Protein AF-A0A1H8ASC5-F1 (afdb_monomer)

Sequence (534 aa):
MPFSPHRSGRAHRARMLRSTSLDSGVAPTPTPTPSASIASPSGFAFSGPYAPTISRVGKGSASTFSTDYSEATRKARIAPVTTFYVRLSTGNNNNDGLSAATAFRSLRLAVKMGVDTGQPFTVNYEAALPTAATPIVYRDSSTQARSGQATNNATWGDCWRSTDITQDCVLEPSVAGGVAYNAYTAISPNYAASSDTNTYVATVTSTTRYSQIYDFANLDRNNAPRPLAKLIAAPADAANPWPEINALWTALNGVTDAGQVPAYGLGVVWTDVANNKIYVRTFNNRAPDANLLHGSLTGNLPAGINATPTKAVRAYIEGLRFIGGSAGGYAAFHLYAAGGFRHQFDFVRCGFHGGVGAGALQVDGSAATDGSDTIAVGCYASNALFDGFNYHQACSAIELGCTSDWNGWESGLANNGTTCHETCRVIRVSGSYRQNQDRSLHDVHQAMSWNLGCESSTRRGQDGAEQSAAFATGRPSTSDNSTIWLDACAVLNGAGGAPQYPTESYTSATLRYANLSFVPTAGPGTGTVSAYEA

Mean predicted aligned error: 9.48 Å

Secondary structure (DSSP, 8-state):
-PPPPP---------------S---PPPPPPPPPPEEEPPPTT-----TT-PPEEEESSGGG-EEEE---HHHHHHTT--SEEEEE-TTT--TTS--SSSTT-BS-HHHHHHHHHHTTS-EEEEE-PBP--TT---EEE--TT-PPTTS-TT--SGGGGG--SSS-EEEEEEESSTT-BEEEE-BPPPP--EE-SSTT-EEEE-SSS--EEEEEEEEEE-TTSPEEEPEE--SPPS-TT--HHHHHHHHHHHHT---TTSS-S----EEEEETTTTEEEEE-TT-PPP-TTEEEEESSSS-SSEE-S--SS-EEEEEESEEEE---TTT--SEEEE--SS---EEEEES-EEE--SSS-SEEEE-BTTBSEEEEEEES-EEE--SS-SEEEESSEEEEEES-EEES---SSSS---SEEE-TT-EEEEES-EEES-SS-SEEE-TT-EEEEES-EEEPPSS--SSS--EEEEES-TTS----EEEEES-EEE-BTTBS-SEEEEE-TT-EEEEES-SS----TTS--EEEE---

pLDDT: mean 79.29, std 17.94, range [26.69, 98.56]

Foldseek 3Di:
DDDDDDDDDDDDDDPPPDPDDDDDDDPDDPDADDFDFDDDFPPADFPFPCDWGKGWDDDFLPIAIDTPDDPVVQVVVLVAPAEFEEDQVDEDCQFPRRDPVNHHNAPLSRLLSQLVVQGRYEYEYAFDDDDLPDAAERAPPLPHDHVPDDSPPQESQVSLADDDHAYHYEYDYNDVLGAYEHAHADDDFDWDDDPDLLKIKGADPDLFDFPWKWFQNFADPLSHTATAAEPPDQAPDVSDNVVVQVVVLCVQQVQDQPPDDRNGLRWYWYQDSVRRMIMTGHSVSDPDDPRIGTHTQDGPDQNENDDQHPEEYEYEYERYEQEHAHQPQTASYAYAHDDAYAYEYEYYLYEFYEHNNYASYHHEAALVYLHYEYEYANYEFEHYLFERAHEYRNYEYEAHQYEFEHAHDDQDQRFEPHEYEADYEYEYRLYEFEATQFANYEYEAQYEYEHYQYEFEWYNHDRDPDGTENEEYYDPPDLIQYEYEEESYEYDHHSNGHTLAPYAYAPNYEYEYTSYPDDHDNRPHPHHYYYGDD

Radius of gyration: 23.69 Å; Cα contacts (8 Å, |Δi|>4): 1535; chains: 1; bounding box: 68×83×63 Å

Organism: NCBI:txid1166340

Solvent-accessible surface area (backbone atoms only — not comparable to full-atom values): 27094 Å² total; per-residue (Å²): 137,87,87,80,82,87,82,84,85,79,82,77,81,77,82,73,84,68,84,73,77,91,82,74,96,65,80,83,72,79,80,75,76,84,53,52,73,57,79,76,52,92,92,63,77,75,85,46,99,70,71,63,59,37,27,46,40,78,66,54,46,71,29,46,75,51,61,70,75,47,70,70,63,57,57,58,72,46,59,58,79,46,56,28,21,26,26,71,92,79,31,38,53,76,46,85,12,70,38,79,92,34,8,14,35,39,66,65,56,44,48,28,55,34,43,72,66,67,50,26,17,32,37,38,30,68,29,37,73,88,42,87,88,61,76,57,66,43,57,58,60,74,83,60,53,36,89,91,50,70,69,74,74,66,37,49,31,59,36,66,71,61,96,84,59,73,46,27,36,38,38,38,40,70,36,92,88,12,39,34,30,45,31,53,54,56,82,70,65,74,68,40,78,46,95,48,95,46,35,28,36,22,71,51,96,54,93,65,46,65,79,43,40,30,30,54,83,45,54,48,101,84,71,42,59,38,55,32,42,68,56,82,69,82,50,97,37,82,95,58,42,58,69,57,45,50,50,51,38,49,59,35,53,68,37,64,32,94,89,48,75,52,72,37,55,38,18,27,32,36,74,41,76,91,77,34,33,39,39,40,26,45,53,84,49,51,77,92,55,92,45,50,44,42,24,44,34,72,58,70,60,39,58,32,41,72,37,72,37,97,53,36,39,39,38,39,38,35,24,40,28,26,40,27,26,12,60,89,51,25,8,8,29,29,42,41,24,36,83,73,28,52,30,37,39,37,34,36,49,21,34,19,30,20,6,61,38,28,13,1,33,27,38,29,17,24,89,87,30,81,7,26,36,38,38,32,33,50,20,38,18,20,52,3,37,18,16,2,36,30,36,28,34,24,18,27,39,35,34,38,47,22,37,14,38,45,3,24,75,63,88,63,91,56,11,17,11,32,39,34,23,42,60,11,31,38,40,34,35,48,24,38,16,28,46,2,27,26,25,8,28,40,27,23,40,55,5,37,34,45,33,34,35,27,37,19,14,8,29,60,50,84,57,71,97,58,72,33,16,16,38,34,19,26,45,86,100,46,94,11,51,2,37,37,38,38,32,19,26,39,72,43,78,28,84,66,43,72,42,87,24,65,16,30,10,13,44,71,4,33,38,34,35,30,42,50,70,62,80,82,46,29,50,97,36,73,21,46,70,44,77,55,87,127

Nearest PDB structures (foldseek):
  1dab-assembly1_A  TM=6.424E-01  e=3.514E-02  Bordetella pertussis
  7v6i-assembly1_A  TM=2.897E-01  e=1.119E-03  Bifidobacterium saguini DSM 23967
  6eu4-assembly1_C  TM=4.453E-01  e=6.807E-02  Acinetobacter phage vB_AbaP_AS12
  8egr-assembly1_A  TM=3.013E-01  e=4.891E-02  Staphylococcus phage Andhra
  5m60-assembly1_A  TM=3.467E-01  e=1.946E+00  Thermochaetoides thermophila

Structure (mmCIF, N/CA/C/O backbone):
data_AF-A0A1H8ASC5-F1
#
_entry.id   AF-A0A1H8ASC5-F1
#
loop_
_atom_site.group_PDB
_atom_site.id
_atom_site.type_symbol
_atom_site.label_atom_id
_atom_site.label_alt_id
_atom_site.label_comp_id
_atom_site.label_asym_id
_atom_site.label_entity_id
_atom_site.label_seq_id
_atom_site.pdbx_PDB_ins_code
_atom_site.Cartn_x
_atom_site.Cartn_y
_atom_site.Cartn_z
_atom_site.occupancy
_atom_site.B_iso_or_equiv
_atom_site.auth_seq_id
_atom_site.auth_comp_id
_atom_site.auth_asym_id
_atom_site.auth_atom_id
_atom_site.pdbx_PDB_model_num
ATOM 1 N N . MET A 1 1 ? -0.073 -59.788 -24.179 1.00 44.00 1 MET A N 1
ATOM 2 C CA . MET A 1 1 ? 0.957 -58.730 -24.093 1.00 44.00 1 MET A CA 1
ATOM 3 C C . MET A 1 1 ? 0.383 -57.599 -23.252 1.00 44.00 1 MET A C 1
ATOM 5 O O . MET A 1 1 ? -0.650 -57.081 -23.660 1.00 44.00 1 MET A O 1
ATOM 9 N N . PRO A 1 2 ? 0.930 -57.261 -22.074 1.00 42.34 2 PRO A N 1
ATOM 10 C CA . PRO A 1 2 ? 0.400 -56.157 -21.287 1.00 42.34 2 PRO A CA 1
ATOM 11 C C . PRO A 1 2 ? 1.099 -54.845 -21.661 1.00 42.34 2 PRO A C 1
ATOM 13 O O . PRO A 1 2 ? 2.321 -54.782 -21.785 1.00 42.34 2 PRO A O 1
ATOM 16 N N . PHE A 1 3 ? 0.287 -53.809 -21.858 1.00 36.09 3 PHE A N 1
ATOM 17 C CA . PHE A 1 3 ? 0.704 -52.433 -22.099 1.00 36.09 3 PHE A CA 1
ATOM 18 C C . PHE A 1 3 ? 1.368 -51.837 -20.848 1.00 36.09 3 PHE A C 1
ATOM 20 O O . PHE A 1 3 ? 0.824 -51.904 -19.748 1.00 36.09 3 PHE A O 1
ATOM 27 N N . SER A 1 4 ? 2.535 -51.226 -21.046 1.00 33.78 4 SER A N 1
ATOM 28 C CA . SER A 1 4 ? 3.253 -50.417 -20.059 1.00 33.78 4 SER A CA 1
ATOM 29 C C . SER A 1 4 ? 2.790 -48.956 -20.153 1.00 33.78 4 SER A C 1
ATOM 31 O O . SER A 1 4 ? 2.808 -48.411 -21.259 1.00 33.78 4 SER A O 1
ATOM 33 N N . PRO A 1 5 ? 2.401 -48.278 -19.055 1.00 47.50 5 PRO A N 1
ATOM 34 C CA . PRO A 1 5 ? 2.175 -46.842 -19.090 1.00 47.50 5 PRO A CA 1
ATOM 35 C C . PRO A 1 5 ? 3.472 -46.076 -18.786 1.00 47.50 5 PRO A C 1
ATOM 37 O O . PRO A 1 5 ? 4.060 -46.183 -17.707 1.00 47.50 5 PRO A O 1
ATOM 40 N N . HIS A 1 6 ? 3.890 -45.256 -19.751 1.00 39.28 6 HIS A N 1
ATOM 41 C CA . HIS A 1 6 ? 4.938 -44.252 -19.602 1.00 39.28 6 HIS A CA 1
ATOM 42 C C . HIS A 1 6 ? 4.590 -43.256 -18.482 1.00 39.28 6 HIS A C 1
ATOM 44 O O . HIS A 1 6 ? 3.615 -42.512 -18.571 1.00 39.28 6 HIS A O 1
ATOM 50 N N . ARG A 1 7 ? 5.436 -43.190 -17.447 1.00 37.28 7 ARG A N 1
ATOM 51 C CA . ARG A 1 7 ? 5.515 -42.054 -16.519 1.00 37.28 7 ARG A CA 1
ATOM 52 C C . ARG A 1 7 ? 6.484 -41.018 -17.091 1.00 37.28 7 ARG A C 1
ATOM 54 O O . ARG A 1 7 ? 7.680 -41.281 -17.153 1.00 37.28 7 ARG A O 1
ATOM 61 N N . SER A 1 8 ? 6.001 -39.826 -17.432 1.00 36.22 8 SER A N 1
ATOM 62 C CA . SER A 1 8 ? 6.845 -38.636 -17.608 1.00 36.22 8 SER A CA 1
ATOM 63 C C . SER A 1 8 ? 6.545 -37.635 -16.493 1.00 36.22 8 SER A C 1
ATOM 65 O O . SER A 1 8 ? 5.703 -36.751 -16.632 1.00 36.22 8 SER A O 1
ATOM 67 N N . GLY A 1 9 ? 7.225 -37.795 -15.357 1.00 29.03 9 GLY A N 1
ATOM 68 C CA . GLY A 1 9 ? 7.247 -36.790 -14.300 1.00 29.03 9 GLY A CA 1
ATOM 69 C C . GLY A 1 9 ? 8.262 -35.701 -14.636 1.00 29.03 9 GLY A C 1
ATOM 70 O O . GLY A 1 9 ? 9.461 -35.911 -14.471 1.00 29.03 9 GLY A O 1
ATOM 71 N N . ARG A 1 10 ? 7.801 -34.529 -15.089 1.00 32.09 10 ARG A N 1
ATOM 72 C CA . ARG A 1 10 ? 8.596 -33.293 -15.032 1.00 32.09 10 ARG A CA 1
ATOM 73 C C . ARG A 1 10 ? 8.310 -32.606 -13.702 1.00 32.09 10 ARG A C 1
ATOM 75 O O . ARG A 1 10 ? 7.263 -31.995 -13.519 1.00 32.09 10 ARG A O 1
ATOM 82 N N . ALA A 1 11 ? 9.249 -32.726 -12.769 1.00 29.14 11 ALA A N 1
ATOM 83 C CA . ALA A 1 11 ? 9.242 -31.970 -11.527 1.00 29.14 11 ALA A CA 1
ATOM 84 C C . ALA A 1 11 ? 9.602 -30.503 -11.821 1.00 29.14 11 ALA A C 1
ATOM 86 O O . ALA A 1 11 ? 10.772 -30.171 -12.012 1.00 29.14 11 ALA A O 1
ATOM 87 N N . HIS A 1 12 ? 8.606 -29.619 -11.852 1.00 29.81 12 HIS A N 1
ATOM 88 C CA . HIS A 1 12 ? 8.843 -28.182 -11.752 1.00 29.81 12 HIS A CA 1
ATOM 89 C C . HIS A 1 12 ? 9.163 -27.847 -10.290 1.00 29.81 12 HIS A C 1
ATOM 91 O O . HIS A 1 12 ? 8.317 -27.964 -9.406 1.00 29.81 12 HIS A O 1
ATOM 97 N N . ARG A 1 13 ? 10.417 -27.462 -10.023 1.00 28.75 13 ARG A N 1
ATOM 98 C CA . ARG A 1 13 ? 10.835 -26.914 -8.727 1.00 28.75 13 ARG A CA 1
ATOM 99 C C . ARG A 1 13 ? 10.202 -25.532 -8.555 1.00 28.75 13 ARG A C 1
ATOM 101 O O . ARG A 1 13 ? 10.729 -24.547 -9.061 1.00 28.75 13 ARG A O 1
ATOM 108 N N . ALA A 1 14 ? 9.093 -25.457 -7.826 1.00 28.00 14 ALA A N 1
ATOM 109 C CA . ALA A 1 14 ? 8.605 -24.202 -7.270 1.00 28.00 14 ALA A CA 1
ATOM 110 C C . ALA A 1 14 ? 9.612 -23.719 -6.214 1.00 28.00 14 ALA A C 1
ATOM 112 O O . ALA A 1 14 ? 9.758 -24.321 -5.148 1.00 28.00 14 ALA A O 1
ATOM 113 N N . ARG A 1 15 ? 10.349 -22.649 -6.521 1.00 32.25 15 ARG A N 1
ATOM 114 C CA . ARG A 1 15 ? 11.194 -21.946 -5.554 1.00 32.25 15 ARG A CA 1
ATOM 115 C C . ARG A 1 15 ? 10.271 -21.130 -4.645 1.00 32.25 15 ARG A C 1
ATOM 117 O O . ARG A 1 15 ? 10.023 -19.960 -4.897 1.00 32.25 15 ARG A O 1
ATOM 124 N N . MET A 1 16 ? 9.716 -21.766 -3.613 1.00 26.69 16 MET A N 1
ATOM 125 C CA . MET A 1 16 ? 9.124 -21.036 -2.490 1.00 26.69 16 MET A CA 1
ATOM 126 C C . MET A 1 16 ? 10.237 -20.227 -1.821 1.00 26.69 16 MET A C 1
ATOM 128 O O . MET A 1 16 ? 11.158 -20.803 -1.239 1.00 26.69 16 MET A O 1
ATOM 132 N N . LEU A 1 17 ? 10.138 -18.901 -1.881 1.00 31.42 17 LEU A N 1
ATOM 133 C CA . LEU A 1 17 ? 10.783 -18.021 -0.914 1.00 31.42 17 LEU A CA 1
ATOM 134 C C . LEU A 1 17 ? 10.104 -18.286 0.435 1.00 31.42 17 LEU A C 1
ATOM 136 O O . LEU A 1 17 ? 9.079 -17.697 0.760 1.00 31.42 17 LEU A O 1
ATOM 140 N N . ARG A 1 18 ? 10.620 -19.261 1.189 1.00 31.00 18 ARG A N 1
ATOM 141 C CA . ARG A 1 18 ? 10.259 -19.424 2.597 1.00 31.00 18 ARG A CA 1
ATOM 142 C C . ARG A 1 18 ? 10.790 -18.200 3.335 1.00 31.00 18 ARG A C 1
ATOM 144 O O . ARG A 1 18 ? 11.997 -17.970 3.311 1.00 31.00 18 ARG A O 1
ATOM 151 N N . SER A 1 19 ? 9.920 -17.468 4.029 1.00 33.78 19 SER A N 1
ATOM 152 C CA . SER A 1 19 ? 10.359 -16.662 5.164 1.00 33.78 19 SER A CA 1
ATOM 153 C C . SER A 1 19 ? 10.884 -17.645 6.208 1.00 33.78 19 SER A C 1
ATOM 155 O O . SER A 1 19 ? 10.117 -18.351 6.867 1.00 33.78 19 SER A O 1
ATOM 157 N N . THR A 1 20 ? 12.199 -17.807 6.270 1.00 32.97 20 THR A N 1
ATOM 158 C CA . THR A 1 20 ? 12.840 -18.692 7.235 1.00 32.97 20 THR A CA 1
ATOM 159 C C . THR A 1 20 ? 12.592 -18.151 8.634 1.00 32.97 20 THR A C 1
ATOM 161 O O . THR A 1 20 ? 13.096 -17.086 8.986 1.00 32.97 20 THR A O 1
ATOM 164 N N . SER A 1 21 ? 11.836 -18.902 9.434 1.00 36.12 21 SER A N 1
ATOM 165 C CA . SER A 1 21 ? 11.985 -18.865 10.882 1.00 36.12 21 SER A CA 1
ATOM 166 C C . SER A 1 21 ? 13.442 -19.198 11.209 1.00 36.12 21 SER A C 1
ATOM 168 O O . SER A 1 21 ? 13.958 -20.236 10.785 1.00 36.12 21 SER A O 1
ATOM 170 N N . LEU A 1 22 ? 14.100 -18.285 11.913 1.00 37.22 22 LEU A N 1
ATOM 171 C CA . LEU A 1 22 ? 15.430 -18.449 12.488 1.00 37.22 22 LEU A CA 1
ATOM 172 C C . LEU A 1 22 ? 15.395 -19.586 13.520 1.00 37.22 22 LEU A C 1
ATOM 174 O O . LEU A 1 22 ? 14.812 -19.401 14.578 1.00 37.22 22 LEU A O 1
ATOM 178 N N . ASP A 1 23 ? 15.918 -20.761 13.163 1.00 41.34 23 ASP A N 1
ATOM 179 C CA . ASP A 1 23 ? 16.727 -21.654 14.017 1.00 41.34 23 ASP A CA 1
ATOM 180 C C . ASP A 1 23 ? 16.786 -23.069 13.420 1.00 41.34 23 ASP A C 1
ATOM 182 O O . ASP A 1 23 ? 15.941 -23.930 13.658 1.00 41.34 23 ASP A O 1
ATOM 186 N N . SER A 1 24 ? 17.833 -23.342 12.645 1.00 35.78 24 SER A N 1
ATOM 187 C CA . SER A 1 24 ? 18.313 -24.711 12.436 1.00 35.78 24 SER A CA 1
ATOM 188 C C . SER A 1 24 ? 19.806 -24.645 12.137 1.00 35.78 24 SER A C 1
ATOM 190 O O . SER A 1 24 ? 20.192 -24.007 11.158 1.00 35.78 24 SER A O 1
ATOM 192 N N . GLY A 1 25 ? 20.628 -25.258 12.994 1.00 38.47 25 GLY A N 1
ATOM 193 C CA . GLY A 1 25 ? 22.096 -25.203 12.996 1.00 38.47 25 GLY A CA 1
ATOM 194 C C . GLY A 1 25 ? 22.781 -25.793 11.758 1.00 38.47 25 GLY A C 1
ATOM 195 O O . GLY A 1 25 ? 23.468 -26.807 11.842 1.00 38.47 25 GLY A O 1
ATOM 196 N N . VAL A 1 26 ? 22.620 -25.141 10.608 1.00 41.41 26 VAL A N 1
ATOM 197 C CA . VAL A 1 26 ? 23.406 -25.377 9.396 1.00 41.41 26 VAL A CA 1
ATOM 198 C C . VAL A 1 26 ? 24.741 -24.646 9.548 1.00 41.41 26 VAL A C 1
ATOM 200 O O . VAL A 1 26 ? 24.771 -23.487 9.960 1.00 41.41 26 VAL A O 1
ATOM 203 N N . ALA A 1 27 ? 25.846 -25.328 9.230 1.00 40.66 27 ALA A N 1
ATOM 204 C CA . ALA A 1 27 ? 27.184 -24.738 9.212 1.00 40.66 27 ALA A CA 1
ATOM 205 C C . ALA A 1 27 ? 27.185 -23.404 8.433 1.00 40.66 27 ALA A C 1
ATOM 207 O O . ALA A 1 27 ? 26.511 -23.318 7.401 1.00 40.66 27 ALA A O 1
ATOM 208 N N . PRO A 1 28 ? 27.904 -22.366 8.902 1.00 40.59 28 PRO A N 1
ATOM 209 C CA . PRO A 1 28 ? 27.868 -21.047 8.285 1.00 40.59 28 PRO A CA 1
ATOM 210 C C . PRO A 1 28 ? 28.280 -21.153 6.818 1.00 40.59 28 PRO A C 1
ATOM 212 O O . PRO A 1 28 ? 29.403 -21.537 6.488 1.00 40.59 28 PRO A O 1
ATOM 215 N N . THR A 1 29 ? 27.338 -20.830 5.933 1.00 45.34 29 THR A N 1
ATOM 216 C CA . THR A 1 29 ? 27.614 -20.634 4.508 1.00 45.34 29 THR A CA 1
ATOM 217 C C . THR A 1 29 ? 28.736 -19.594 4.404 1.00 45.34 29 THR A C 1
ATOM 219 O O . THR A 1 29 ? 28.661 -18.594 5.123 1.00 45.34 29 THR A O 1
ATOM 222 N N . PRO A 1 30 ? 29.782 -19.806 3.579 1.00 47.62 30 PRO A N 1
ATOM 223 C CA . PRO A 1 30 ? 30.886 -18.858 3.453 1.00 47.62 30 PRO A CA 1
ATOM 224 C C . PRO A 1 30 ? 30.350 -17.441 3.249 1.00 47.62 30 PRO A C 1
ATOM 226 O O . PRO A 1 30 ? 29.471 -17.229 2.410 1.00 47.62 30 PRO A O 1
ATOM 229 N N . THR A 1 31 ? 30.864 -16.499 4.045 1.00 48.97 31 THR A N 1
ATOM 230 C CA . THR A 1 31 ? 30.482 -15.087 4.002 1.00 48.97 31 THR A CA 1
ATOM 231 C C . THR A 1 31 ? 30.565 -14.607 2.553 1.00 48.97 31 THR A C 1
ATOM 233 O O . THR A 1 31 ? 31.651 -14.678 1.967 1.00 48.97 31 THR A O 1
ATOM 236 N N . PRO A 1 32 ? 29.451 -14.181 1.934 1.00 55.31 32 PRO A N 1
ATOM 237 C CA . PRO A 1 32 ? 29.470 -13.750 0.547 1.00 55.31 32 PRO A CA 1
ATOM 238 C C . PRO A 1 32 ? 30.476 -12.608 0.380 1.00 55.31 32 PRO A C 1
ATOM 240 O O . PRO A 1 32 ? 30.577 -11.725 1.234 1.00 55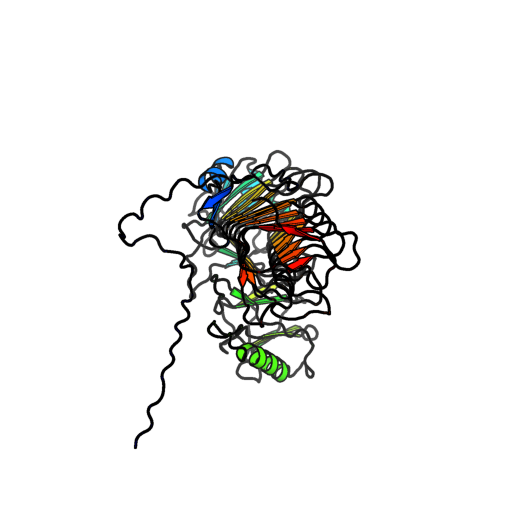.31 32 PRO A O 1
ATOM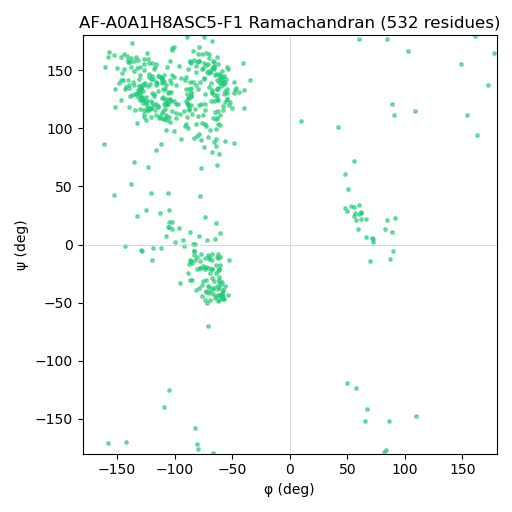 243 N N . THR A 1 33 ? 31.244 -12.649 -0.713 1.00 59.59 33 THR A N 1
ATOM 244 C CA . THR A 1 33 ? 32.148 -11.568 -1.123 1.00 59.59 33 THR A CA 1
ATOM 245 C C . THR A 1 33 ? 31.407 -10.230 -1.040 1.00 59.59 33 THR A C 1
ATOM 247 O O . THR A 1 33 ? 30.260 -10.177 -1.495 1.00 59.59 33 THR A O 1
ATOM 250 N N . PRO A 1 34 ? 32.013 -9.168 -0.470 1.00 55.00 34 PRO A N 1
ATOM 251 C CA . PRO A 1 34 ? 31.344 -7.885 -0.309 1.00 55.00 34 PRO A CA 1
ATOM 252 C C . PRO A 1 34 ? 30.763 -7.421 -1.645 1.00 55.00 34 PRO A C 1
ATOM 254 O O . PRO A 1 34 ? 31.460 -7.324 -2.655 1.00 55.00 34 PRO A O 1
ATOM 257 N N . SER A 1 35 ? 29.454 -7.197 -1.639 1.00 74.31 35 SER A N 1
ATOM 258 C CA . SER A 1 35 ? 28.685 -6.716 -2.778 1.00 74.31 35 SER A CA 1
ATOM 259 C C . SER A 1 35 ? 29.170 -5.323 -3.173 1.00 74.31 35 SER A C 1
ATOM 261 O O . SER A 1 35 ? 29.233 -4.441 -2.314 1.00 74.31 35 SER A O 1
ATOM 263 N N . ALA A 1 36 ? 29.493 -5.108 -4.448 1.00 84.62 36 ALA A N 1
ATOM 264 C CA . ALA A 1 36 ? 29.826 -3.774 -4.933 1.00 84.62 36 ALA A CA 1
ATOM 265 C C . ALA A 1 36 ? 28.573 -2.888 -4.892 1.00 84.62 36 ALA A C 1
ATOM 267 O O . ALA A 1 36 ? 27.500 -3.311 -5.338 1.00 84.62 36 ALA A O 1
ATOM 268 N N . SER A 1 37 ? 28.724 -1.674 -4.358 1.00 93.06 37 SER A N 1
ATOM 269 C CA . SER A 1 37 ? 27.719 -0.622 -4.512 1.00 93.06 37 SER A CA 1
ATOM 270 C C . SER A 1 37 ? 27.562 -0.291 -5.998 1.00 93.06 37 SER A C 1
ATOM 272 O O . SER A 1 37 ? 28.555 -0.266 -6.731 1.00 93.06 37 SER A O 1
ATOM 274 N N . ILE A 1 38 ? 26.330 -0.066 -6.442 1.00 94.75 38 ILE A N 1
ATOM 275 C CA . ILE A 1 38 ? 26.004 0.330 -7.812 1.00 94.75 38 ILE A CA 1
ATOM 276 C C . ILE A 1 38 ? 25.497 1.771 -7.831 1.00 94.75 38 ILE A C 1
ATOM 278 O O . ILE A 1 38 ? 24.742 2.196 -6.956 1.00 94.75 38 ILE A O 1
ATOM 282 N N . ALA A 1 39 ? 25.926 2.535 -8.834 1.00 94.31 39 ALA A N 1
ATOM 283 C CA . ALA A 1 39 ? 25.477 3.908 -9.021 1.00 94.31 39 ALA A CA 1
ATOM 284 C C . ALA A 1 39 ? 24.052 3.945 -9.591 1.00 94.31 39 ALA A C 1
ATOM 286 O O . ALA A 1 39 ? 23.645 3.051 -10.333 1.00 94.31 39 ALA A O 1
ATOM 287 N N . SER A 1 40 ? 23.310 5.011 -9.283 1.00 95.12 40 SER A N 1
ATOM 288 C CA . SER A 1 40 ? 22.052 5.297 -9.970 1.00 95.12 40 SER A CA 1
ATOM 289 C C . SER A 1 40 ? 22.295 5.480 -11.472 1.00 95.12 40 SER A C 1
ATOM 291 O O . SER A 1 40 ? 23.299 6.092 -11.853 1.00 95.12 40 SER A O 1
ATOM 293 N N . PRO A 1 41 ? 21.384 5.009 -12.337 1.00 96.69 41 PRO A N 1
ATOM 294 C CA . PRO A 1 41 ? 21.567 5.127 -13.772 1.00 96.69 41 PRO A CA 1
ATOM 295 C C . PRO A 1 41 ? 21.537 6.592 -14.220 1.00 96.69 41 PRO A C 1
ATOM 297 O O . PRO A 1 41 ? 20.868 7.439 -13.623 1.00 96.69 41 PRO A O 1
ATOM 300 N N . SER A 1 42 ? 22.246 6.892 -15.310 1.00 96.44 42 SER A N 1
ATOM 301 C CA . SER A 1 42 ? 22.281 8.244 -15.877 1.00 96.44 42 SER A CA 1
ATOM 302 C C . SER A 1 42 ? 20.869 8.754 -16.192 1.00 96.44 42 SER A C 1
ATOM 304 O O . SER A 1 42 ? 20.063 8.051 -16.806 1.00 96.44 42 SER A O 1
ATOM 306 N N . GLY A 1 43 ? 20.580 9.985 -15.763 1.00 94.88 43 GLY A N 1
ATOM 307 C CA . GLY A 1 43 ? 19.271 10.628 -15.901 1.00 94.88 43 GLY A CA 1
ATOM 308 C C . GLY A 1 43 ? 18.286 10.342 -14.763 1.00 94.88 43 GLY A C 1
ATOM 309 O O . GLY A 1 43 ? 17.295 11.060 -14.652 1.00 94.88 43 GLY A O 1
ATOM 310 N N . PHE A 1 44 ? 18.556 9.366 -13.889 1.00 95.94 44 PHE A N 1
ATOM 31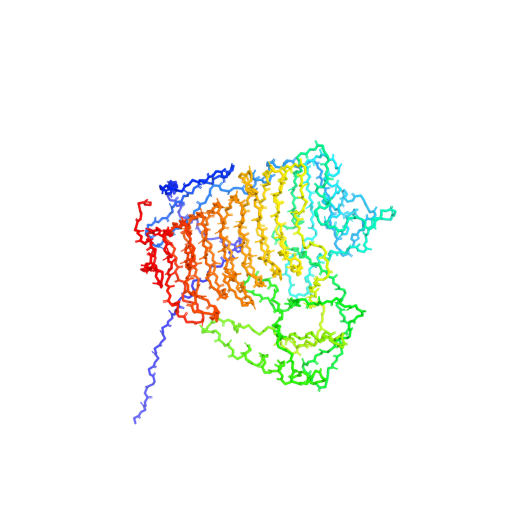1 C CA . PHE A 1 44 ? 17.764 9.155 -12.679 1.00 95.94 44 PHE A CA 1
ATOM 312 C C . PHE A 1 44 ? 18.333 9.983 -11.524 1.00 95.94 44 PHE A C 1
ATOM 314 O O . PHE A 1 44 ? 19.406 9.691 -10.999 1.00 95.94 44 PHE A O 1
ATOM 321 N N . ALA A 1 45 ? 17.599 11.018 -11.120 1.00 91.00 45 ALA A N 1
ATOM 322 C CA . ALA A 1 45 ? 17.918 11.824 -9.949 1.00 91.00 45 ALA A CA 1
ATOM 323 C C . ALA A 1 45 ? 16.906 11.532 -8.836 1.00 91.00 45 ALA A C 1
ATOM 325 O O . ALA A 1 45 ? 15.714 11.805 -8.987 1.00 91.00 45 ALA A O 1
ATOM 326 N N . PHE A 1 46 ? 17.393 10.996 -7.719 1.00 90.69 46 PHE A N 1
ATOM 327 C CA . PHE A 1 46 ? 16.599 10.767 -6.517 1.00 90.69 46 PHE A CA 1
ATOM 328 C C . PHE A 1 46 ? 17.012 11.781 -5.447 1.00 90.69 46 PHE A C 1
ATOM 330 O O . PHE A 1 46 ? 18.120 11.714 -4.922 1.00 90.69 46 PHE A O 1
ATOM 337 N N . SER A 1 47 ? 16.134 12.740 -5.142 1.00 74.50 47 SER A N 1
ATOM 338 C CA . SER A 1 47 ? 16.372 13.808 -4.156 1.00 74.50 47 SER A CA 1
ATOM 339 C C . SER A 1 47 ? 15.797 13.484 -2.771 1.00 74.50 47 SER A C 1
ATOM 341 O O . SER A 1 47 ? 15.655 14.370 -1.923 1.00 74.50 47 SER A O 1
ATOM 343 N N . GLY A 1 48 ? 15.439 12.219 -2.527 1.00 74.62 48 GLY A N 1
ATOM 344 C CA . GLY A 1 48 ? 15.028 11.733 -1.214 1.00 74.62 48 GLY A CA 1
ATOM 345 C C . GLY A 1 48 ? 16.126 11.968 -0.169 1.00 74.62 48 GLY A C 1
ATOM 346 O O . GLY A 1 48 ? 17.292 11.692 -0.454 1.00 74.62 48 GLY A O 1
ATOM 347 N N . PRO A 1 49 ? 15.797 12.388 1.067 1.00 74.00 49 PRO A N 1
ATOM 348 C CA . PRO A 1 49 ? 16.778 12.577 2.140 1.00 74.00 49 PRO A CA 1
ATOM 349 C C . PRO A 1 49 ? 17.493 11.278 2.534 1.00 74.00 49 PRO A C 1
ATOM 351 O O . PRO A 1 49 ? 18.441 11.310 3.318 1.00 74.00 49 PRO A O 1
ATOM 354 N N . TYR A 1 50 ? 17.036 10.138 2.007 1.00 78.56 50 TYR A N 1
ATOM 355 C CA . TYR A 1 50 ? 17.494 8.800 2.351 1.00 78.56 50 TYR A CA 1
ATOM 356 C C . TYR A 1 50 ? 17.647 7.910 1.118 1.00 78.56 50 TYR A C 1
ATOM 358 O O . TYR A 1 50 ? 17.094 6.817 1.089 1.00 78.56 50 TYR A O 1
ATOM 366 N N . ALA A 1 51 ? 18.383 8.370 0.103 1.00 85.62 51 ALA A N 1
ATOM 367 C CA . ALA A 1 51 ? 18.819 7.497 -0.986 1.00 85.62 51 ALA A CA 1
ATOM 368 C C . ALA A 1 51 ? 19.691 6.362 -0.403 1.00 85.62 51 ALA A C 1
ATOM 370 O O . ALA A 1 51 ? 20.773 6.656 0.113 1.00 85.62 51 ALA A O 1
ATOM 371 N N . PRO A 1 52 ? 19.233 5.097 -0.414 1.00 89.44 52 PRO A N 1
ATOM 372 C CA . PRO A 1 52 ? 20.009 4.006 0.144 1.00 89.44 52 PRO A CA 1
ATOM 373 C C . PRO A 1 52 ? 21.195 3.711 -0.768 1.00 89.44 52 PRO A C 1
ATOM 375 O O . PRO A 1 52 ? 21.093 3.814 -1.994 1.00 89.44 52 PRO A O 1
ATOM 378 N N . THR A 1 53 ? 22.301 3.268 -0.181 1.00 94.38 53 THR A N 1
ATOM 379 C CA . THR A 1 53 ? 23.343 2.601 -0.956 1.00 94.38 53 THR A CA 1
ATOM 380 C C . THR A 1 53 ? 22.787 1.265 -1.416 1.00 94.38 53 THR A C 1
ATOM 382 O O . THR A 1 53 ? 22.364 0.445 -0.597 1.00 94.38 53 THR A O 1
ATOM 385 N N . ILE A 1 54 ? 22.790 1.038 -2.724 1.00 95.88 54 ILE A N 1
ATOM 386 C CA . ILE A 1 54 ? 22.324 -0.208 -3.323 1.00 95.88 54 ILE A CA 1
ATOM 387 C C . ILE A 1 54 ? 23.535 -1.029 -3.715 1.00 95.88 54 ILE A C 1
ATOM 389 O O . ILE A 1 54 ? 24.430 -0.531 -4.390 1.00 95.88 54 ILE A O 1
ATOM 393 N N . SER A 1 55 ? 23.534 -2.300 -3.339 1.00 95.94 55 SER A N 1
ATOM 394 C CA . SER A 1 55 ? 24.596 -3.229 -3.698 1.00 95.94 55 SER A CA 1
ATOM 395 C C . SER A 1 55 ? 24.056 -4.402 -4.504 1.00 95.94 55 SER A C 1
ATOM 397 O O . SER A 1 55 ? 22.946 -4.882 -4.265 1.00 95.94 55 SER A O 1
ATOM 399 N N . ARG A 1 56 ? 24.867 -4.885 -5.449 1.00 94.38 56 ARG A N 1
ATOM 400 C CA . ARG A 1 56 ? 24.551 -6.032 -6.309 1.00 94.38 56 ARG A CA 1
ATOM 401 C C . ARG A 1 56 ? 25.400 -7.236 -5.912 1.00 94.38 56 ARG A C 1
ATOM 403 O O . ARG A 1 56 ? 26.618 -7.135 -5.769 1.00 94.38 56 ARG A O 1
ATOM 410 N N . VAL A 1 57 ? 24.763 -8.399 -5.804 1.00 91.50 57 VAL A N 1
ATOM 411 C CA . VAL A 1 57 ? 25.432 -9.705 -5.721 1.00 91.50 57 VAL A CA 1
ATOM 412 C C . VAL A 1 57 ? 25.046 -10.533 -6.942 1.00 91.50 57 VAL A C 1
ATOM 414 O O . VAL A 1 57 ? 23.885 -10.557 -7.345 1.00 91.50 57 VAL A O 1
ATOM 417 N N . GLY A 1 58 ? 26.016 -11.223 -7.542 1.00 87.50 58 GLY A N 1
ATOM 418 C CA . GLY A 1 58 ? 25.813 -12.000 -8.769 1.00 87.50 58 GLY A CA 1
ATOM 419 C C . GLY A 1 58 ? 25.913 -11.162 -10.048 1.00 87.50 58 GLY A C 1
ATOM 420 O O . GLY A 1 58 ? 26.234 -9.975 -10.013 1.00 87.50 58 GLY A O 1
ATOM 421 N N . LYS A 1 59 ? 25.665 -11.799 -11.197 1.00 85.12 59 LYS A N 1
ATOM 422 C CA . LYS A 1 59 ? 25.743 -11.185 -12.533 1.00 85.12 59 LYS A CA 1
ATOM 423 C C . LYS A 1 59 ? 24.504 -11.530 -13.357 1.00 85.12 59 LYS A C 1
ATOM 425 O O . LYS A 1 59 ? 23.948 -12.619 -13.203 1.00 85.12 59 LYS A O 1
ATOM 430 N N . GLY A 1 60 ? 24.145 -10.647 -14.287 1.00 89.06 60 GLY A N 1
ATOM 431 C CA . GLY A 1 60 ? 23.039 -10.875 -15.214 1.00 89.06 60 GLY A CA 1
ATOM 432 C C . GLY A 1 60 ? 21.684 -10.954 -14.509 1.00 89.06 60 GLY A C 1
ATOM 433 O O . GLY A 1 60 ? 21.487 -10.385 -13.439 1.00 89.06 60 GLY A O 1
ATOM 434 N N . SER A 1 61 ? 20.747 -11.688 -15.101 1.00 86.69 61 SER A N 1
ATOM 435 C CA . SER A 1 61 ? 19.369 -11.822 -14.603 1.00 86.69 61 SER A CA 1
ATOM 436 C C . SER A 1 61 ? 19.227 -12.581 -13.284 1.00 86.69 61 SER A C 1
ATOM 438 O O . SER A 1 61 ? 18.148 -12.606 -12.705 1.00 86.69 61 SER A O 1
ATOM 440 N N . ALA A 1 62 ? 20.308 -13.193 -12.797 1.00 88.88 62 ALA A N 1
ATOM 441 C CA . ALA A 1 62 ? 20.360 -13.852 -11.497 1.00 88.88 62 ALA A CA 1
ATOM 442 C C . ALA A 1 62 ? 20.865 -12.927 -10.375 1.00 88.88 62 ALA A C 1
ATOM 444 O O . ALA A 1 62 ? 21.079 -13.398 -9.256 1.00 88.88 62 ALA A O 1
ATOM 445 N N . SER A 1 63 ? 21.114 -11.643 -10.667 1.00 91.38 63 SER A N 1
ATOM 446 C CA . SER A 1 63 ? 21.537 -10.675 -9.659 1.00 91.38 63 SER A CA 1
ATOM 447 C C . SER A 1 63 ? 20.501 -10.528 -8.546 1.00 91.38 63 SER A C 1
ATOM 449 O O . SER A 1 63 ? 19.301 -10.449 -8.789 1.00 91.38 63 SER A O 1
ATOM 451 N N . THR A 1 64 ? 20.990 -10.441 -7.315 1.00 93.25 64 THR A N 1
ATOM 452 C CA . THR A 1 64 ? 20.205 -10.046 -6.145 1.00 93.25 64 THR A CA 1
ATOM 453 C C . THR A 1 64 ? 20.684 -8.690 -5.662 1.00 93.25 64 THR A C 1
ATOM 455 O O . THR A 1 64 ? 21.886 -8.410 -5.695 1.00 93.25 64 THR A O 1
ATOM 458 N N . PHE A 1 65 ? 19.758 -7.875 -5.174 1.00 95.38 65 PHE A N 1
ATOM 459 C CA . PHE A 1 65 ? 20.049 -6.533 -4.694 1.00 95.38 65 PHE A CA 1
ATOM 4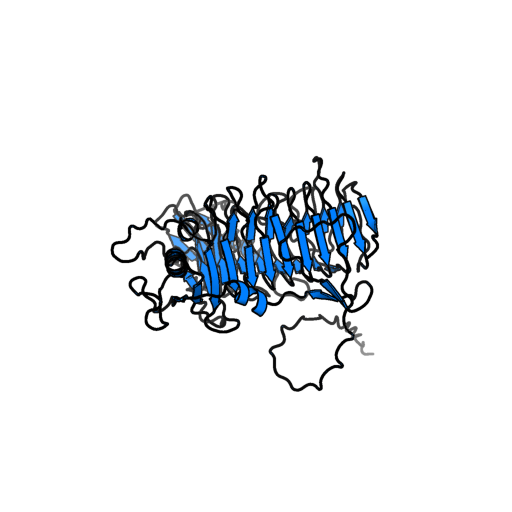60 C C . PHE A 1 65 ? 19.795 -6.439 -3.196 1.00 95.38 65 PHE A C 1
ATOM 462 O O . PHE A 1 65 ? 18.872 -7.060 -2.665 1.00 95.38 65 PHE A O 1
ATOM 469 N N . SER A 1 66 ? 20.620 -5.648 -2.527 1.00 94.00 66 SER A N 1
ATOM 470 C CA . SER A 1 66 ? 20.469 -5.296 -1.120 1.00 94.00 66 SER A CA 1
ATOM 471 C C . SER A 1 66 ? 20.667 -3.800 -0.941 1.00 94.00 66 SER A C 1
ATOM 473 O O . SER A 1 66 ? 21.281 -3.144 -1.780 1.00 94.00 66 SER A O 1
ATOM 475 N N . THR A 1 67 ? 20.192 -3.276 0.180 1.00 95.06 67 THR A N 1
ATOM 476 C CA . THR A 1 67 ? 20.364 -1.873 0.557 1.00 95.06 67 THR A CA 1
ATOM 477 C C . THR A 1 67 ? 21.051 -1.757 1.908 1.00 95.06 67 THR A C 1
ATOM 479 O O . THR A 1 67 ? 20.954 -2.673 2.722 1.00 95.06 67 THR A O 1
ATOM 482 N N . ASP A 1 68 ? 21.648 -0.605 2.193 1.00 94.38 68 ASP A N 1
ATOM 483 C CA . ASP A 1 68 ? 22.123 -0.228 3.532 1.00 94.38 68 ASP A CA 1
ATOM 484 C C . ASP A 1 68 ? 21.007 0.260 4.482 1.00 94.38 68 ASP A C 1
ATOM 486 O O . ASP A 1 68 ? 21.286 0.719 5.593 1.00 94.38 68 ASP A O 1
ATOM 490 N N . TYR A 1 69 ? 19.736 0.152 4.074 1.00 94.38 69 TYR A N 1
ATOM 491 C CA . TYR A 1 69 ? 18.593 0.445 4.932 1.00 94.38 69 TYR A CA 1
ATOM 492 C C . TYR A 1 69 ? 18.664 -0.360 6.240 1.00 94.38 69 TYR A C 1
ATOM 494 O O . TYR A 1 69 ? 18.726 -1.588 6.237 1.00 94.38 69 TYR A O 1
ATOM 502 N N . SER A 1 70 ? 18.607 0.348 7.368 1.00 94.62 70 SER A N 1
ATOM 503 C CA . SER A 1 70 ? 18.673 -0.226 8.712 1.00 94.62 70 SER A CA 1
ATOM 504 C C . SER A 1 70 ? 17.480 0.239 9.536 1.00 94.62 70 SER A C 1
ATOM 506 O O . SER A 1 70 ? 17.416 1.398 9.946 1.00 94.62 70 SER A O 1
ATOM 508 N N . GLU A 1 71 ? 16.554 -0.676 9.826 1.00 93.00 71 GLU A N 1
ATOM 509 C CA . GLU A 1 71 ? 15.374 -0.403 10.657 1.00 93.00 71 GLU A CA 1
ATOM 510 C C . GLU A 1 71 ? 15.755 0.198 12.013 1.00 93.00 71 GLU A C 1
ATOM 512 O O . GLU A 1 71 ? 15.168 1.190 12.436 1.00 93.00 71 GLU A O 1
ATOM 517 N N . ALA A 1 72 ? 16.793 -0.342 12.661 1.00 92.88 72 ALA A N 1
ATOM 518 C CA . ALA A 1 72 ? 17.292 0.166 13.935 1.00 92.88 72 ALA A CA 1
ATOM 519 C C . ALA A 1 72 ? 17.768 1.622 13.817 1.00 92.88 72 ALA A C 1
ATOM 521 O O . ALA A 1 72 ? 17.433 2.457 14.654 1.00 92.88 72 ALA A O 1
ATOM 522 N N . THR A 1 73 ? 18.495 1.953 12.746 1.00 93.31 73 THR A N 1
ATOM 523 C CA . THR A 1 73 ? 18.952 3.324 12.485 1.00 93.31 73 THR A CA 1
ATOM 524 C C . THR A 1 73 ? 17.784 4.260 12.188 1.00 93.31 73 THR A C 1
ATOM 526 O O . THR A 1 73 ? 17.814 5.416 12.604 1.00 93.31 73 THR A O 1
ATOM 529 N N . ARG A 1 74 ? 16.748 3.792 11.482 1.00 91.81 74 ARG A N 1
ATOM 530 C CA . ARG A 1 74 ? 15.554 4.593 11.173 1.00 91.81 74 ARG A CA 1
ATOM 531 C C . ARG A 1 74 ? 14.720 4.869 12.418 1.00 91.81 74 ARG A C 1
ATOM 533 O O . ARG A 1 74 ? 14.430 6.031 12.686 1.00 91.81 74 ARG A O 1
ATOM 540 N N . LYS A 1 75 ? 14.444 3.844 13.228 1.00 91.31 75 LYS A N 1
ATOM 541 C CA . LYS A 1 75 ? 13.778 3.991 14.531 1.00 91.31 75 LYS A CA 1
ATOM 542 C C . LYS A 1 75 ? 14.545 4.936 15.457 1.00 91.31 75 LYS A C 1
ATOM 544 O O . LYS A 1 75 ? 13.963 5.855 16.025 1.00 91.31 75 LYS A O 1
ATOM 549 N N . ALA A 1 76 ? 15.865 4.764 15.565 1.00 90.50 76 ALA A N 1
ATOM 550 C CA . ALA A 1 76 ? 16.706 5.570 16.453 1.00 90.50 76 ALA A CA 1
ATOM 551 C C . ALA A 1 76 ? 16.721 7.070 16.104 1.00 90.50 76 ALA A C 1
ATOM 553 O O . ALA A 1 76 ? 16.977 7.887 16.984 1.00 90.50 76 ALA A O 1
ATOM 554 N N . ARG A 1 77 ? 16.416 7.457 14.855 1.00 88.56 77 ARG A N 1
ATOM 555 C CA . ARG A 1 77 ? 16.330 8.874 14.444 1.00 88.56 77 ARG A CA 1
ATOM 556 C C . ARG A 1 77 ? 15.139 9.616 15.043 1.00 88.56 77 ARG A C 1
ATOM 558 O O . ARG A 1 77 ? 15.204 10.838 15.127 1.00 88.56 77 ARG A O 1
ATOM 565 N N . ILE A 1 78 ? 14.073 8.906 15.412 1.00 87.88 78 ILE A N 1
ATOM 566 C CA . ILE A 1 78 ? 12.917 9.510 16.085 1.00 87.88 78 ILE A CA 1
ATOM 567 C C . ILE A 1 78 ? 13.252 9.784 17.556 1.00 87.88 78 ILE A C 1
ATOM 569 O O . ILE A 1 78 ? 12.831 10.805 18.078 1.00 87.88 78 ILE A O 1
ATOM 573 N N . ALA A 1 79 ? 14.061 8.929 18.198 1.00 89.25 79 ALA A N 1
ATOM 574 C CA . ALA A 1 79 ? 14.488 9.073 19.597 1.00 89.25 79 ALA A CA 1
ATOM 575 C C . ALA A 1 79 ? 13.315 9.386 20.561 1.00 89.25 79 ALA A C 1
ATOM 577 O O . ALA A 1 79 ? 13.290 10.444 21.193 1.00 89.25 79 ALA A O 1
ATOM 578 N N . PRO A 1 80 ? 12.318 8.486 20.658 1.00 87.75 80 PRO A N 1
ATOM 579 C CA . PRO A 1 80 ? 11.095 8.727 21.416 1.00 87.75 80 PRO A CA 1
ATOM 580 C C . PRO A 1 80 ? 11.373 8.935 22.912 1.00 87.75 80 PRO A C 1
ATOM 582 O O . PRO A 1 80 ? 12.119 8.177 23.531 1.00 87.75 80 PRO A O 1
ATOM 585 N N . VAL A 1 81 ? 10.735 9.949 23.498 1.00 92.56 81 VAL A N 1
ATOM 586 C CA . VAL A 1 81 ? 10.863 10.325 24.917 1.00 92.56 81 VAL A CA 1
ATOM 587 C C . VAL A 1 81 ? 9.744 9.709 25.758 1.00 92.56 81 VAL A C 1
ATOM 589 O O . VAL A 1 81 ? 9.946 9.364 26.920 1.00 92.56 81 VAL A O 1
ATOM 592 N N . THR A 1 82 ? 8.556 9.556 25.170 1.00 94.75 82 THR A N 1
ATOM 593 C CA . THR A 1 82 ? 7.367 9.002 25.837 1.00 94.75 82 THR A CA 1
ATOM 594 C C . THR A 1 82 ? 6.860 7.782 25.083 1.00 94.75 82 THR A C 1
ATOM 596 O O . THR A 1 82 ? 6.909 7.753 23.858 1.00 94.75 82 THR A O 1
ATOM 599 N N . THR A 1 83 ? 6.348 6.777 25.797 1.00 96.62 83 THR A N 1
ATOM 600 C CA . THR A 1 83 ? 5.662 5.625 25.194 1.00 96.62 83 THR A CA 1
ATOM 601 C C . THR A 1 83 ? 4.214 5.576 25.659 1.00 96.62 83 THR A C 1
ATOM 603 O O . THR A 1 83 ? 3.949 5.576 26.859 1.00 96.62 83 THR A O 1
ATOM 606 N N . PHE A 1 84 ? 3.292 5.486 24.706 1.00 95.25 84 PHE A N 1
ATOM 607 C CA . PHE A 1 84 ? 1.882 5.219 24.948 1.00 95.25 84 PHE A CA 1
ATOM 608 C C . PHE A 1 84 ? 1.544 3.776 24.585 1.00 95.25 84 PHE A C 1
ATOM 610 O O . PHE A 1 84 ? 2.031 3.249 23.589 1.00 95.25 84 PHE A O 1
ATOM 617 N N . TYR A 1 85 ? 0.681 3.144 25.370 1.00 94.12 85 TYR A N 1
ATOM 618 C CA . TYR A 1 85 ? 0.268 1.758 25.196 1.00 94.12 85 TYR A CA 1
ATOM 619 C C . TYR A 1 85 ? -1.173 1.683 24.707 1.00 94.12 85 TYR A C 1
ATOM 621 O O . TYR A 1 85 ? -2.044 2.408 25.195 1.00 94.12 85 TYR A O 1
ATOM 629 N N . VAL A 1 86 ? -1.441 0.767 23.778 1.00 89.38 86 VAL A N 1
ATOM 630 C CA . VAL A 1 86 ? -2.780 0.531 23.220 1.00 89.38 86 VAL A CA 1
ATOM 631 C C . VAL A 1 86 ? -3.150 -0.941 23.369 1.00 89.38 86 VAL A C 1
ATOM 633 O O . VAL A 1 86 ? -2.450 -1.799 22.843 1.00 89.38 86 VAL A O 1
ATOM 636 N N . ARG A 1 87 ? -4.274 -1.234 24.032 1.00 87.06 87 ARG A N 1
ATOM 637 C CA . ARG A 1 87 ? -4.893 -2.567 24.118 1.00 87.06 87 ARG A CA 1
ATOM 638 C C . ARG A 1 87 ? -6.354 -2.496 23.721 1.00 87.06 87 ARG A C 1
ATOM 640 O O . ARG A 1 87 ? -7.134 -1.767 24.325 1.00 87.06 87 ARG A O 1
ATOM 647 N N . LEU A 1 88 ? -6.767 -3.281 22.744 1.00 74.62 88 LEU A N 1
ATOM 648 C CA . LEU A 1 88 ? -8.132 -3.184 22.215 1.00 74.62 88 LEU A CA 1
ATOM 649 C C . LEU A 1 88 ? -9.159 -3.926 23.049 1.00 74.62 88 LEU A C 1
ATOM 651 O O . LEU A 1 88 ? -10.304 -3.482 23.190 1.00 74.62 88 LEU A O 1
ATOM 655 N N . SER A 1 89 ? -8.735 -5.092 23.526 1.00 75.88 89 SER A N 1
ATOM 656 C CA . SER A 1 89 ? -9.565 -6.050 24.237 1.00 75.88 89 SER A CA 1
ATOM 657 C C . SER A 1 89 ? -9.931 -5.510 25.620 1.00 75.88 89 SER A C 1
ATOM 659 O O . SER A 1 89 ? -11.087 -5.594 26.028 1.00 75.88 89 SER A O 1
ATOM 661 N N . THR A 1 90 ? -8.961 -4.890 26.300 1.00 85.44 90 THR A N 1
ATOM 662 C CA . THR A 1 90 ? -9.087 -4.466 27.702 1.00 85.44 90 THR A CA 1
ATOM 663 C C . THR A 1 90 ? -8.739 -3.002 27.970 1.00 85.44 90 THR A C 1
ATOM 665 O O . THR A 1 90 ? -8.855 -2.567 29.113 1.00 85.44 90 THR A O 1
ATOM 668 N N . GLY A 1 91 ? -8.243 -2.244 26.987 1.00 86.38 91 GLY A N 1
ATOM 669 C CA . GLY A 1 91 ? -7.858 -0.845 27.194 1.00 86.38 91 GLY A CA 1
ATOM 670 C C . GLY A 1 91 ? -9.057 0.076 27.423 1.00 86.38 91 GLY A C 1
ATOM 671 O O . GLY A 1 91 ? -10.203 -0.263 27.117 1.00 86.38 91 GLY A O 1
ATOM 672 N N . ASN A 1 92 ? -8.788 1.275 27.941 1.00 86.75 92 ASN A N 1
ATOM 673 C CA . ASN A 1 92 ? -9.806 2.287 28.226 1.00 86.75 92 ASN A CA 1
ATOM 674 C C . ASN A 1 92 ? -9.297 3.676 27.817 1.00 86.75 92 ASN A C 1
ATOM 676 O O . ASN A 1 92 ? -8.225 4.101 28.233 1.00 86.75 92 ASN A O 1
ATOM 680 N N . ASN A 1 93 ? -10.072 4.409 27.014 1.00 86.94 93 ASN A N 1
ATOM 681 C CA . ASN A 1 93 ? -9.692 5.746 26.537 1.00 86.94 93 ASN A CA 1
ATOM 682 C C . ASN A 1 93 ? -9.717 6.831 27.628 1.00 86.94 93 ASN A C 1
ATOM 684 O O . ASN A 1 93 ? -9.247 7.940 27.392 1.00 86.94 93 ASN A O 1
ATOM 688 N N . ASN A 1 94 ? -10.239 6.524 28.820 1.00 87.00 94 ASN A N 1
ATOM 689 C CA . ASN A 1 94 ? -10.126 7.397 29.988 1.00 87.00 94 ASN A CA 1
ATOM 690 C C . ASN A 1 94 ? -8.791 7.253 30.734 1.00 87.00 94 ASN A C 1
ATOM 692 O O . ASN A 1 94 ? -8.488 8.114 31.564 1.00 87.00 94 ASN A O 1
ATOM 696 N N . ASN A 1 95 ? -8.006 6.212 30.437 1.00 92.38 95 ASN A N 1
ATOM 697 C CA . ASN A 1 95 ? -6.675 6.031 31.009 1.00 92.38 95 ASN A CA 1
ATOM 698 C C . ASN A 1 95 ? -5.691 7.110 30.513 1.00 92.38 95 ASN A C 1
ATOM 700 O O . ASN A 1 95 ? -6.028 7.931 29.662 1.00 92.38 95 ASN A O 1
ATOM 704 N N . ASP A 1 96 ? -4.470 7.115 31.046 1.00 94.00 96 ASP A N 1
ATOM 705 C CA . ASP A 1 96 ? -3.379 7.983 30.579 1.00 94.00 96 ASP A CA 1
ATOM 706 C C . ASP A 1 96 ? -2.555 7.379 29.427 1.00 94.00 96 ASP A C 1
ATOM 708 O O . ASP A 1 96 ? -1.832 8.106 28.749 1.00 94.00 96 ASP A O 1
ATOM 712 N N . GLY A 1 97 ? -2.660 6.067 29.197 1.00 94.81 97 GLY A N 1
ATOM 713 C CA . GLY A 1 97 ? -1.891 5.348 28.190 1.00 94.81 97 GLY A CA 1
ATOM 714 C C . GLY A 1 97 ? -0.416 5.146 28.523 1.00 94.81 97 GLY A C 1
ATOM 715 O O . GLY A 1 97 ? 0.279 4.586 27.689 1.00 94.81 97 GLY A O 1
ATOM 716 N N . LEU A 1 98 ? 0.092 5.570 29.683 1.00 96.50 98 LEU A N 1
ATOM 717 C CA . LEU A 1 98 ? 1.539 5.604 29.966 1.00 96.50 98 LEU A CA 1
ATOM 718 C C . LEU A 1 98 ? 2.113 4.264 30.445 1.00 96.50 98 LEU A C 1
ATOM 720 O O . LEU A 1 98 ? 3.323 4.113 30.607 1.00 96.50 98 LEU A O 1
ATOM 724 N N . SER A 1 99 ? 1.255 3.268 30.659 1.00 96.38 99 SER A N 1
ATOM 725 C CA . SER A 1 99 ? 1.659 1.906 30.987 1.00 96.38 99 SER A CA 1
ATOM 726 C C . SER A 1 99 ? 0.759 0.892 30.297 1.00 96.38 99 SER A C 1
ATOM 728 O O . SER A 1 99 ? -0.375 1.188 29.922 1.00 96.38 99 SER A O 1
ATOM 730 N N . ALA A 1 100 ? 1.221 -0.353 30.201 1.00 93.62 100 ALA A N 1
ATOM 731 C CA . ALA A 1 100 ? 0.404 -1.425 29.652 1.00 93.62 100 ALA A CA 1
ATOM 732 C C . ALA A 1 100 ? -0.877 -1.671 30.490 1.00 93.62 100 ALA A C 1
ATOM 734 O O . ALA A 1 100 ? -1.910 -2.038 29.936 1.00 93.62 100 ALA A O 1
ATOM 735 N N . ALA A 1 101 ? -0.842 -1.437 31.811 1.00 94.94 101 ALA A N 1
ATOM 736 C CA . ALA A 1 101 ? -2.010 -1.551 32.693 1.00 94.94 101 ALA A CA 1
ATOM 737 C C . ALA A 1 101 ? -3.018 -0.404 32.501 1.00 94.94 101 ALA A C 1
ATOM 739 O O . ALA A 1 101 ? -4.221 -0.606 32.649 1.00 94.94 101 ALA A O 1
ATOM 740 N N . THR A 1 102 ? -2.531 0.777 32.124 1.00 95.69 102 THR A N 1
ATOM 741 C CA . THR A 1 102 ? -3.328 1.971 31.821 1.00 95.69 102 THR A CA 1
ATOM 742 C C . THR A 1 102 ? -3.411 2.224 30.315 1.00 95.69 102 THR A C 1
ATOM 744 O O . THR A 1 102 ? -3.551 3.360 29.877 1.00 95.69 102 THR A O 1
ATOM 747 N N . ALA A 1 103 ? -3.351 1.172 29.495 1.00 92.44 103 ALA A N 1
ATOM 748 C CA . ALA A 1 103 ? -3.362 1.308 28.045 1.00 92.44 103 ALA A CA 1
ATOM 749 C C . ALA A 1 103 ? -4.651 1.977 27.538 1.00 92.44 103 ALA A C 1
ATOM 751 O O . ALA A 1 103 ? -5.755 1.718 28.039 1.00 92.44 103 ALA A O 1
ATOM 752 N N . PHE A 1 104 ? -4.511 2.800 26.502 1.00 89.56 104 PHE A N 1
ATOM 753 C CA . PHE A 1 104 ? -5.640 3.286 25.722 1.00 89.56 104 PHE A CA 1
ATOM 754 C C . PHE A 1 104 ? -6.316 2.136 24.984 1.00 89.56 104 PHE A C 1
ATOM 756 O O . PHE A 1 104 ? -5.696 1.117 24.682 1.00 89.56 104 PHE A O 1
ATOM 763 N N . ARG A 1 105 ? -7.586 2.321 24.625 1.00 83.19 105 ARG A N 1
ATOM 764 C CA . ARG A 1 105 ? -8.266 1.417 23.694 1.00 83.19 105 ARG A CA 1
ATOM 765 C C . ARG A 1 105 ? -8.011 1.793 22.236 1.00 83.19 105 ARG A C 1
ATOM 767 O O . ARG A 1 105 ? -8.005 0.933 21.367 1.00 83.19 105 ARG A O 1
ATOM 774 N N . SER A 1 106 ? -7.820 3.082 21.961 1.00 81.19 106 SER A N 1
ATOM 775 C CA . SER A 1 106 ? -7.702 3.636 20.612 1.00 81.19 106 SER A CA 1
ATOM 776 C C . SER A 1 106 ? -6.254 3.966 20.249 1.00 81.19 106 SER A C 1
ATOM 778 O O . SER A 1 106 ? -5.610 4.777 20.915 1.00 81.19 106 SER A O 1
ATOM 780 N N . LEU A 1 107 ? -5.784 3.408 19.127 1.00 83.31 107 LEU A N 1
ATOM 781 C CA . LEU A 1 107 ? -4.495 3.764 18.521 1.00 83.31 107 LEU A CA 1
ATOM 782 C C . LEU A 1 107 ? -4.435 5.254 18.160 1.00 83.31 107 LEU A C 1
ATOM 784 O O . LEU A 1 107 ? -3.449 5.934 18.424 1.00 83.31 107 LEU A O 1
ATOM 788 N N . ARG A 1 108 ? -5.535 5.770 17.616 1.00 79.75 108 ARG A N 1
ATOM 789 C CA . ARG A 1 108 ? -5.683 7.170 17.222 1.00 79.75 108 ARG A CA 1
ATOM 790 C C . ARG A 1 108 ? -5.525 8.123 18.409 1.00 79.75 108 ARG A C 1
ATOM 792 O O . ARG A 1 108 ? -4.830 9.129 18.302 1.00 79.75 108 ARG A O 1
ATOM 799 N N . LEU A 1 109 ? -6.151 7.801 19.545 1.00 81.31 109 LEU A N 1
ATOM 800 C CA . LEU A 1 109 ? -6.008 8.602 20.763 1.00 81.31 109 LEU A CA 1
ATOM 801 C C . LEU A 1 109 ? -4.558 8.612 21.252 1.00 81.31 109 LEU A C 1
ATOM 803 O O . LEU A 1 109 ? -4.054 9.678 21.577 1.00 81.31 109 LEU A O 1
ATOM 807 N N . ALA A 1 110 ? -3.877 7.465 21.251 1.00 87.75 110 ALA A N 1
ATOM 808 C CA . ALA A 1 110 ? -2.471 7.392 21.642 1.00 87.75 110 ALA A CA 1
ATOM 809 C C . ALA A 1 110 ? -1.576 8.292 20.773 1.00 87.75 110 ALA A C 1
ATOM 811 O O . ALA A 1 110 ? -0.743 9.020 21.307 1.00 87.75 110 ALA A O 1
ATOM 812 N N . VAL A 1 111 ? -1.800 8.307 19.452 1.00 86.56 111 VAL A N 1
ATOM 813 C CA . VAL A 1 111 ? -1.085 9.204 18.527 1.00 86.56 111 VAL A CA 1
ATOM 814 C C . VAL A 1 111 ? -1.367 10.670 18.847 1.00 86.56 111 VAL A C 1
ATOM 816 O O . VAL A 1 111 ? -0.427 11.445 18.993 1.00 86.56 111 VAL A O 1
ATOM 819 N N . LYS A 1 112 ? -2.639 11.053 19.021 1.00 84.19 112 LYS A N 1
ATOM 820 C CA . LYS A 1 112 ? -3.008 12.430 19.390 1.00 84.19 112 LYS A CA 1
ATOM 821 C C . LYS A 1 112 ? -2.359 12.862 20.705 1.00 84.19 112 LYS A C 1
ATOM 823 O O . LYS A 1 112 ? -1.792 13.944 20.773 1.00 84.19 112 LYS A O 1
ATOM 828 N N . MET A 1 113 ? -2.419 12.014 21.730 1.00 87.12 113 MET A N 1
ATOM 829 C CA . MET A 1 113 ? -1.813 12.304 23.030 1.00 87.12 113 MET A CA 1
ATOM 830 C C . MET A 1 113 ? -0.298 12.470 22.913 1.00 87.12 113 MET A C 1
ATOM 832 O O . MET A 1 113 ? 0.253 13.365 23.540 1.00 87.12 113 MET A O 1
ATOM 836 N N . GLY A 1 114 ? 0.366 11.668 22.078 1.00 88.88 114 GLY A N 1
ATOM 837 C CA . GLY A 1 114 ? 1.784 11.845 21.788 1.00 88.88 114 GLY A CA 1
ATOM 838 C C . GLY A 1 114 ? 2.098 13.143 21.056 1.00 88.88 114 GLY A C 1
ATOM 839 O O . GLY A 1 114 ? 2.977 13.880 21.493 1.00 88.88 114 GLY A O 1
ATOM 840 N N . VAL A 1 115 ? 1.338 13.487 20.016 1.00 85.00 115 VAL A N 1
ATOM 841 C CA . VAL A 1 115 ? 1.474 14.770 19.304 1.00 85.00 115 VAL A CA 1
ATOM 842 C C . VAL A 1 115 ? 1.285 15.962 20.251 1.00 85.00 115 VAL A C 1
ATOM 844 O O . VAL A 1 115 ? 2.037 16.935 20.173 1.00 85.00 115 VAL A O 1
ATOM 847 N N . ASP A 1 116 ? 0.341 15.867 21.188 1.00 84.75 116 ASP A N 1
ATOM 848 C CA . ASP A 1 116 ? 0.075 16.904 22.190 1.00 84.75 116 ASP A CA 1
ATOM 849 C C . ASP A 1 116 ? 1.215 17.087 23.200 1.00 84.75 116 ASP A C 1
ATOM 851 O O . ASP A 1 116 ? 1.326 18.159 23.792 1.00 84.75 116 ASP A O 1
ATOM 855 N N . THR A 1 117 ? 2.094 16.092 23.388 1.00 87.69 117 THR A N 1
ATOM 856 C CA . THR A 1 117 ? 3.266 16.249 24.273 1.00 87.69 117 THR A CA 1
ATOM 857 C C . THR A 1 117 ? 4.284 17.240 23.723 1.00 87.69 117 THR A C 1
ATOM 859 O O . THR A 1 117 ? 5.123 17.743 24.470 1.00 87.69 117 THR A O 1
ATOM 862 N N . GLY A 1 118 ? 4.250 17.503 22.416 1.00 87.19 118 GLY A N 1
ATOM 863 C CA . GLY A 1 118 ? 5.264 18.323 21.783 1.00 87.19 118 GLY A CA 1
ATOM 864 C C . GLY A 1 118 ? 6.661 17.676 21.790 1.00 87.19 118 GLY A C 1
ATOM 865 O O . GLY A 1 118 ? 7.650 18.400 21.698 1.00 87.19 118 GLY A O 1
ATOM 866 N N . GLN A 1 119 ? 6.765 16.348 21.926 1.00 89.75 119 GLN A N 1
ATOM 867 C CA . GLN A 1 119 ? 8.025 15.595 21.934 1.00 89.75 119 GLN A CA 1
ATOM 868 C C . GLN A 1 119 ? 7.922 14.333 21.065 1.00 89.75 119 GLN A C 1
ATOM 870 O O . GLN A 1 119 ? 6.813 13.835 20.861 1.00 89.75 119 GLN A O 1
ATOM 875 N N . PRO A 1 120 ? 9.047 13.771 20.580 1.00 92.19 120 PRO A N 1
ATOM 876 C CA . PRO A 1 120 ? 9.044 12.461 19.944 1.00 92.19 120 PRO A CA 1
ATOM 877 C C . PRO A 1 120 ? 8.473 11.377 20.860 1.00 92.19 120 PRO A C 1
ATOM 879 O O . PRO A 1 120 ? 8.765 11.345 22.060 1.00 92.19 120 PRO A O 1
ATOM 882 N N . PHE A 1 121 ? 7.686 10.456 20.310 1.00 94.06 121 PHE A N 1
ATOM 883 C CA . PHE A 1 121 ? 7.007 9.435 21.109 1.00 94.06 121 PHE A CA 1
ATOM 884 C C . PHE A 1 121 ? 6.859 8.097 20.383 1.00 94.06 121 PHE A C 1
ATOM 886 O O . PHE A 1 121 ? 6.930 8.010 19.158 1.00 94.06 121 PHE A O 1
ATOM 893 N N . THR A 1 122 ? 6.617 7.049 21.163 1.00 95.12 122 THR A N 1
ATOM 894 C CA . THR A 1 122 ? 6.262 5.714 20.685 1.00 95.12 122 THR A CA 1
ATOM 895 C C . THR A 1 122 ? 4.815 5.407 21.032 1.00 95.12 122 THR A C 1
ATOM 897 O O . THR A 1 122 ? 4.338 5.746 22.115 1.00 95.12 122 THR A O 1
ATOM 900 N N . VAL A 1 123 ? 4.124 4.703 20.146 1.00 92.19 123 VAL A N 1
ATOM 901 C CA . VAL A 1 123 ? 2.885 3.998 20.443 1.00 92.19 123 VAL A CA 1
ATOM 902 C C . VAL A 1 123 ? 3.137 2.503 20.314 1.00 92.19 123 VAL A C 1
ATOM 904 O O . VAL A 1 123 ? 3.309 1.979 19.214 1.00 92.19 123 VAL A O 1
ATOM 907 N N . ASN A 1 124 ? 3.148 1.826 21.457 1.00 93.19 124 ASN A N 1
ATOM 908 C CA . ASN A 1 124 ? 3.259 0.382 21.559 1.00 93.19 124 ASN A CA 1
ATOM 909 C C . ASN A 1 124 ? 1.850 -0.222 21.578 1.00 93.19 124 ASN A C 1
ATOM 911 O O . ASN A 1 124 ? 1.064 0.032 22.497 1.00 93.19 124 ASN A O 1
ATOM 915 N N . TYR A 1 125 ? 1.497 -0.987 20.553 1.00 88.00 125 TYR A N 1
ATOM 916 C CA . TYR A 1 125 ? 0.141 -1.509 20.405 1.00 88.00 125 TYR A CA 1
ATOM 917 C C . TYR A 1 125 ? 0.087 -3.034 20.574 1.00 88.00 125 TYR A C 1
ATOM 919 O O . TYR A 1 125 ? 0.986 -3.752 20.151 1.00 88.00 125 TYR A O 1
ATOM 927 N N . GLU A 1 126 ? -0.989 -3.530 21.191 1.00 81.81 126 GLU A N 1
ATOM 928 C CA . GLU A 1 126 ? -1.247 -4.954 21.461 1.00 81.81 126 GLU A CA 1
ATOM 929 C C . GLU A 1 126 ? -1.405 -5.792 20.187 1.00 81.81 126 GLU A C 1
ATOM 931 O O . GLU A 1 126 ? -2.507 -6.067 19.712 1.00 81.81 126 GLU A O 1
ATOM 936 N N . ALA A 1 127 ? -0.287 -6.226 19.635 1.00 68.56 127 ALA A N 1
ATOM 937 C CA . ALA A 1 127 ? -0.293 -7.084 18.474 1.00 68.56 127 ALA A CA 1
ATOM 938 C C . ALA A 1 127 ? -0.462 -8.547 18.891 1.00 68.56 127 ALA A C 1
ATOM 940 O O . ALA A 1 127 ? 0.162 -9.010 19.848 1.00 68.56 127 ALA A O 1
ATOM 941 N N . ALA A 1 128 ? -1.259 -9.299 18.135 1.00 60.66 128 ALA A N 1
ATOM 942 C CA . ALA A 1 128 ? -1.237 -10.753 18.208 1.00 60.66 128 ALA A CA 1
ATOM 943 C C . ALA A 1 128 ? -0.348 -11.310 17.101 1.00 60.66 128 ALA A C 1
ATOM 945 O O . ALA A 1 128 ? -0.218 -10.728 16.019 1.00 60.66 128 ALA A O 1
ATOM 946 N N . LEU A 1 129 ? 0.206 -12.497 17.347 1.00 52.62 129 LEU A N 1
ATOM 947 C CA . LEU A 1 129 ? 0.586 -13.355 16.236 1.00 52.62 129 LEU A CA 1
ATOM 948 C C . LEU A 1 129 ? -0.708 -13.718 15.498 1.00 52.62 129 LEU A C 1
ATOM 950 O O . LEU A 1 129 ? -1.656 -14.173 16.146 1.00 52.62 129 LEU A O 1
ATOM 954 N N . PRO A 1 130 ? -0.794 -13.490 14.181 1.00 49.16 130 PRO A N 1
ATOM 955 C CA . PRO A 1 130 ? -2.009 -13.779 13.447 1.00 49.16 130 PRO A CA 1
ATOM 956 C C . PRO A 1 130 ? -2.275 -15.284 13.515 1.00 49.16 130 PRO A C 1
ATOM 958 O O . PRO A 1 130 ? -1.569 -16.087 12.910 1.00 49.16 130 PRO A O 1
ATOM 961 N N . THR A 1 131 ? -3.294 -15.670 14.276 1.00 53.34 131 THR A N 1
ATOM 962 C CA . THR A 1 131 ? -3.857 -17.017 14.230 1.00 53.34 131 THR A CA 1
ATOM 963 C C . THR A 1 131 ? -5.224 -16.923 13.573 1.00 53.34 131 THR A C 1
ATOM 965 O O . THR A 1 131 ? -5.946 -15.944 13.765 1.00 53.34 131 THR A O 1
ATOM 968 N N . ALA A 1 132 ? -5.602 -17.952 12.814 1.00 49.12 132 ALA A N 1
ATOM 969 C CA . ALA A 1 132 ? -6.918 -18.034 12.177 1.00 49.12 132 ALA A CA 1
ATOM 970 C C . ALA A 1 132 ? -8.092 -18.021 13.185 1.00 49.12 132 ALA A C 1
ATOM 972 O O . ALA A 1 132 ? -9.241 -17.909 12.777 1.00 49.12 132 ALA A O 1
ATOM 973 N N . ALA A 1 133 ? -7.818 -18.156 14.489 1.00 47.88 133 ALA A N 1
ATOM 974 C CA . ALA A 1 133 ? -8.831 -18.261 15.534 1.00 47.88 133 ALA A CA 1
ATOM 975 C C . ALA A 1 133 ? -9.287 -16.907 16.110 1.00 47.88 133 ALA A C 1
ATOM 977 O O . ALA A 1 133 ? -10.401 -16.828 16.624 1.00 47.88 133 ALA A O 1
ATOM 978 N N . THR A 1 134 ? -8.469 -15.848 16.033 1.00 52.44 134 THR A N 1
ATOM 979 C CA . THR A 1 134 ? -8.833 -14.537 16.603 1.00 52.44 134 THR A CA 1
ATOM 980 C C . THR A 1 134 ? -7.978 -13.405 16.017 1.00 52.44 134 THR A C 1
ATOM 982 O O . THR A 1 134 ? -6.951 -13.036 16.594 1.00 52.44 134 THR A O 1
ATOM 985 N N . PRO A 1 135 ? -8.361 -12.806 14.875 1.00 51.91 135 PRO A N 1
ATOM 986 C CA . PRO A 1 135 ? -7.731 -11.567 14.439 1.00 51.91 135 PRO A CA 1
ATOM 987 C C . PRO A 1 135 ? -7.993 -10.465 15.476 1.00 51.91 135 PRO A C 1
ATOM 989 O O . PRO A 1 135 ? -9.140 -10.157 15.807 1.00 51.91 135 PRO A O 1
ATOM 992 N N . ILE A 1 136 ? -6.928 -9.848 15.995 1.00 52.78 136 ILE A N 1
ATOM 993 C CA . ILE A 1 136 ? -7.050 -8.628 16.796 1.00 52.78 136 ILE A CA 1
ATOM 994 C C . ILE A 1 136 ? -7.320 -7.466 15.835 1.00 52.78 136 ILE A C 1
ATOM 996 O O . ILE A 1 136 ? -6.434 -6.999 15.116 1.00 52.78 136 ILE A O 1
ATOM 1000 N N . VAL A 1 137 ? -8.572 -7.013 15.808 1.00 56.31 137 VAL A N 1
ATOM 1001 C CA . VAL A 1 137 ? -9.020 -5.913 14.948 1.00 56.31 137 VAL A CA 1
ATOM 1002 C C . VAL A 1 137 ? -9.066 -4.609 15.747 1.00 56.31 137 VAL A C 1
ATOM 1004 O O . VAL A 1 137 ? -9.916 -4.443 16.625 1.00 56.31 137 VAL A O 1
ATOM 1007 N N . TYR A 1 138 ? -8.185 -3.663 15.406 1.00 54.12 138 TYR A N 1
ATOM 1008 C CA . TYR A 1 138 ? -8.247 -2.258 15.821 1.00 54.12 138 TYR A CA 1
ATOM 1009 C C . TYR A 1 138 ? -9.404 -1.599 15.104 1.00 54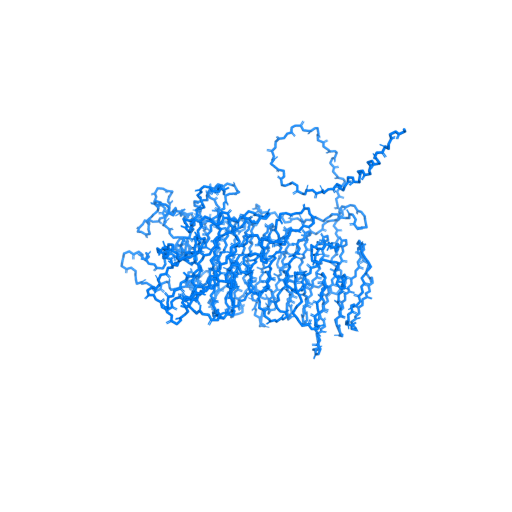.12 138 TYR A C 1
ATOM 1011 O O . TYR A 1 138 ? -9.288 -1.104 13.987 1.00 54.12 138 TYR A O 1
ATOM 1019 N N . ARG A 1 139 ? -10.550 -1.612 15.771 1.00 56.44 139 ARG A N 1
ATOM 1020 C CA . ARG A 1 139 ? -11.717 -0.877 15.312 1.00 56.44 139 ARG A CA 1
ATOM 1021 C C . ARG A 1 139 ? -11.469 0.601 15.577 1.00 56.44 139 ARG A C 1
ATOM 1023 O O . ARG A 1 139 ? -11.268 0.980 16.733 1.00 56.44 139 ARG A O 1
ATOM 1030 N N . ASP A 1 140 ? -11.495 1.428 14.536 1.00 50.09 140 ASP A N 1
ATOM 1031 C CA . ASP A 1 140 ? -11.575 2.881 14.700 1.00 50.09 140 ASP A CA 1
ATOM 1032 C C . ASP A 1 140 ? -12.952 3.219 15.291 1.00 50.09 140 ASP A C 1
ATOM 1034 O O . ASP A 1 140 ? -13.916 3.521 14.589 1.00 50.09 140 ASP A O 1
ATOM 1038 N N . SER A 1 141 ? -13.099 3.053 16.608 1.00 45.44 141 SER A N 1
ATOM 1039 C CA . SER A 1 141 ? -14.305 3.464 17.305 1.00 45.44 141 SER A CA 1
ATOM 1040 C C . SER A 1 141 ? -14.244 4.980 17.467 1.00 45.44 141 SER A C 1
ATOM 1042 O O . SER A 1 141 ? -13.784 5.495 18.490 1.00 45.44 141 SER A O 1
ATOM 1044 N N . SER A 1 142 ? -14.778 5.700 16.483 1.00 45.81 142 SER A N 1
ATOM 1045 C CA . SER A 1 142 ? -15.169 7.109 16.626 1.00 45.81 142 SER A CA 1
ATOM 1046 C C . SER A 1 142 ? -16.104 7.350 17.830 1.00 45.81 142 SER A C 1
ATOM 1048 O O . SER A 1 142 ? -16.300 8.486 18.249 1.00 45.81 142 SER A O 1
ATOM 1050 N N . THR A 1 143 ? -16.652 6.280 18.418 1.00 42.88 143 THR A N 1
ATOM 1051 C CA . THR A 1 143 ? -17.663 6.268 19.480 1.00 42.88 143 THR A CA 1
ATOM 1052 C C . THR A 1 143 ? -17.134 6.237 20.918 1.00 42.88 143 THR A C 1
ATOM 1054 O O . THR A 1 143 ? -17.943 6.278 21.840 1.00 42.88 143 THR A O 1
ATOM 1057 N N . GLN A 1 144 ? -15.818 6.199 21.163 1.00 48.88 144 GLN A N 1
ATOM 1058 C CA . GLN A 1 144 ? -15.272 6.340 22.526 1.00 48.88 144 GLN A CA 1
ATOM 1059 C C . GLN A 1 144 ? -14.276 7.498 22.614 1.00 48.88 144 GLN A C 1
ATOM 1061 O O . GLN A 1 144 ? -13.081 7.297 22.831 1.00 48.88 144 GLN A O 1
ATOM 1066 N N . ALA A 1 145 ? -14.773 8.726 22.452 1.00 53.94 145 ALA A N 1
ATOM 1067 C CA . ALA A 1 145 ? -14.071 9.899 22.964 1.00 53.94 145 ALA A CA 1
ATOM 1068 C C . ALA A 1 145 ? -13.896 9.770 24.491 1.00 53.94 145 ALA A C 1
ATOM 1070 O O . ALA A 1 145 ? -14.722 9.150 25.168 1.00 53.94 145 ALA A O 1
ATOM 1071 N N . ARG A 1 146 ? -12.813 10.333 25.038 1.00 58.16 146 ARG A N 1
ATOM 1072 C CA . ARG A 1 146 ? -12.615 10.453 26.490 1.00 58.16 146 ARG A CA 1
ATOM 1073 C C . ARG A 1 146 ? -13.822 11.180 27.095 1.00 58.16 146 ARG A C 1
ATOM 1075 O O . ARG A 1 146 ? -14.338 12.106 26.471 1.00 58.16 146 ARG A O 1
ATOM 1082 N N . SER A 1 147 ? -14.280 10.788 28.285 1.00 51.38 147 SER A N 1
ATOM 1083 C CA . SER A 1 147 ? -15.409 11.467 28.943 1.00 51.38 147 SER A CA 1
ATOM 1084 C C . SER A 1 147 ? -15.150 12.978 29.020 1.00 51.38 147 SER A C 1
ATOM 1086 O O . SER A 1 147 ? -14.153 13.399 29.600 1.00 51.38 147 SER A O 1
ATOM 1088 N N . GLY A 1 148 ? -16.025 13.788 28.413 1.00 53.88 148 GLY A N 1
ATOM 1089 C CA . GLY A 1 148 ? -15.897 15.251 28.366 1.00 53.88 148 GLY A CA 1
ATOM 1090 C C . GLY A 1 148 ? -15.117 15.826 27.174 1.00 53.88 148 GLY A C 1
ATOM 1091 O O . GLY A 1 148 ? -15.121 17.041 26.998 1.00 53.88 148 GLY A O 1
ATOM 1092 N N . GLN A 1 149 ? -14.499 15.004 26.317 1.00 53.41 149 GLN A N 1
ATOM 1093 C CA . GLN A 1 149 ? -14.047 15.457 24.999 1.00 53.41 149 GLN A CA 1
ATOM 1094 C C . GLN A 1 149 ? -15.206 15.348 24.007 1.00 53.41 149 GLN A C 1
ATOM 1096 O O . GLN A 1 149 ? -15.828 14.292 23.881 1.00 53.41 149 GLN A O 1
ATOM 1101 N N . ALA A 1 150 ? -15.497 16.438 23.293 1.00 47.75 150 ALA A N 1
ATOM 1102 C CA . ALA A 1 150 ? -16.399 16.381 22.151 1.00 47.75 150 ALA A CA 1
ATOM 1103 C C . ALA A 1 150 ? -15.911 15.296 21.175 1.00 47.75 150 ALA A C 1
ATOM 1105 O O . ALA A 1 150 ? -14.715 15.035 21.055 1.00 47.75 150 ALA A O 1
ATOM 1106 N N . THR A 1 151 ? -16.821 14.680 20.428 1.00 50.31 151 THR A N 1
ATOM 1107 C CA . THR A 1 151 ? -16.524 13.703 19.361 1.00 50.31 151 THR A CA 1
ATOM 1108 C C . THR A 1 151 ? -15.743 14.309 18.177 1.00 50.31 151 THR A C 1
ATOM 1110 O O . THR A 1 151 ? -15.740 13.755 17.082 1.00 50.31 151 THR A O 1
ATOM 1113 N N . ASN A 1 152 ? -15.103 15.466 18.367 1.00 40.62 152 ASN A N 1
ATOM 1114 C CA . ASN A 1 152 ? -14.534 16.336 17.345 1.00 40.62 152 ASN A CA 1
ATOM 1115 C C . ASN A 1 152 ? -13.135 15.926 16.856 1.00 40.62 152 ASN A C 1
ATOM 1117 O O . ASN A 1 152 ? -12.631 16.560 15.937 1.00 40.62 152 ASN A O 1
ATOM 1121 N N . ASN A 1 153 ? -12.546 14.841 17.366 1.00 47.28 153 ASN A N 1
ATOM 1122 C CA . ASN A 1 153 ? -11.468 14.137 16.658 1.00 47.28 153 ASN A CA 1
ATOM 1123 C C . ASN A 1 153 ? -12.088 13.284 15.540 1.00 47.28 153 ASN A C 1
ATOM 1125 O O . ASN A 1 153 ? -12.122 12.053 15.618 1.00 47.28 153 ASN A O 1
ATOM 1129 N N . ALA A 1 154 ? -12.679 13.949 14.548 1.00 50.75 154 ALA A N 1
ATOM 1130 C CA . ALA A 1 154 ? -13.473 13.305 13.510 1.00 50.75 154 ALA A CA 1
ATOM 1131 C C . ALA A 1 154 ? -12.604 12.541 12.495 1.00 50.75 154 ALA A C 1
ATOM 1133 O O . ALA A 1 154 ? -13.125 11.649 11.828 1.00 50.75 154 ALA A O 1
ATOM 1134 N N . THR A 1 155 ? -11.300 12.849 12.389 1.00 59.34 155 THR A N 1
ATOM 1135 C CA . THR A 1 155 ? -10.390 12.243 11.400 1.00 59.34 155 THR A CA 1
ATOM 1136 C C . THR A 1 155 ? -8.988 11.946 11.953 1.00 59.34 155 THR A C 1
ATOM 1138 O O . THR A 1 155 ? -8.533 12.573 12.910 1.00 59.34 155 THR A O 1
ATOM 1141 N N . TRP A 1 156 ? -8.256 11.011 11.328 1.00 59.31 156 TRP A N 1
ATOM 1142 C CA . TRP A 1 156 ? -6.824 10.799 11.605 1.00 59.31 156 TRP A CA 1
ATOM 1143 C C . TRP A 1 156 ? -5.983 12.058 11.343 1.00 59.31 156 TRP A C 1
ATOM 1145 O O . TRP A 1 156 ? -5.035 12.314 12.080 1.00 59.31 156 TRP A O 1
ATOM 1155 N N . GLY A 1 157 ? -6.370 12.891 10.371 1.00 58.00 157 GLY A N 1
ATOM 1156 C CA . GLY A 1 157 ? -5.701 14.161 10.076 1.00 58.00 157 GLY A CA 1
ATOM 1157 C C . GLY A 1 157 ? -5.736 15.164 11.233 1.00 58.00 157 GLY A C 1
ATOM 1158 O O . GLY A 1 157 ? -4.810 15.958 11.375 1.00 58.00 157 GLY A O 1
ATOM 1159 N N . ASP A 1 158 ? -6.749 15.105 12.102 1.00 60.50 158 ASP A N 1
ATOM 1160 C CA . ASP A 1 158 ? -6.829 15.959 13.295 1.00 60.50 158 ASP A CA 1
ATOM 1161 C C . ASP A 1 158 ? -5.835 15.535 14.383 1.00 60.50 158 ASP A C 1
ATOM 1163 O O . ASP A 1 158 ? -5.457 16.341 15.234 1.00 60.50 158 ASP A O 1
ATOM 1167 N N . CYS A 1 159 ? -5.363 14.284 14.336 1.00 60.22 159 CYS A N 1
ATOM 1168 C CA . CYS A 1 159 ? -4.418 13.760 15.319 1.00 60.22 159 CYS A CA 1
ATOM 1169 C C . CYS A 1 159 ? -3.024 14.379 15.185 1.00 60.22 159 CYS A C 1
ATOM 1171 O O . CYS A 1 159 ? -2.270 14.379 16.151 1.00 60.22 159 CYS A O 1
ATOM 1173 N N . TRP A 1 160 ? -2.725 14.942 14.011 1.00 63.84 160 TRP A N 1
ATOM 1174 C CA . TRP A 1 160 ? -1.438 15.537 13.653 1.00 63.84 160 TRP A CA 1
ATOM 1175 C C . TRP A 1 160 ? -1.472 17.078 13.657 1.00 63.84 160 TRP A C 1
ATOM 1177 O O . TRP A 1 160 ? -0.592 17.741 13.107 1.00 63.84 160 TRP A O 1
ATOM 1187 N N . ARG A 1 161 ? -2.493 17.699 14.263 1.00 61.56 161 ARG A N 1
ATOM 1188 C CA . ARG A 1 161 ? -2.607 19.164 14.373 1.00 61.56 161 ARG A CA 1
ATOM 1189 C C . ARG A 1 161 ? -2.031 19.648 15.710 1.00 61.56 161 ARG A C 1
ATOM 1191 O O . ARG A 1 161 ? -2.754 19.736 16.695 1.00 61.56 161 ARG A O 1
ATOM 1198 N N . SER A 1 162 ? -0.741 19.983 15.732 1.00 53.91 162 SER A N 1
ATOM 1199 C CA . SER A 1 162 ? -0.087 20.722 16.826 1.00 53.91 162 SER A CA 1
ATOM 1200 C C . SER A 1 162 ? 0.702 21.902 16.252 1.00 53.91 162 SER A C 1
ATOM 1202 O O . SER A 1 162 ? 1.364 21.770 15.220 1.00 53.91 162 SER A O 1
ATOM 1204 N N . THR A 1 163 ? 0.598 23.069 16.893 1.00 56.97 163 THR A N 1
ATOM 1205 C CA . THR A 1 163 ? 1.124 24.353 16.400 1.00 56.97 163 THR A CA 1
ATOM 1206 C C . THR A 1 163 ? 2.641 24.493 16.524 1.00 56.97 163 THR A C 1
ATOM 1208 O O . THR A 1 163 ? 3.229 25.290 15.792 1.00 56.97 163 THR A O 1
ATOM 1211 N N . ASP A 1 164 ? 3.323 23.693 17.357 1.00 53.47 164 ASP A N 1
ATOM 1212 C CA . ASP A 1 164 ? 4.621 24.127 17.899 1.00 53.47 164 ASP A CA 1
ATOM 1213 C C . ASP A 1 164 ? 5.860 23.270 17.570 1.00 53.47 164 ASP A C 1
ATOM 1215 O O . ASP A 1 164 ? 6.952 23.828 17.579 1.00 53.47 164 ASP A O 1
ATOM 1219 N N . ILE A 1 165 ? 5.769 22.036 17.048 1.00 56.59 165 ILE A N 1
ATOM 1220 C CA . ILE A 1 165 ? 6.973 21.195 16.780 1.00 56.59 165 ILE A CA 1
ATOM 1221 C C . ILE A 1 165 ? 6.827 20.150 15.643 1.00 56.59 165 ILE A C 1
ATOM 1223 O O . ILE A 1 165 ? 5.711 19.839 15.230 1.00 56.59 165 ILE A O 1
ATOM 1227 N N . THR A 1 166 ? 7.950 19.611 15.131 1.00 65.62 166 THR A N 1
ATOM 1228 C CA . THR A 1 166 ? 8.011 18.427 14.236 1.00 65.62 166 THR A CA 1
ATOM 1229 C C . THR A 1 166 ? 7.480 17.191 14.947 1.00 65.62 166 THR A C 1
ATOM 1231 O O . THR A 1 166 ? 7.985 16.832 16.005 1.00 65.62 166 THR A O 1
ATOM 1234 N N . GLN A 1 167 ? 6.485 16.527 14.365 1.00 78.50 167 GLN A N 1
ATOM 1235 C CA . GLN A 1 167 ? 5.824 15.391 15.004 1.00 78.50 167 GLN A CA 1
ATOM 1236 C C . GLN A 1 167 ? 6.522 14.096 14.605 1.00 78.50 167 GLN A C 1
ATOM 1238 O O . GLN A 1 167 ? 6.323 13.599 13.494 1.00 78.50 167 GLN A O 1
ATOM 1243 N N . ASP A 1 168 ? 7.346 13.582 15.514 1.00 89.12 168 ASP A N 1
ATOM 1244 C CA . ASP A 1 168 ? 8.090 12.345 15.318 1.00 89.12 168 ASP A CA 1
ATOM 1245 C C . ASP A 1 168 ? 7.444 11.204 16.100 1.00 89.12 168 ASP A C 1
ATOM 1247 O O . ASP A 1 168 ? 7.259 11.298 17.316 1.00 89.12 168 ASP A O 1
ATOM 1251 N N . CYS A 1 169 ? 7.105 10.118 15.412 1.00 92.12 169 CYS A N 1
ATOM 1252 C CA . CYS A 1 169 ? 6.373 9.020 16.027 1.00 92.12 169 CYS A CA 1
ATOM 1253 C C . CYS A 1 169 ? 6.877 7.646 15.585 1.00 92.12 169 CYS A C 1
ATOM 1255 O O . CYS A 1 169 ? 7.049 7.396 14.393 1.00 92.12 169 CYS A O 1
ATOM 1257 N N . VAL A 1 170 ? 7.050 6.732 16.541 1.00 93.38 170 VAL A N 1
ATOM 1258 C CA . VAL A 1 170 ? 7.206 5.295 16.283 1.00 93.38 170 VAL A CA 1
ATOM 1259 C C . VAL A 1 170 ? 5.891 4.591 16.612 1.00 93.38 170 VAL A C 1
ATOM 1261 O O . VAL A 1 170 ? 5.420 4.670 17.738 1.00 93.38 170 VAL A O 1
ATOM 1264 N N . LEU A 1 171 ? 5.300 3.870 15.665 1.00 91.75 171 LEU A N 1
ATOM 1265 C CA . LEU A 1 171 ? 4.181 2.959 15.896 1.00 91.75 171 LEU A CA 1
ATOM 1266 C C . LEU A 1 171 ? 4.709 1.539 15.719 1.00 91.75 171 LEU A C 1
ATOM 1268 O O . LEU A 1 171 ? 5.102 1.169 14.613 1.00 91.75 171 LEU A O 1
ATOM 1272 N N . GLU A 1 172 ? 4.713 0.739 16.780 1.00 91.19 172 GLU A N 1
ATOM 1273 C CA . GLU A 1 172 ? 5.275 -0.612 16.725 1.00 91.19 172 GLU A CA 1
ATOM 1274 C C . GLU A 1 172 ? 4.491 -1.624 17.573 1.00 91.19 172 GLU A C 1
ATOM 1276 O O . GLU A 1 172 ? 3.857 -1.257 18.573 1.00 91.19 172 GLU A O 1
ATOM 1281 N N . PRO A 1 173 ? 4.502 -2.908 17.171 1.00 89.19 173 PRO A N 1
ATOM 1282 C CA . PRO A 1 173 ? 3.786 -3.943 17.894 1.00 89.19 173 PRO A CA 1
ATOM 1283 C C . PRO A 1 173 ? 4.454 -4.242 19.239 1.00 89.19 173 PRO A C 1
ATOM 1285 O O . PRO A 1 173 ? 5.677 -4.238 19.371 1.00 89.19 173 PRO A O 1
ATOM 1288 N N . SER A 1 174 ? 3.647 -4.603 20.235 1.00 86.00 174 SER A N 1
ATOM 1289 C CA . SER A 1 174 ? 4.109 -5.042 21.559 1.00 86.00 174 SER A CA 1
ATOM 1290 C C . SER A 1 174 ? 4.923 -6.338 21.526 1.00 86.00 174 SER A C 1
ATOM 1292 O O . SER A 1 174 ? 5.605 -6.669 22.493 1.00 86.00 174 SER A O 1
ATOM 1294 N N . VAL A 1 175 ? 4.821 -7.091 20.429 1.00 84.62 175 VAL A N 1
ATOM 1295 C CA . VAL A 1 175 ? 5.535 -8.344 20.183 1.00 84.62 175 VAL A CA 1
ATOM 1296 C C . VAL A 1 175 ? 6.200 -8.256 18.815 1.00 84.62 175 VAL A C 1
ATOM 1298 O O . VAL A 1 175 ? 5.561 -7.855 17.844 1.00 84.62 175 VAL A O 1
ATOM 1301 N N . ALA A 1 176 ? 7.469 -8.657 18.720 1.00 82.38 176 ALA A N 1
ATOM 1302 C CA . ALA A 1 176 ? 8.196 -8.665 17.454 1.00 82.38 176 ALA A CA 1
ATOM 1303 C C . ALA A 1 176 ? 7.462 -9.514 16.401 1.00 82.38 176 ALA A C 1
ATOM 1305 O O . ALA A 1 176 ? 7.074 -10.652 16.665 1.00 82.38 176 ALA A O 1
ATOM 1306 N N . GLY A 1 177 ? 7.253 -8.946 15.210 1.00 77.75 177 GLY A N 1
ATOM 1307 C CA . GLY A 1 177 ? 6.484 -9.589 14.138 1.00 77.75 177 GLY A CA 1
ATOM 1308 C C . GLY A 1 177 ? 4.971 -9.657 14.382 1.00 77.75 177 GLY A C 1
ATOM 1309 O O . GLY A 1 177 ? 4.254 -10.249 13.575 1.00 77.75 177 GLY A O 1
ATOM 1310 N N . GLY A 1 178 ? 4.474 -9.065 15.470 1.00 74.56 178 GLY A N 1
ATOM 1311 C CA . GLY A 1 178 ? 3.049 -8.945 15.733 1.00 74.56 178 GLY A CA 1
ATOM 1312 C C . GLY A 1 178 ? 2.355 -8.084 14.679 1.00 74.56 178 GLY A C 1
ATOM 1313 O O . GLY A 1 178 ? 2.934 -7.131 14.156 1.00 74.56 178 GLY A O 1
ATOM 1314 N N . VAL A 1 179 ? 1.102 -8.430 14.381 1.00 75.88 179 VAL A N 1
ATOM 1315 C CA . VAL A 1 179 ? 0.285 -7.727 13.392 1.00 75.88 179 VAL A CA 1
ATOM 1316 C C . VAL A 1 179 ? -0.977 -7.164 14.035 1.00 75.88 179 VAL A C 1
ATOM 1318 O O . VAL A 1 179 ? -1.600 -7.793 14.891 1.00 75.88 179 VAL A O 1
ATOM 1321 N N . ALA A 1 180 ? -1.363 -5.975 13.589 1.00 73.69 180 ALA A N 1
ATOM 1322 C CA . ALA A 1 180 ? -2.507 -5.230 14.087 1.00 73.69 180 ALA A CA 1
ATOM 1323 C C . ALA A 1 180 ? -3.331 -4.666 12.929 1.00 73.69 180 ALA A C 1
ATOM 1325 O O . ALA A 1 180 ? -2.782 -4.016 12.046 1.00 73.69 180 ALA A O 1
ATOM 1326 N N . TYR A 1 181 ? -4.646 -4.885 12.933 1.00 71.50 181 TYR A N 1
ATOM 1327 C CA . TYR A 1 181 ? -5.523 -4.434 11.849 1.00 71.50 181 TYR A CA 1
ATOM 1328 C C . TYR A 1 181 ? -6.244 -3.138 12.188 1.00 71.50 181 TYR A C 1
ATOM 1330 O O . TYR A 1 181 ? -7.167 -3.179 12.985 1.00 71.50 181 TYR A O 1
ATOM 1338 N N . ASN A 1 182 ? -5.898 -2.016 11.565 1.00 70.06 182 ASN A N 1
ATOM 1339 C CA . ASN A 1 182 ? -6.722 -0.812 11.597 1.00 70.06 182 ASN A CA 1
ATOM 1340 C C . ASN A 1 182 ? -7.868 -0.958 10.592 1.00 70.06 182 ASN A C 1
ATOM 1342 O O . ASN A 1 182 ? -7.639 -0.975 9.382 1.00 70.06 182 ASN A O 1
ATOM 1346 N N . ALA A 1 183 ? -9.087 -1.088 11.106 1.00 61.03 183 ALA A N 1
ATOM 1347 C CA . ALA A 1 183 ? -10.295 -1.198 10.311 1.00 61.03 183 ALA A CA 1
ATOM 1348 C C . ALA A 1 183 ? -11.342 -0.173 10.756 1.00 61.03 183 ALA A C 1
ATOM 1350 O O . ALA A 1 183 ? -11.692 -0.073 11.938 1.00 61.03 183 ALA A O 1
ATOM 1351 N N . TYR A 1 184 ? -11.913 0.534 9.783 1.00 59.62 184 TYR A N 1
ATOM 1352 C CA . TYR A 1 184 ? -13.073 1.393 9.993 1.00 59.62 184 TYR A CA 1
ATOM 1353 C C . TYR A 1 184 ? -14.342 0.532 10.043 1.00 59.62 184 TYR A C 1
ATOM 1355 O O . TYR A 1 184 ? -14.894 0.148 9.011 1.00 59.62 184 TYR A O 1
ATOM 1363 N N . THR A 1 185 ? -14.778 0.154 11.247 1.00 55.12 185 THR A N 1
ATOM 1364 C CA . THR A 1 185 ? -15.890 -0.794 11.408 1.00 55.12 185 THR A CA 1
ATOM 1365 C C . THR A 1 185 ? -17.219 -0.116 11.687 1.00 55.12 185 THR A C 1
ATOM 1367 O O . THR A 1 185 ? -17.320 0.694 12.609 1.00 55.12 185 THR A O 1
ATOM 1370 N N . ALA A 1 186 ? -18.269 -0.603 11.027 1.00 55.06 186 ALA A N 1
ATOM 1371 C CA . ALA A 1 186 ? -19.570 -0.741 11.673 1.00 55.06 186 ALA A CA 1
ATOM 1372 C C . ALA A 1 186 ? -19.630 -2.095 12.407 1.00 55.06 186 ALA A C 1
ATOM 1374 O O . ALA A 1 186 ? -18.909 -3.033 12.060 1.00 55.06 186 ALA A O 1
ATOM 1375 N N . ILE A 1 187 ? -20.489 -2.215 13.420 1.00 62.56 187 ILE A N 1
ATOM 1376 C CA . ILE A 1 187 ? -20.835 -3.516 14.013 1.00 62.56 187 ILE A CA 1
ATOM 1377 C C . ILE A 1 187 ? -21.316 -4.431 12.875 1.00 62.56 187 ILE A C 1
ATOM 1379 O O . ILE A 1 187 ? -22.146 -3.997 12.074 1.00 62.56 187 ILE A O 1
ATOM 1383 N N . SER A 1 188 ? -20.777 -5.657 12.780 1.00 71.94 188 SER A N 1
ATOM 1384 C CA . SER A 1 188 ? -21.287 -6.642 11.816 1.00 71.94 188 SER A CA 1
ATOM 1385 C C . SER A 1 188 ? -22.784 -6.791 12.057 1.00 71.94 188 SER A C 1
ATOM 1387 O O . SER A 1 188 ? -23.174 -7.043 13.201 1.00 71.94 188 SER A O 1
ATOM 1389 N N . PRO A 1 189 ? -23.631 -6.610 11.036 1.00 81.56 189 PRO A N 1
ATOM 1390 C CA . PRO A 1 189 ? -25.052 -6.760 11.234 1.00 81.56 189 PRO A CA 1
ATOM 1391 C C . PRO A 1 189 ? -25.364 -8.229 11.542 1.00 81.56 189 PRO A C 1
ATOM 1393 O O . PRO A 1 189 ? -24.589 -9.137 11.224 1.00 81.56 189 PRO A O 1
ATOM 1396 N N . ASN A 1 190 ? -26.504 -8.461 12.185 1.00 88.50 190 ASN A N 1
ATOM 1397 C CA . ASN A 1 190 ? -26.970 -9.817 12.435 1.00 88.50 190 ASN A CA 1
ATOM 1398 C C . ASN A 1 190 ? -27.476 -10.409 11.119 1.00 88.50 190 ASN A C 1
ATOM 1400 O O . ASN A 1 190 ? -28.452 -9.920 10.548 1.00 88.50 190 ASN A O 1
ATOM 1404 N N . TYR A 1 191 ? -26.805 -11.455 10.651 1.00 91.62 191 TYR A N 1
ATOM 1405 C CA . TYR A 1 191 ? -27.203 -12.195 9.464 1.00 91.62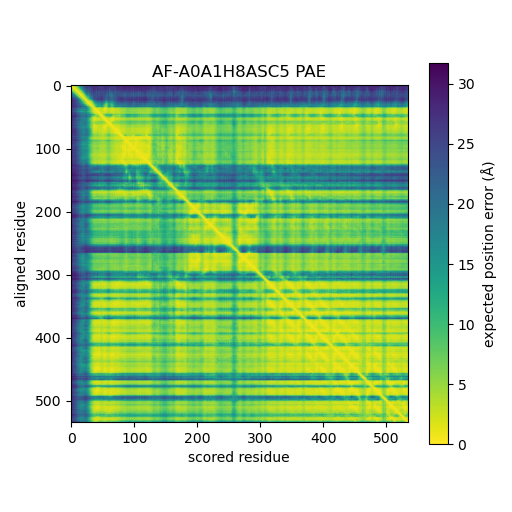 191 TYR A CA 1
ATOM 1406 C C . TYR A 1 191 ? -28.219 -13.280 9.814 1.00 91.62 191 TYR A C 1
ATOM 1408 O O . TYR A 1 191 ? -28.029 -14.042 10.761 1.00 91.62 191 TYR A O 1
ATOM 1416 N N . ALA A 1 192 ? -29.270 -13.379 9.010 1.00 95.06 192 ALA A N 1
ATOM 1417 C CA . ALA A 1 192 ? -30.192 -14.504 8.987 1.00 95.06 192 ALA A CA 1
ATOM 1418 C C . ALA A 1 192 ? -29.943 -15.346 7.731 1.00 95.06 192 ALA A C 1
ATOM 1420 O O . ALA A 1 192 ? -29.485 -14.829 6.710 1.00 95.06 192 ALA A O 1
ATOM 1421 N N . ALA A 1 193 ? -30.256 -16.640 7.785 1.00 94.62 193 ALA A N 1
ATOM 1422 C CA . ALA A 1 193 ? -30.294 -17.454 6.575 1.00 94.62 193 ALA A CA 1
ATOM 1423 C C . ALA A 1 193 ? -31.334 -16.878 5.598 1.00 94.62 193 ALA A C 1
ATOM 1425 O O . ALA A 1 193 ? -32.429 -16.484 6.009 1.00 94.62 193 ALA A O 1
ATOM 1426 N N . SER A 1 194 ? -30.982 -16.804 4.314 1.00 91.88 194 SER A N 1
ATOM 1427 C CA . SER A 1 194 ? -31.953 -16.529 3.254 1.00 91.88 194 SER A CA 1
ATOM 1428 C C . SER A 1 194 ? -32.718 -17.813 2.894 1.00 91.88 194 SER A C 1
ATOM 1430 O O . SER A 1 194 ? -32.583 -18.836 3.566 1.00 91.88 194 SER A O 1
ATOM 1432 N N . SER A 1 195 ? -33.529 -17.780 1.834 1.00 91.69 195 SER A N 1
ATOM 1433 C CA . SER A 1 195 ? -34.157 -19.008 1.327 1.00 91.69 195 SER A CA 1
ATOM 1434 C C . SER A 1 195 ? -33.169 -19.944 0.604 1.00 91.69 195 SER A C 1
ATOM 1436 O O . SER A 1 195 ? -33.428 -21.142 0.508 1.00 91.69 195 SER A O 1
ATOM 1438 N N . ASP A 1 196 ? -32.014 -19.430 0.164 1.00 93.81 196 ASP A N 1
ATOM 1439 C CA . ASP A 1 196 ? -30.873 -20.234 -0.280 1.00 93.81 196 ASP A CA 1
ATOM 1440 C C . ASP A 1 196 ? -30.011 -20.626 0.929 1.00 93.81 196 ASP A C 1
ATOM 1442 O O . ASP A 1 196 ? -29.611 -19.778 1.727 1.00 93.81 196 ASP A O 1
ATOM 1446 N N . THR A 1 197 ? -29.702 -21.920 1.052 1.00 92.06 197 THR A N 1
ATOM 1447 C CA . THR A 1 197 ? -29.033 -22.508 2.228 1.00 92.06 197 THR A CA 1
ATOM 1448 C C . THR A 1 197 ? -27.636 -21.939 2.501 1.00 92.06 197 THR A C 1
ATOM 1450 O O . THR A 1 197 ? -27.150 -22.036 3.625 1.00 92.06 197 THR A O 1
ATOM 1453 N N . ASN A 1 198 ? -26.979 -21.345 1.500 1.00 93.19 198 ASN A N 1
ATOM 1454 C CA . ASN A 1 198 ? -25.606 -20.845 1.613 1.00 93.19 198 ASN A CA 1
ATOM 1455 C C . ASN A 1 198 ? -25.520 -19.316 1.550 1.00 93.19 198 ASN A C 1
ATOM 1457 O O . ASN A 1 198 ? -24.430 -18.756 1.683 1.00 93.19 198 ASN A O 1
ATOM 1461 N N . THR A 1 199 ? -26.652 -18.647 1.349 1.00 94.06 199 THR A N 1
ATOM 1462 C CA . THR A 1 199 ? -26.744 -17.196 1.254 1.00 94.06 199 THR A CA 1
ATOM 1463 C C . THR A 1 199 ? -27.446 -16.661 2.487 1.00 94.06 199 THR A C 1
ATOM 1465 O O . THR A 1 199 ? -28.486 -17.159 2.919 1.00 94.06 199 THR A O 1
ATOM 1468 N N . TYR A 1 200 ? -26.879 -15.612 3.055 1.00 95.31 200 TYR A N 1
ATOM 1469 C CA . TYR A 1 200 ? -27.333 -14.998 4.286 1.00 95.31 200 TYR A CA 1
ATOM 1470 C C . TYR A 1 200 ? -27.658 -13.543 4.022 1.00 95.31 200 TYR A C 1
ATOM 1472 O O . TYR A 1 200 ? -27.009 -12.899 3.204 1.00 95.31 200 TYR A O 1
ATOM 1480 N N . VAL A 1 201 ? -28.656 -13.021 4.720 1.00 94.81 201 VAL A N 1
ATOM 1481 C CA . VAL A 1 201 ? -29.136 -11.656 4.550 1.00 94.81 201 VAL A CA 1
ATOM 1482 C C . VAL A 1 201 ? -29.134 -10.928 5.881 1.00 94.81 201 VAL A C 1
ATOM 1484 O O . VAL A 1 201 ? -29.517 -11.481 6.910 1.00 94.81 201 VAL A O 1
ATOM 1487 N N . ALA A 1 202 ? -28.717 -9.672 5.858 1.00 92.31 202 ALA A N 1
ATOM 1488 C CA . ALA A 1 202 ? -28.822 -8.775 6.991 1.00 92.31 202 ALA A CA 1
ATOM 1489 C C . ALA A 1 202 ? -29.525 -7.482 6.577 1.00 92.31 202 ALA A C 1
ATOM 1491 O O . ALA A 1 202 ? -29.237 -6.930 5.514 1.00 92.31 202 ALA A O 1
ATOM 1492 N N . THR A 1 203 ? -30.422 -6.988 7.429 1.00 90.00 203 THR A N 1
ATOM 1493 C CA . THR A 1 203 ? -30.991 -5.640 7.301 1.00 90.00 203 THR A CA 1
ATOM 1494 C C . THR A 1 203 ? -30.063 -4.652 7.991 1.00 90.00 203 THR A C 1
ATOM 1496 O O . THR A 1 203 ? -29.671 -4.871 9.139 1.00 90.00 203 THR A O 1
ATOM 1499 N N . VAL A 1 204 ? -29.729 -3.553 7.320 1.00 85.00 204 VAL A N 1
ATOM 1500 C CA . VAL A 1 204 ? -28.879 -2.499 7.880 1.00 85.00 204 VAL A CA 1
ATOM 1501 C C . VAL A 1 204 ? -29.695 -1.253 8.198 1.00 85.00 204 VAL A C 1
ATOM 1503 O O . VAL A 1 204 ? -30.608 -0.879 7.471 1.00 85.00 204 VAL A O 1
ATOM 1506 N N . THR A 1 205 ? -29.422 -0.650 9.353 1.00 72.38 205 THR A N 1
ATOM 1507 C CA . THR A 1 205 ? -30.259 0.411 9.939 1.00 72.38 205 THR A CA 1
ATOM 1508 C C . THR A 1 205 ? -29.922 1.810 9.432 1.00 72.38 205 THR A C 1
ATOM 1510 O O . THR A 1 205 ? -30.704 2.736 9.629 1.00 72.38 205 THR A O 1
ATOM 1513 N N . SER A 1 206 ? -28.777 1.979 8.775 1.00 63.66 206 SER A N 1
ATOM 1514 C CA . SER A 1 206 ? -28.351 3.230 8.161 1.00 63.66 206 SER A CA 1
ATOM 1515 C C . SER A 1 206 ? -28.169 3.042 6.660 1.00 63.66 206 SER A C 1
ATOM 1517 O O . SER A 1 206 ? -27.838 1.956 6.188 1.00 63.66 206 SER A O 1
ATOM 1519 N N . THR A 1 207 ? -28.263 4.138 5.907 1.00 58.84 207 THR A N 1
ATOM 1520 C CA . THR A 1 207 ? -27.830 4.232 4.499 1.00 58.84 207 THR A CA 1
ATOM 1521 C C . THR A 1 207 ? -26.327 3.962 4.307 1.00 58.84 207 THR A C 1
ATOM 1523 O O . THR A 1 207 ? -25.786 4.207 3.227 1.00 58.84 207 THR A O 1
ATOM 1526 N N . THR A 1 208 ? -25.629 3.486 5.345 1.00 57.28 208 THR A N 1
ATOM 1527 C CA . THR A 1 208 ? -24.223 3.109 5.326 1.00 57.28 208 THR A CA 1
ATOM 1528 C C . THR A 1 208 ? -24.029 1.994 4.319 1.00 57.28 208 THR A C 1
ATOM 1530 O O . THR A 1 208 ? -24.342 0.826 4.541 1.00 57.28 208 THR A O 1
ATOM 1533 N N . ARG A 1 209 ? -23.501 2.392 3.168 1.00 66.38 209 ARG A N 1
ATOM 1534 C CA . ARG A 1 209 ? -23.121 1.475 2.110 1.00 66.38 209 ARG A CA 1
ATOM 1535 C C . ARG A 1 209 ? -21.849 0.768 2.566 1.00 66.38 209 ARG A C 1
ATOM 1537 O O . ARG A 1 209 ? -20.891 1.422 2.965 1.00 66.38 209 ARG A O 1
ATOM 1544 N N . TYR A 1 210 ? -21.822 -0.553 2.503 1.00 65.88 210 TYR A N 1
ATOM 1545 C CA . TYR A 1 210 ? -20.571 -1.286 2.651 1.00 65.88 210 TYR A CA 1
ATOM 1546 C C . TYR A 1 210 ? -19.964 -1.427 1.266 1.00 65.88 210 TYR A C 1
ATOM 1548 O O . TYR A 1 210 ? -20.621 -1.918 0.344 1.00 65.88 210 TYR A O 1
ATOM 1556 N N . SER A 1 211 ? -18.745 -0.931 1.091 1.00 64.69 211 SER A N 1
ATOM 1557 C CA . SER A 1 211 ? -18.036 -1.083 -0.180 1.00 64.69 211 SER A CA 1
ATOM 1558 C C . SER A 1 211 ? -17.439 -2.462 -0.317 1.00 64.69 211 SER A C 1
ATOM 1560 O O . SER A 1 211 ? -17.411 -2.993 -1.424 1.00 64.69 211 SER A O 1
ATOM 1562 N N . GLN A 1 212 ? -16.936 -2.992 0.795 1.00 77.81 212 GLN A N 1
ATOM 1563 C CA . GLN A 1 212 ? -16.139 -4.203 0.860 1.00 77.81 212 GLN A CA 1
ATOM 1564 C C . GLN A 1 212 ? -16.411 -4.900 2.193 1.00 77.81 212 GLN A C 1
ATOM 1566 O O . GLN A 1 212 ? -16.511 -4.261 3.243 1.00 77.81 212 GLN A O 1
ATOM 1571 N N . ILE A 1 213 ? -16.527 -6.221 2.147 1.00 83.25 213 ILE A N 1
ATOM 1572 C CA . ILE A 1 213 ? -16.556 -7.080 3.329 1.00 83.25 213 ILE A CA 1
ATOM 1573 C C . ILE A 1 213 ? -15.339 -7.979 3.221 1.00 83.25 213 ILE A C 1
ATOM 1575 O O . ILE A 1 213 ? -15.147 -8.575 2.174 1.00 83.25 213 ILE A O 1
ATOM 1579 N N . TYR A 1 214 ? -14.527 -8.070 4.261 1.00 84.06 214 TYR A N 1
ATOM 1580 C CA . TYR A 1 214 ? -13.327 -8.896 4.299 1.00 84.06 214 TYR A CA 1
ATOM 1581 C C . TYR A 1 214 ? -13.592 -10.158 5.099 1.00 84.06 214 TYR A C 1
ATOM 1583 O O . TYR A 1 214 ? -14.229 -10.093 6.148 1.00 84.06 214 TYR A O 1
ATOM 1591 N N . ASP A 1 215 ? -13.080 -11.288 4.627 1.00 85.94 215 ASP A N 1
ATOM 1592 C CA . ASP A 1 215 ? -13.191 -12.564 5.319 1.00 85.94 215 ASP A CA 1
ATOM 1593 C C . ASP A 1 215 ? -11.827 -12.994 5.874 1.00 85.94 215 ASP A C 1
ATOM 1595 O O . ASP A 1 215 ? -10.935 -13.406 5.137 1.00 85.94 215 ASP A O 1
ATOM 1599 N N . PHE A 1 216 ? -11.665 -12.924 7.195 1.00 82.25 216 PHE A N 1
ATOM 1600 C CA . PHE A 1 216 ? -10.445 -13.342 7.893 1.00 82.25 216 PHE A CA 1
ATOM 1601 C C . PHE A 1 216 ? -10.263 -14.860 7.976 1.00 82.25 216 PHE A C 1
ATOM 1603 O O . PHE A 1 216 ? -9.175 -15.322 8.310 1.00 82.25 216 PHE A O 1
ATOM 1610 N N . ALA A 1 217 ? -11.287 -15.646 7.638 1.00 83.56 217 ALA A N 1
ATOM 1611 C CA . ALA A 1 217 ? -11.133 -17.078 7.413 1.00 83.56 217 ALA A CA 1
ATOM 1612 C C . ALA A 1 217 ? -10.588 -17.379 6.001 1.00 83.56 217 ALA A C 1
ATOM 1614 O O . ALA A 1 217 ? -10.205 -18.516 5.728 1.00 83.56 217 ALA A O 1
ATOM 1615 N N . ASN A 1 218 ? -10.533 -16.374 5.115 1.00 81.19 218 ASN A N 1
ATOM 1616 C CA . ASN A 1 218 ? -10.013 -16.464 3.754 1.00 81.19 218 ASN A CA 1
ATOM 1617 C C . ASN A 1 218 ? -8.780 -15.571 3.581 1.00 81.19 218 ASN A C 1
ATOM 1619 O O . ASN A 1 218 ? -8.857 -14.441 3.088 1.00 81.19 218 ASN A O 1
ATOM 1623 N N . LEU A 1 219 ? -7.633 -16.086 4.011 1.00 79.69 219 LEU A N 1
ATOM 1624 C CA . LEU A 1 219 ? -6.374 -15.359 3.930 1.00 79.69 219 LEU A CA 1
ATOM 1625 C C . LEU A 1 219 ? -5.658 -15.639 2.604 1.00 79.69 219 LEU A C 1
ATOM 1627 O O . LEU A 1 219 ? -5.700 -16.748 2.070 1.00 79.69 219 LEU A O 1
ATOM 1631 N N . ASP A 1 220 ? -4.992 -14.624 2.064 1.00 73.81 220 ASP A N 1
ATOM 1632 C CA . ASP A 1 220 ? -4.125 -14.766 0.902 1.00 73.81 220 ASP A CA 1
ATOM 1633 C C . ASP A 1 220 ? -2.738 -15.334 1.242 1.00 73.81 220 ASP A C 1
ATOM 1635 O O . ASP A 1 220 ? -2.435 -15.700 2.379 1.00 73.81 220 ASP A O 1
ATOM 1639 N N . ARG A 1 221 ? -1.866 -15.409 0.227 1.00 73.56 221 ARG A N 1
ATOM 1640 C CA . ARG A 1 221 ? -0.491 -15.918 0.369 1.00 73.56 221 ARG A CA 1
ATOM 1641 C C . ARG A 1 221 ? 0.366 -15.120 1.360 1.00 73.56 221 ARG A C 1
ATOM 1643 O O . ARG A 1 221 ? 1.391 -15.626 1.803 1.00 73.56 221 ARG A O 1
ATOM 1650 N N . ASN A 1 222 ? -0.050 -13.900 1.688 1.00 71.50 222 ASN A N 1
ATOM 1651 C CA . ASN A 1 222 ? 0.609 -12.989 2.616 1.00 71.50 222 ASN A CA 1
ATOM 1652 C C . ASN A 1 222 ? -0.136 -12.902 3.956 1.00 71.50 222 ASN A C 1
ATOM 1654 O O . ASN A 1 222 ? 0.136 -12.006 4.759 1.00 71.50 222 ASN A O 1
ATOM 1658 N N . ASN A 1 223 ? -1.048 -13.847 4.211 1.00 75.75 223 ASN A N 1
ATOM 1659 C CA . ASN A 1 223 ? -1.839 -13.934 5.428 1.00 75.75 223 ASN A CA 1
ATOM 1660 C C . ASN A 1 223 ? -2.744 -12.707 5.649 1.00 75.75 223 ASN A C 1
ATOM 1662 O O . ASN A 1 223 ? -3.042 -12.349 6.789 1.00 75.75 223 ASN A O 1
ATOM 1666 N N . ALA A 1 224 ? -3.150 -12.043 4.565 1.00 75.62 224 ALA A N 1
ATOM 1667 C CA . ALA A 1 224 ? -4.072 -10.923 4.613 1.00 75.62 224 ALA A CA 1
ATOM 1668 C C . ALA A 1 224 ? -5.493 -11.351 4.234 1.00 75.62 224 ALA A C 1
ATOM 1670 O O . ALA A 1 224 ? -5.661 -12.205 3.360 1.00 75.62 224 ALA A O 1
ATOM 1671 N N . PRO A 1 225 ? -6.524 -10.766 4.863 1.00 78.69 225 PRO A N 1
ATOM 1672 C CA . PRO A 1 225 ? -7.903 -11.105 4.553 1.00 78.69 225 PRO A CA 1
ATOM 1673 C C . PRO A 1 225 ? -8.280 -10.627 3.152 1.00 78.69 225 PRO A C 1
ATOM 1675 O O . PRO A 1 225 ? -7.938 -9.518 2.734 1.00 78.69 225 PRO A O 1
ATOM 1678 N N . ARG A 1 226 ? -9.025 -11.464 2.435 1.00 78.94 226 ARG A N 1
ATOM 1679 C CA . ARG A 1 226 ? -9.528 -11.158 1.092 1.00 78.94 226 ARG A CA 1
ATOM 1680 C C . ARG A 1 226 ? -10.912 -10.514 1.181 1.00 78.94 226 ARG A C 1
ATOM 1682 O O . ARG A 1 226 ? -11.714 -10.938 2.022 1.00 78.94 226 ARG A O 1
ATOM 1689 N N . PRO A 1 227 ? -11.230 -9.511 0.345 1.00 80.94 227 PRO A N 1
ATOM 1690 C CA . PRO A 1 227 ? -12.597 -9.028 0.249 1.00 80.94 227 PRO A CA 1
ATOM 1691 C C . PRO A 1 227 ? -13.493 -10.090 -0.399 1.00 80.94 227 PRO A C 1
ATOM 1693 O O . PRO A 1 227 ? -13.060 -10.830 -1.278 1.00 80.94 227 PRO A O 1
ATOM 1696 N N . LEU A 1 228 ? -14.761 -10.131 -0.012 1.00 85.44 228 LEU A N 1
ATOM 1697 C CA . LEU A 1 228 ? -15.795 -10.844 -0.743 1.00 85.44 228 LEU A CA 1
ATOM 1698 C C . LEU A 1 228 ? -15.963 -10.212 -2.128 1.00 85.44 228 LEU A C 1
ATOM 1700 O O . LEU A 1 228 ? -15.940 -8.984 -2.259 1.00 85.44 228 LEU A O 1
ATOM 1704 N N . ALA A 1 229 ? -16.180 -11.035 -3.156 1.00 79.81 229 ALA A N 1
ATOM 1705 C CA . ALA A 1 229 ? -16.427 -10.522 -4.497 1.00 79.81 229 ALA A CA 1
ATOM 1706 C C . ALA A 1 229 ? -17.750 -9.758 -4.528 1.00 79.81 229 ALA A C 1
ATOM 1708 O O . ALA A 1 229 ? -18.786 -10.263 -4.095 1.00 79.81 229 ALA A O 1
ATOM 1709 N N . LYS A 1 230 ? -17.727 -8.534 -5.048 1.00 77.88 230 LYS A N 1
ATOM 1710 C CA . LYS A 1 230 ? -18.919 -7.697 -5.104 1.00 77.88 230 LYS A CA 1
ATOM 1711 C C . LYS A 1 230 ? -19.703 -7.968 -6.382 1.00 77.88 230 LYS A C 1
ATOM 1713 O O . LYS A 1 230 ? -19.175 -7.813 -7.479 1.00 77.88 230 LYS A O 1
ATOM 1718 N N . LEU A 1 231 ? -20.985 -8.289 -6.244 1.00 78.94 231 LEU A N 1
ATOM 1719 C CA . LEU A 1 231 ? -21.919 -8.268 -7.364 1.00 78.94 231 LEU A CA 1
ATOM 1720 C C . LEU A 1 231 ? -22.239 -6.802 -7.704 1.00 78.94 231 LEU A C 1
ATOM 1722 O O . LEU A 1 231 ? -22.937 -6.120 -6.950 1.00 78.94 231 LEU A O 1
ATOM 1726 N N . ILE A 1 232 ? -21.650 -6.298 -8.793 1.00 75.62 232 ILE A N 1
ATOM 1727 C CA . ILE A 1 232 ? -21.758 -4.886 -9.203 1.00 75.62 232 ILE A CA 1
ATOM 1728 C C . ILE A 1 232 ? -23.121 -4.600 -9.845 1.00 75.62 232 ILE A C 1
ATOM 1730 O O . ILE A 1 232 ? -23.747 -3.589 -9.531 1.00 75.62 232 ILE A O 1
ATOM 1734 N N . ALA A 1 233 ? -23.581 -5.487 -10.732 1.00 80.06 233 ALA A N 1
ATOM 1735 C CA . ALA A 1 233 ? -24.886 -5.363 -11.371 1.00 80.06 233 ALA A CA 1
ATOM 1736 C C . ALA A 1 233 ? -26.009 -5.713 -10.385 1.00 80.06 233 ALA A C 1
ATOM 1738 O O . ALA A 1 233 ? -25.876 -6.638 -9.585 1.00 80.06 233 ALA A O 1
ATOM 1739 N N . ALA A 1 234 ? -27.127 -4.989 -10.457 1.00 84.81 234 ALA A N 1
ATOM 1740 C CA . ALA A 1 234 ? -28.322 -5.399 -9.736 1.00 84.81 234 ALA A CA 1
ATOM 1741 C C . ALA A 1 234 ? -28.803 -6.766 -10.279 1.00 84.81 234 ALA A C 1
ATOM 1743 O O . ALA A 1 234 ? -28.865 -6.924 -11.501 1.00 84.81 234 ALA A O 1
ATOM 1744 N N . PRO A 1 235 ? -29.136 -7.734 -9.407 1.00 88.44 235 PRO A N 1
ATOM 1745 C CA . PRO A 1 235 ? -29.821 -8.964 -9.787 1.00 88.44 235 PRO A CA 1
ATOM 1746 C C . PRO A 1 235 ? -31.119 -8.659 -10.536 1.00 88.44 235 PRO A C 1
ATOM 1748 O O . PRO A 1 235 ? -31.747 -7.622 -10.301 1.00 88.44 235 PRO A O 1
ATOM 1751 N N . ALA A 1 236 ? -31.546 -9.581 -11.397 1.00 91.69 236 ALA A N 1
ATOM 1752 C CA . ALA A 1 236 ? -32.809 -9.462 -12.118 1.00 91.69 236 ALA A CA 1
ATOM 1753 C C . ALA A 1 236 ? -34.013 -9.424 -11.158 1.00 91.69 236 ALA A C 1
ATOM 1755 O O . ALA A 1 236 ? -34.998 -8.739 -11.434 1.00 91.69 236 ALA A O 1
ATOM 1756 N N . ASP A 1 237 ? -33.910 -10.114 -10.019 1.00 90.62 237 ASP A N 1
ATOM 1757 C CA . ASP A 1 237 ? -34.875 -10.063 -8.924 1.00 90.62 237 ASP A CA 1
ATOM 1758 C C . ASP A 1 237 ? -34.175 -9.699 -7.605 1.00 90.62 237 ASP A C 1
ATOM 1760 O O . ASP A 1 237 ? -33.483 -10.504 -6.988 1.00 90.62 237 ASP A O 1
ATOM 1764 N N . ALA A 1 238 ? -34.382 -8.472 -7.128 1.00 87.69 238 ALA A N 1
ATOM 1765 C CA . ALA A 1 238 ? -33.824 -8.010 -5.857 1.00 87.69 238 ALA A CA 1
ATOM 1766 C C . ALA A 1 238 ? -34.365 -8.775 -4.628 1.00 87.69 238 ALA A C 1
ATOM 1768 O O . ALA A 1 238 ? -33.694 -8.839 -3.594 1.00 87.69 238 ALA A O 1
ATOM 1769 N N . ALA A 1 239 ? -35.566 -9.362 -4.718 1.00 87.62 239 ALA A N 1
ATOM 1770 C CA . ALA A 1 239 ? -36.122 -10.214 -3.667 1.00 87.62 239 ALA A CA 1
ATOM 1771 C C . ALA A 1 239 ? -35.501 -11.621 -3.677 1.00 87.62 239 ALA A C 1
ATOM 1773 O O . ALA A 1 239 ? -35.537 -12.317 -2.658 1.00 87.62 239 ALA A O 1
ATOM 1774 N N . ASN A 1 240 ? -34.910 -12.008 -4.809 1.00 90.25 240 ASN A N 1
ATOM 1775 C CA . ASN A 1 240 ? -34.287 -13.296 -5.058 1.00 90.25 240 ASN A CA 1
ATOM 1776 C C . ASN A 1 240 ? -32.925 -13.133 -5.768 1.00 90.25 240 ASN A C 1
ATOM 1778 O O . ASN A 1 240 ? -32.786 -13.472 -6.941 1.00 90.25 240 ASN A O 1
ATOM 1782 N N . PRO A 1 241 ? -31.898 -12.620 -5.068 1.00 91.62 241 PRO A N 1
ATOM 1783 C CA . PRO A 1 241 ? -30.596 -12.364 -5.682 1.00 91.62 241 PRO A CA 1
ATOM 1784 C C . PRO A 1 241 ? -29.683 -13.596 -5.743 1.00 91.62 241 PRO A C 1
ATOM 1786 O O . PRO A 1 241 ? -28.556 -13.516 -6.236 1.00 91.62 241 PRO A O 1
ATOM 1789 N N . TRP A 1 242 ? -30.097 -14.724 -5.153 1.00 91.31 242 TRP A N 1
ATOM 1790 C CA . TRP A 1 242 ? -29.218 -15.883 -5.007 1.00 91.31 242 TRP A CA 1
ATOM 1791 C C . TRP A 1 242 ? -28.833 -16.573 -6.324 1.00 91.31 242 TRP A C 1
ATOM 1793 O O . TRP A 1 242 ? -27.724 -17.098 -6.356 1.00 91.31 242 TRP A O 1
ATOM 1803 N N . PRO A 1 243 ? -29.615 -16.573 -7.423 1.00 93.75 243 PRO A N 1
ATOM 1804 C CA . PRO A 1 243 ? -29.160 -17.124 -8.697 1.00 93.75 243 PRO A CA 1
ATOM 1805 C C . PRO A 1 243 ? -27.886 -16.437 -9.204 1.00 93.75 243 PRO A C 1
ATOM 1807 O O . PRO A 1 243 ? -26.926 -17.120 -9.555 1.00 93.75 243 PRO A O 1
ATOM 1810 N N . GLU A 1 244 ? -27.829 -15.106 -9.172 1.00 93.00 244 GLU A N 1
ATOM 1811 C CA . GLU A 1 244 ? -26.678 -14.308 -9.601 1.00 93.00 244 GLU A CA 1
ATOM 1812 C C . GLU A 1 244 ? -25.517 -14.398 -8.609 1.00 93.00 244 GLU A C 1
ATOM 1814 O O . GLU A 1 244 ? -24.365 -14.547 -9.024 1.00 93.00 244 GLU A O 1
ATOM 1819 N N . ILE A 1 245 ? -25.806 -14.376 -7.302 1.00 89.75 245 ILE A N 1
ATOM 1820 C CA . ILE A 1 245 ? -24.795 -14.612 -6.259 1.00 89.75 245 ILE A CA 1
ATOM 1821 C C . ILE A 1 245 ? -24.157 -15.993 -6.446 1.00 89.75 245 ILE A C 1
ATOM 1823 O O . ILE A 1 245 ? -22.934 -16.117 -6.402 1.00 89.75 245 ILE A O 1
ATOM 1827 N N . ASN A 1 246 ? -24.961 -17.027 -6.697 1.00 89.12 246 ASN A N 1
ATOM 1828 C CA . ASN A 1 246 ? -24.499 -18.397 -6.894 1.00 89.12 246 ASN A CA 1
ATOM 1829 C C . ASN A 1 246 ? -23.740 -18.543 -8.213 1.00 89.12 246 ASN A C 1
ATOM 1831 O O . ASN A 1 246 ? -22.707 -19.205 -8.236 1.00 89.12 246 ASN A O 1
ATOM 1835 N N . ALA A 1 247 ? -24.197 -17.897 -9.288 1.00 87.88 247 ALA A N 1
ATOM 1836 C CA . ALA A 1 247 ? -23.497 -17.887 -10.567 1.00 87.88 247 ALA A CA 1
ATOM 1837 C C . ALA A 1 247 ? -22.107 -17.246 -10.440 1.00 87.88 247 ALA A C 1
ATOM 1839 O O . ALA A 1 247 ? -21.120 -17.846 -10.866 1.00 87.88 247 ALA A O 1
ATOM 1840 N N . LEU A 1 248 ? -22.011 -16.077 -9.795 1.00 83.19 248 LEU A N 1
ATOM 1841 C CA . LEU A 1 248 ? -20.732 -15.414 -9.540 1.00 83.19 248 LEU A CA 1
ATOM 1842 C C . LEU A 1 248 ? -19.846 -16.258 -8.613 1.00 83.19 248 LEU A C 1
ATOM 1844 O O . LEU A 1 248 ? -18.669 -16.460 -8.900 1.00 83.19 248 LEU A O 1
ATOM 1848 N N . TRP A 1 249 ? -20.407 -16.813 -7.538 1.00 87.25 249 TRP A N 1
ATOM 1849 C CA . TRP A 1 249 ? -19.676 -17.680 -6.613 1.00 87.25 249 TRP A CA 1
ATOM 1850 C C . TRP A 1 249 ? -19.117 -18.920 -7.320 1.00 87.25 249 TRP A C 1
ATOM 1852 O O . TRP A 1 249 ? -17.955 -19.269 -7.116 1.00 87.25 249 TRP A O 1
ATOM 1862 N N . THR A 1 250 ? -19.906 -19.576 -8.172 1.00 84.12 250 THR A N 1
ATOM 1863 C CA . THR A 1 250 ? -19.472 -20.740 -8.954 1.00 84.12 250 THR A CA 1
ATOM 1864 C C . THR A 1 250 ? -18.412 -20.356 -9.977 1.00 84.12 250 THR A C 1
ATOM 1866 O O . THR A 1 250 ? -17.421 -21.072 -10.101 1.00 84.12 250 THR A O 1
ATOM 1869 N N . ALA A 1 251 ? -18.578 -19.224 -10.669 1.00 77.88 251 ALA A N 1
ATOM 1870 C CA . ALA A 1 251 ? -17.582 -18.723 -11.608 1.00 77.88 251 ALA A CA 1
ATOM 1871 C C . ALA A 1 251 ? -16.231 -18.506 -10.916 1.00 77.88 251 ALA A C 1
ATOM 1873 O O . ALA A 1 251 ? -15.216 -18.949 -11.436 1.00 77.88 251 ALA A O 1
ATOM 1874 N N . LEU A 1 252 ? -16.225 -17.914 -9.717 1.00 75.19 252 LEU A N 1
ATOM 1875 C CA . LEU A 1 252 ? -15.008 -17.635 -8.947 1.00 75.19 252 LEU A CA 1
ATOM 1876 C C . LEU A 1 252 ? -14.375 -18.892 -8.329 1.00 75.19 252 LEU A C 1
ATOM 1878 O O . LEU A 1 252 ? -13.156 -19.044 -8.353 1.00 75.19 252 LEU A O 1
ATOM 1882 N N . ASN A 1 253 ? -15.181 -19.824 -7.811 1.00 70.44 253 ASN A N 1
ATOM 1883 C CA . ASN A 1 253 ? -14.673 -21.073 -7.226 1.00 70.44 253 ASN A CA 1
ATOM 1884 C C . ASN A 1 253 ? -14.260 -22.120 -8.270 1.00 70.44 253 ASN A C 1
ATOM 1886 O O . ASN A 1 253 ? -13.498 -23.031 -7.950 1.00 70.44 253 ASN A O 1
ATOM 1890 N N . GLY A 1 254 ? -14.751 -22.005 -9.506 1.00 61.06 254 GLY A N 1
ATOM 1891 C CA . GLY A 1 254 ? -14.373 -22.870 -10.623 1.00 61.06 254 GLY A CA 1
ATOM 1892 C C . GLY A 1 254 ? -13.017 -22.528 -11.249 1.00 61.06 254 GLY A C 1
ATOM 1893 O O . GLY A 1 254 ? -12.472 -23.349 -11.986 1.00 61.06 254 GLY A O 1
ATOM 1894 N N . VAL A 1 255 ? -12.446 -21.353 -10.956 1.00 57.62 255 VAL A N 1
ATOM 1895 C CA . VAL A 1 255 ? -11.114 -20.975 -11.445 1.00 57.62 255 VAL A CA 1
ATOM 1896 C C . VAL A 1 255 ? -10.053 -21.624 -10.556 1.00 57.62 255 VAL A C 1
ATOM 1898 O O . VAL A 1 255 ? -9.672 -21.104 -9.510 1.00 57.62 255 VAL A O 1
ATOM 1901 N N . THR A 1 256 ? -9.577 -22.803 -10.948 1.00 51.94 256 THR A N 1
ATOM 1902 C CA . THR A 1 256 ? -8.377 -23.404 -10.354 1.00 51.94 256 THR A CA 1
ATOM 1903 C C . THR A 1 256 ? -7.150 -22.849 -11.067 1.00 51.94 256 THR A C 1
ATOM 1905 O O . THR A 1 256 ? -6.934 -23.159 -12.240 1.00 51.94 256 THR A O 1
ATOM 1908 N N . ASP A 1 257 ? -6.338 -22.054 -10.371 1.00 51.31 257 ASP A N 1
ATOM 1909 C CA . ASP A 1 257 ? -5.013 -21.681 -10.863 1.00 51.31 257 ASP A CA 1
ATOM 1910 C C . ASP A 1 257 ? -4.197 -22.960 -11.117 1.00 51.31 257 ASP A C 1
ATOM 1912 O O . ASP A 1 257 ? -4.283 -23.928 -10.356 1.00 51.31 257 ASP A O 1
ATOM 1916 N N . ALA A 1 258 ? -3.408 -22.989 -12.195 1.00 46.16 258 ALA A N 1
ATOM 1917 C CA . ALA A 1 258 ? -2.583 -24.128 -12.602 1.00 46.16 258 ALA A CA 1
ATOM 1918 C C . ALA A 1 258 ? -1.513 -24.490 -11.543 1.00 46.16 258 ALA A C 1
ATOM 1920 O O . ALA A 1 258 ? -0.334 -24.168 -11.680 1.00 46.16 258 ALA A O 1
ATOM 1921 N N . GLY A 1 259 ? -1.927 -25.172 -10.472 1.00 43.16 259 GLY A N 1
ATOM 1922 C CA . GLY A 1 259 ? -1.078 -25.601 -9.361 1.00 43.16 259 GLY A CA 1
ATOM 1923 C C . GLY A 1 259 ? -0.922 -24.598 -8.210 1.00 43.16 259 GLY A C 1
ATOM 1924 O O . GLY A 1 259 ? -0.087 -24.835 -7.338 1.00 43.16 259 GLY A O 1
ATOM 1925 N N . GLN A 1 260 ? -1.704 -23.515 -8.164 1.00 42.62 260 GLN A N 1
ATOM 1926 C CA . GLN A 1 260 ? -1.814 -22.641 -6.988 1.00 42.62 260 GLN A CA 1
ATOM 1927 C C . GLN A 1 260 ? -3.280 -22.569 -6.531 1.00 42.62 260 GLN A C 1
ATOM 1929 O O . GLN A 1 260 ? -4.182 -22.924 -7.280 1.00 42.62 260 GLN A O 1
ATOM 1934 N N . VAL A 1 261 ? -3.482 -22.247 -5.251 1.00 41.22 261 VAL A N 1
ATOM 1935 C CA . VAL A 1 261 ? -4.768 -22.117 -4.527 1.00 41.22 261 VAL A CA 1
ATOM 1936 C C . VAL A 1 261 ? -5.878 -21.563 -5.442 1.00 41.22 261 VAL A C 1
ATOM 1938 O O . VAL A 1 261 ? -5.545 -20.686 -6.235 1.00 41.22 261 VAL A O 1
ATOM 1941 N N . PRO A 1 262 ? -7.155 -22.023 -5.354 1.00 45.22 262 PRO A N 1
ATOM 1942 C CA . PRO A 1 262 ? -8.245 -21.533 -6.206 1.00 45.22 262 PRO A CA 1
ATOM 1943 C C . PRO A 1 262 ? -8.142 -20.024 -6.396 1.00 45.22 262 PRO A C 1
ATOM 1945 O O . PRO A 1 262 ? -7.923 -19.311 -5.410 1.00 45.22 262 PRO A O 1
ATOM 1948 N N . ALA A 1 263 ? -8.271 -19.562 -7.640 1.00 47.91 263 ALA A N 1
ATOM 1949 C CA . ALA A 1 263 ? -8.027 -18.184 -8.061 1.00 47.91 263 ALA A CA 1
ATOM 1950 C C . ALA A 1 263 ? -9.006 -17.174 -7.440 1.00 47.91 263 ALA A C 1
ATOM 1952 O O . ALA A 1 263 ? -8.950 -15.991 -7.729 1.00 47.91 263 ALA A O 1
ATOM 1953 N N . TYR A 1 264 ? -9.867 -17.631 -6.545 1.00 52.06 264 TYR A N 1
ATOM 1954 C CA . TYR A 1 264 ? -10.041 -17.188 -5.163 1.00 52.06 264 TYR A CA 1
ATOM 1955 C C . TYR A 1 264 ? -11.502 -17.550 -4.890 1.00 52.06 264 TYR A C 1
ATOM 1957 O O . TYR A 1 264 ? -12.424 -16.972 -5.462 1.00 52.06 264 TYR A O 1
ATOM 1965 N N . GLY A 1 265 ? -11.733 -18.536 -4.021 1.00 52.28 265 GLY A N 1
ATOM 1966 C CA . GLY A 1 265 ? -13.039 -18.698 -3.399 1.00 52.28 265 GLY A CA 1
ATOM 1967 C C . GLY A 1 265 ? -13.262 -17.461 -2.550 1.00 52.28 265 GLY A C 1
ATOM 1968 O O . GLY A 1 265 ? -12.774 -17.397 -1.432 1.00 52.28 265 GLY A O 1
ATOM 1969 N N . LEU A 1 266 ? -13.864 -16.420 -3.117 1.00 66.44 266 LEU A N 1
ATOM 1970 C CA . LEU A 1 266 ? -13.974 -15.115 -2.464 1.00 66.44 266 LEU A CA 1
ATOM 1971 C C . LEU A 1 266 ? -15.205 -15.040 -1.579 1.00 66.44 266 LEU A C 1
ATOM 1973 O O . LEU A 1 266 ? -15.334 -14.109 -0.807 1.00 66.44 266 LEU A O 1
ATOM 1977 N N . GLY A 1 267 ? -16.141 -15.977 -1.702 1.00 84.75 267 GLY A N 1
ATOM 1978 C CA . GLY A 1 267 ? -17.505 -15.638 -1.344 1.00 84.75 267 GLY A CA 1
ATOM 1979 C C . GLY A 1 267 ? -18.010 -14.474 -2.206 1.00 84.75 267 GLY A C 1
ATOM 1980 O O . GLY A 1 267 ? -17.306 -13.937 -3.062 1.00 84.75 267 GLY A O 1
ATOM 1981 N N . VAL A 1 268 ? -19.262 -14.104 -2.018 1.00 88.25 268 VAL A N 1
ATOM 1982 C CA . VAL A 1 268 ? -19.923 -13.058 -2.785 1.00 88.25 268 VAL A CA 1
ATOM 1983 C C . VAL A 1 268 ? -20.703 -12.178 -1.827 1.00 88.25 268 VAL A C 1
ATOM 1985 O O . VAL A 1 268 ? -21.329 -12.670 -0.887 1.00 88.25 268 VAL A O 1
ATOM 1988 N N . VAL A 1 269 ? -20.664 -10.877 -2.082 1.00 89.62 269 VAL A N 1
ATOM 1989 C CA . VAL A 1 269 ? -21.496 -9.879 -1.425 1.00 89.62 269 VAL A CA 1
ATOM 1990 C C . VAL A 1 269 ? -22.326 -9.129 -2.458 1.00 89.62 269 VAL A C 1
ATOM 1992 O O . VAL A 1 269 ? -21.828 -8.722 -3.509 1.00 89.62 269 VAL A O 1
ATOM 1995 N N . TRP A 1 270 ? -23.590 -8.891 -2.127 1.00 90.44 270 TRP A N 1
ATOM 1996 C CA . TRP A 1 270 ? -24.444 -7.945 -2.830 1.00 90.44 270 TRP A CA 1
ATOM 1997 C C . TRP A 1 270 ? -25.105 -6.993 -1.833 1.00 90.44 270 TRP A C 1
ATOM 1999 O O . TRP A 1 270 ? -25.607 -7.416 -0.791 1.00 90.44 270 TRP A O 1
ATOM 2009 N N . THR A 1 271 ? -25.105 -5.701 -2.155 1.00 87.12 271 THR A N 1
ATOM 2010 C CA . THR A 1 271 ? -25.720 -4.659 -1.326 1.00 87.12 271 THR A CA 1
ATOM 2011 C C . THR A 1 271 ? -26.965 -4.142 -2.034 1.00 87.12 271 THR A C 1
ATOM 2013 O O . THR A 1 271 ? -26.869 -3.405 -3.016 1.00 87.12 271 THR A O 1
ATOM 2016 N N . ASP A 1 272 ? -28.131 -4.499 -1.507 1.00 88.88 272 ASP A N 1
ATOM 2017 C CA . ASP A 1 272 ? -29.427 -3.995 -1.943 1.00 88.88 272 ASP A CA 1
ATOM 2018 C C . ASP A 1 272 ? -29.697 -2.649 -1.270 1.00 88.88 272 ASP A C 1
ATOM 2020 O O . ASP A 1 272 ? -30.214 -2.554 -0.151 1.00 88.88 272 ASP A O 1
ATOM 2024 N N . VAL A 1 273 ? -29.292 -1.588 -1.963 1.00 84.44 273 VAL A N 1
ATOM 2025 C CA . VAL A 1 273 ? -29.430 -0.213 -1.476 1.00 84.44 273 VAL A CA 1
ATOM 2026 C C . VAL A 1 273 ? -30.900 0.196 -1.356 1.00 84.44 273 VAL A C 1
ATOM 2028 O O . VAL A 1 273 ? -31.229 0.984 -0.475 1.00 84.44 273 VAL A O 1
ATOM 2031 N N . ALA A 1 274 ? -31.785 -0.331 -2.206 1.00 87.62 274 ALA A N 1
ATOM 2032 C CA . ALA A 1 274 ? -33.194 0.054 -2.211 1.00 87.62 274 ALA A CA 1
ATOM 2033 C C . ALA A 1 274 ? -33.924 -0.454 -0.960 1.00 87.62 274 ALA A C 1
ATOM 2035 O O . ALA A 1 274 ? -34.765 0.255 -0.409 1.00 87.62 274 ALA A O 1
ATOM 2036 N N . ASN A 1 275 ? -33.563 -1.649 -0.484 1.00 89.19 275 ASN A N 1
ATOM 2037 C CA . ASN A 1 275 ? -34.208 -2.284 0.667 1.00 89.19 275 ASN A CA 1
ATOM 2038 C C . ASN A 1 275 ? -33.346 -2.298 1.939 1.00 89.19 275 ASN A C 1
ATOM 2040 O O . ASN A 1 275 ? -33.728 -2.937 2.920 1.00 89.19 275 ASN A O 1
ATOM 2044 N N . ASN A 1 276 ? -32.194 -1.616 1.938 1.00 88.81 276 ASN A N 1
ATOM 2045 C CA . ASN A 1 276 ? -31.211 -1.629 3.027 1.00 88.81 276 ASN A CA 1
ATOM 2046 C C . ASN A 1 276 ? -30.829 -3.054 3.464 1.00 88.81 276 ASN A C 1
ATOM 2048 O O . ASN A 1 276 ? -30.824 -3.378 4.656 1.00 88.81 276 ASN A O 1
ATOM 2052 N N . LYS A 1 277 ? -30.525 -3.924 2.495 1.00 90.12 277 LYS A N 1
ATOM 2053 C CA . LYS A 1 277 ? -30.103 -5.305 2.756 1.00 90.12 277 LYS A CA 1
ATOM 2054 C C . LYS A 1 277 ? -28.699 -5.577 2.243 1.00 90.12 277 LYS A C 1
ATOM 2056 O O . LYS A 1 277 ? -28.246 -5.000 1.257 1.00 90.12 277 LYS A O 1
ATOM 2061 N N . ILE A 1 278 ? -28.027 -6.505 2.906 1.00 90.69 278 ILE A N 1
ATOM 2062 C CA . ILE A 1 278 ? -26.754 -7.067 2.464 1.00 90.69 278 ILE A CA 1
ATOM 2063 C C . ILE A 1 278 ? -26.919 -8.567 2.389 1.00 90.69 278 ILE A C 1
ATOM 2065 O O . ILE A 1 278 ? -27.319 -9.190 3.371 1.00 90.69 278 ILE A O 1
ATOM 2069 N N . TYR A 1 279 ? -26.578 -9.124 1.239 1.00 93.31 279 TYR A N 1
ATOM 2070 C CA . TYR A 1 279 ? -26.546 -10.552 1.003 1.00 93.31 279 TYR A CA 1
ATOM 2071 C C . TYR A 1 279 ? -25.095 -11.004 0.956 1.00 93.31 279 TYR A C 1
ATOM 2073 O O . TYR A 1 279 ? -24.279 -10.401 0.259 1.00 93.31 279 TYR A O 1
ATOM 2081 N N . VAL A 1 280 ? -24.775 -12.054 1.703 1.00 93.06 280 VAL A N 1
ATOM 2082 C CA . VAL A 1 280 ? -23.440 -12.643 1.766 1.00 93.06 280 VAL A CA 1
ATOM 2083 C C . VAL A 1 280 ? -23.532 -14.143 1.573 1.00 93.06 280 VAL A C 1
ATOM 2085 O O . VAL A 1 280 ? -24.303 -14.825 2.243 1.00 93.06 280 VAL A O 1
ATOM 2088 N N . ARG A 1 281 ? -22.664 -14.662 0.713 1.00 93.56 281 ARG A N 1
ATOM 2089 C CA . ARG A 1 281 ? -22.301 -16.073 0.655 1.00 93.56 281 ARG A CA 1
ATOM 2090 C C . ARG A 1 281 ? -20.804 -16.169 0.890 1.00 93.56 281 ARG A C 1
ATOM 2092 O O . ARG A 1 281 ? -20.033 -15.619 0.118 1.00 93.56 281 ARG A O 1
ATOM 2099 N N . THR A 1 282 ? -20.366 -16.827 1.952 1.00 91.50 282 THR A N 1
ATOM 2100 C CA . THR A 1 282 ? -18.929 -16.975 2.239 1.00 91.50 282 THR A CA 1
ATOM 2101 C C . THR A 1 282 ? -18.272 -17.962 1.269 1.00 91.50 282 THR A C 1
ATOM 2103 O O . THR A 1 282 ? -18.938 -18.732 0.568 1.00 91.50 282 THR A O 1
ATOM 2106 N N . PHE A 1 283 ? -16.943 -17.955 1.200 1.00 86.75 283 PHE A N 1
ATOM 2107 C CA . PHE A 1 283 ? -16.221 -18.791 0.241 1.00 86.75 283 PHE A CA 1
ATOM 2108 C C . PHE A 1 283 ? -16.397 -20.294 0.453 1.00 86.75 283 PHE A C 1
ATOM 2110 O O . PHE A 1 283 ? -16.468 -21.049 -0.510 1.00 86.75 283 PHE A O 1
ATOM 2117 N N . ASN A 1 284 ? -16.497 -20.722 1.708 1.00 88.12 284 ASN A N 1
ATOM 2118 C CA . ASN A 1 284 ? -16.651 -22.117 2.109 1.00 88.12 284 ASN A CA 1
ATOM 2119 C C . ASN A 1 284 ? -18.084 -22.437 2.563 1.00 88.12 284 ASN A C 1
ATOM 2121 O O . ASN A 1 284 ? -18.295 -23.432 3.252 1.00 88.12 284 ASN A O 1
ATOM 2125 N N . ASN A 1 285 ? -19.062 -21.602 2.187 1.00 90.38 285 ASN A N 1
ATOM 2126 C CA . ASN A 1 285 ? -20.482 -21.740 2.532 1.00 90.38 285 ASN A CA 1
ATOM 2127 C C . ASN A 1 285 ? -20.796 -21.734 4.043 1.00 90.38 285 ASN A C 1
ATOM 2129 O O . ASN A 1 285 ? -21.910 -22.069 4.443 1.00 90.38 285 ASN A O 1
ATOM 2133 N N . ARG A 1 286 ? -19.847 -21.341 4.901 1.00 92.31 286 ARG A N 1
ATOM 2134 C CA . ARG A 1 286 ? -20.114 -21.142 6.331 1.00 92.31 286 ARG A CA 1
ATOM 2135 C C . ARG A 1 286 ? -21.086 -19.976 6.545 1.00 92.31 286 ARG A C 1
ATOM 2137 O O . ARG A 1 286 ? -21.107 -19.021 5.764 1.00 92.31 286 ARG A O 1
ATOM 2144 N N . ALA A 1 287 ? -21.819 -20.000 7.651 1.00 92.69 287 ALA A N 1
ATOM 2145 C CA . ALA A 1 287 ? -22.561 -18.823 8.087 1.00 92.69 287 ALA A CA 1
ATOM 2146 C C . ALA A 1 287 ? -21.615 -17.628 8.342 1.00 92.69 287 ALA A C 1
ATOM 2148 O O . ALA A 1 287 ? -20.488 -17.838 8.810 1.00 92.69 287 ALA A O 1
ATOM 2149 N N . PRO A 1 288 ? -22.044 -16.383 8.052 1.00 91.06 288 PRO A N 1
ATOM 2150 C CA . PRO A 1 288 ? -21.384 -15.175 8.527 1.00 91.06 288 PRO A CA 1
ATOM 2151 C C . PRO A 1 288 ? -21.078 -15.259 10.023 1.00 91.06 288 PRO A C 1
ATOM 2153 O O . PRO A 1 288 ? -21.932 -15.639 10.821 1.00 91.06 288 PRO A O 1
ATOM 2156 N N . ASP A 1 289 ? -19.855 -14.909 10.399 1.00 87.38 289 ASP A N 1
ATOM 2157 C CA . ASP A 1 289 ? -19.346 -15.015 11.766 1.00 87.38 289 ASP A CA 1
ATOM 2158 C C . ASP A 1 289 ? -18.439 -13.816 12.094 1.00 87.38 289 ASP A C 1
ATOM 2160 O O . ASP A 1 289 ? -18.342 -12.851 11.331 1.00 87.38 289 ASP A O 1
ATOM 2164 N N . ALA A 1 290 ? -17.744 -13.884 13.231 1.00 81.38 290 ALA A N 1
ATOM 2165 C CA . ALA A 1 290 ? -16.830 -12.836 13.679 1.00 81.38 290 ALA A CA 1
ATOM 2166 C C . ALA A 1 290 ? -15.617 -12.605 12.753 1.00 81.38 290 ALA A C 1
ATOM 2168 O O . ALA A 1 290 ? -14.915 -11.610 12.936 1.00 81.38 290 ALA A O 1
ATOM 2169 N N . ASN A 1 291 ? -15.375 -13.480 11.767 1.00 82.31 291 ASN A N 1
ATOM 2170 C CA . ASN A 1 291 ? -14.311 -13.314 10.778 1.00 82.31 291 ASN A CA 1
ATOM 2171 C C . ASN A 1 291 ? -14.720 -12.398 9.622 1.00 82.31 291 ASN A C 1
ATOM 2173 O O . ASN A 1 291 ? -13.863 -12.044 8.815 1.00 82.31 291 ASN A O 1
ATOM 2177 N N . LEU A 1 292 ? -15.996 -12.010 9.514 1.00 84.19 292 LEU A N 1
ATOM 2178 C CA . LEU A 1 292 ? -16.411 -11.015 8.533 1.00 84.19 292 LEU A CA 1
ATOM 2179 C C . LEU A 1 292 ? -16.228 -9.601 9.076 1.00 84.19 292 LEU A C 1
ATOM 2181 O O . LEU A 1 292 ? -16.839 -9.185 10.062 1.00 84.19 292 LEU A O 1
ATOM 2185 N N . LEU A 1 293 ? -15.400 -8.837 8.378 1.00 81.31 293 LEU A N 1
ATOM 2186 C CA . LEU A 1 293 ? -15.149 -7.438 8.657 1.00 81.31 293 LEU A CA 1
ATOM 2187 C C . LEU A 1 293 ? -15.818 -6.573 7.601 1.00 81.31 293 LEU A C 1
ATOM 2189 O O . LEU A 1 293 ? -15.523 -6.646 6.415 1.00 81.31 293 LEU A O 1
ATOM 2193 N N . HIS A 1 294 ? -16.692 -5.697 8.059 1.00 78.56 294 HIS A N 1
ATOM 2194 C CA . HIS A 1 294 ? -17.469 -4.815 7.216 1.00 78.56 294 HIS A CA 1
ATOM 2195 C C . HIS A 1 294 ? -16.807 -3.439 7.066 1.00 78.56 294 HIS A C 1
ATOM 2197 O O . HIS A 1 294 ? -16.774 -2.670 8.028 1.00 78.56 294 HIS A O 1
ATOM 2203 N N . GLY A 1 295 ? -16.332 -3.108 5.861 1.00 73.31 295 GLY A N 1
ATOM 2204 C CA . GLY A 1 295 ? -15.815 -1.780 5.528 1.00 73.31 295 GLY A CA 1
ATOM 2205 C C . GLY A 1 295 ? -16.947 -0.809 5.179 1.00 73.31 295 GLY A C 1
ATOM 2206 O O . GLY A 1 295 ? -17.679 -1.028 4.213 1.00 73.31 295 GLY A O 1
ATOM 2207 N N . SER A 1 296 ? -17.112 0.254 5.970 1.00 66.31 296 SER A N 1
ATOM 2208 C CA . SER A 1 296 ? -18.113 1.306 5.719 1.00 66.31 296 SER A CA 1
ATOM 2209 C C . SER A 1 296 ? -17.619 2.329 4.685 1.00 66.31 296 SER A C 1
ATOM 2211 O O . SER A 1 296 ? -16.482 2.785 4.758 1.00 66.31 296 SER A O 1
ATOM 2213 N N . LEU A 1 297 ? -18.496 2.735 3.755 1.00 58.12 297 LEU A N 1
ATOM 2214 C CA . LEU A 1 297 ? -18.257 3.815 2.782 1.00 58.12 297 LEU A CA 1
ATOM 2215 C C . LEU A 1 297 ? -18.460 5.217 3.338 1.00 58.12 297 LEU A C 1
ATOM 2217 O O . LEU A 1 297 ? -18.001 6.190 2.741 1.00 58.12 297 LEU A O 1
ATOM 2221 N N . THR A 1 298 ? -19.218 5.331 4.422 1.00 53.75 298 THR A N 1
ATOM 2222 C CA . THR A 1 298 ? -19.661 6.613 4.956 1.00 53.75 298 THR A CA 1
ATOM 2223 C C . THR A 1 298 ? -18.771 6.968 6.138 1.00 53.75 298 THR A C 1
ATOM 2225 O O . THR A 1 298 ? -18.978 6.450 7.234 1.00 53.75 298 THR A O 1
ATOM 2228 N N . GLY A 1 299 ? -17.761 7.805 5.901 1.00 54.38 299 GLY A N 1
ATOM 2229 C CA . GLY A 1 299 ? -16.827 8.277 6.923 1.00 54.38 299 GLY A CA 1
ATOM 2230 C C . GLY A 1 299 ? -15.667 9.064 6.315 1.00 54.38 299 GLY A C 1
ATOM 2231 O O . GLY A 1 299 ? -15.126 8.679 5.275 1.00 54.38 299 GLY A O 1
ATOM 2232 N N . ASN A 1 300 ? -15.295 10.179 6.948 1.00 53.09 300 ASN A N 1
ATOM 2233 C CA . ASN A 1 300 ? -14.068 10.892 6.603 1.00 53.09 300 ASN A CA 1
ATOM 2234 C C . ASN A 1 300 ? -12.859 9.989 6.890 1.00 53.09 300 ASN A C 1
ATOM 2236 O O . ASN A 1 300 ? -12.787 9.405 7.966 1.00 53.09 300 ASN A O 1
ATOM 2240 N N . LEU A 1 301 ? -11.940 9.932 5.921 1.00 54.09 301 LEU A N 1
ATOM 2241 C CA . LEU A 1 301 ? -10.564 9.429 5.991 1.00 54.09 301 LEU A CA 1
ATOM 2242 C C . LEU A 1 301 ? -10.326 8.125 6.782 1.00 54.09 301 LEU A C 1
ATOM 2244 O O . LEU A 1 301 ? -10.146 8.165 8.003 1.00 54.09 301 LEU A O 1
ATOM 2248 N N . PRO A 1 302 ? -10.187 6.981 6.083 1.00 56.97 302 PRO A N 1
ATOM 2249 C CA . PRO A 1 302 ? -9.267 5.910 6.498 1.00 56.97 302 PRO A CA 1
ATOM 2250 C C . PRO A 1 302 ? -7.922 6.459 7.013 1.00 56.97 302 PRO A C 1
ATOM 2252 O O . PRO A 1 302 ? -7.528 7.580 6.687 1.00 56.97 302 PRO A O 1
ATOM 2255 N N . ALA A 1 303 ? -7.237 5.669 7.846 1.00 64.12 303 ALA A N 1
ATOM 2256 C CA . ALA A 1 303 ? -5.986 6.032 8.512 1.00 64.12 303 ALA A CA 1
ATOM 2257 C C . ALA A 1 303 ? -5.040 6.818 7.593 1.00 64.12 303 ALA A C 1
ATOM 2259 O O . ALA A 1 303 ? -4.614 6.321 6.562 1.00 64.12 303 ALA A O 1
ATOM 2260 N N . GLY A 1 304 ? -4.727 8.062 7.936 1.00 67.44 304 GLY A N 1
ATOM 2261 C CA . GLY A 1 304 ? -3.977 8.903 7.016 1.00 67.44 304 GLY A CA 1
ATOM 2262 C C . GLY A 1 304 ? -3.751 10.312 7.528 1.00 67.44 304 GLY A C 1
ATOM 2263 O O . GLY A 1 304 ? -4.390 10.766 8.481 1.00 67.44 304 GLY A O 1
ATOM 2264 N N . ILE A 1 305 ? -2.827 11.007 6.878 1.00 68.62 305 ILE A N 1
ATOM 2265 C CA . ILE A 1 305 ? -2.549 12.421 7.106 1.00 68.62 305 ILE A CA 1
ATOM 2266 C C . ILE A 1 305 ? -3.117 13.174 5.915 1.00 68.62 305 ILE A C 1
ATOM 2268 O O . ILE A 1 305 ? -2.570 13.095 4.825 1.00 68.62 305 ILE A O 1
ATOM 2272 N N . ASN A 1 306 ? -4.230 13.876 6.129 1.00 62.47 306 ASN A N 1
ATOM 2273 C CA . ASN A 1 306 ? -4.909 14.666 5.095 1.00 62.47 306 ASN A CA 1
ATOM 2274 C C . ASN A 1 306 ? -5.272 16.082 5.577 1.00 62.47 306 ASN A C 1
ATOM 2276 O O . ASN A 1 306 ? -6.228 16.706 5.128 1.00 62.47 306 ASN A O 1
ATOM 2280 N N . ALA A 1 307 ? -4.554 16.595 6.570 1.00 53.31 307 ALA A N 1
ATOM 2281 C CA . ALA A 1 307 ? -4.610 18.024 6.847 1.00 53.31 307 ALA A CA 1
ATOM 2282 C C . ALA A 1 307 ? -3.549 18.698 5.980 1.00 53.31 307 ALA A C 1
ATOM 2284 O O . ALA A 1 307 ? -2.534 18.064 5.736 1.00 53.31 307 ALA A O 1
ATOM 2285 N N . THR A 1 308 ? -3.743 19.964 5.589 1.00 58.50 308 THR A N 1
ATOM 2286 C CA . THR A 1 308 ? -2.641 20.926 5.419 1.00 58.50 308 THR A CA 1
ATOM 2287 C C . THR A 1 308 ? -1.910 20.964 6.752 1.00 58.50 308 THR A C 1
ATOM 2289 O O . THR A 1 308 ? -2.324 21.706 7.654 1.00 58.50 308 THR A O 1
ATOM 2292 N N . PRO A 1 309 ? -0.918 20.098 6.967 1.00 56.50 309 PRO A N 1
ATOM 2293 C CA . PRO A 1 309 ? -0.236 20.107 8.230 1.00 56.50 309 PRO A CA 1
ATOM 2294 C C . PRO A 1 309 ? 0.562 21.404 8.214 1.00 56.50 309 PRO A C 1
ATOM 2296 O O . PRO A 1 309 ? 1.172 21.781 7.218 1.00 56.50 309 PRO A O 1
ATOM 2299 N N . THR A 1 310 ? 0.550 22.145 9.306 1.00 62.09 310 THR A N 1
ATOM 2300 C CA . THR A 1 310 ? 1.353 23.366 9.369 1.00 62.09 310 THR A CA 1
ATOM 2301 C C . THR A 1 310 ? 2.850 23.056 9.476 1.00 62.09 310 THR A C 1
ATOM 2303 O O . THR A 1 310 ? 3.609 23.996 9.692 1.00 62.09 310 THR A O 1
ATOM 2306 N N . LYS A 1 311 ? 3.263 21.767 9.419 1.00 75.56 311 LYS A N 1
ATOM 2307 C CA . LYS A 1 311 ? 4.630 21.251 9.629 1.00 75.56 311 LYS A CA 1
ATOM 2308 C C . LYS A 1 311 ? 4.868 19.882 8.970 1.00 75.56 311 LYS A C 1
ATOM 2310 O O . LYS A 1 311 ? 3.938 19.157 8.630 1.00 75.56 311 LYS A O 1
ATOM 2315 N N . ALA A 1 312 ? 6.140 19.500 8.859 1.00 81.94 312 ALA A N 1
ATOM 2316 C CA . ALA A 1 312 ? 6.551 18.149 8.483 1.00 81.94 312 ALA A CA 1
ATOM 2317 C C . ALA A 1 312 ? 6.251 17.128 9.600 1.00 81.94 312 ALA A C 1
ATOM 2319 O O . ALA A 1 312 ? 6.315 17.445 10.789 1.00 81.94 312 ALA A O 1
ATOM 2320 N N . VAL A 1 313 ? 5.975 15.888 9.198 1.00 85.38 313 VAL A N 1
ATOM 2321 C CA . VAL A 1 313 ? 5.712 14.744 10.089 1.00 85.38 313 VAL A CA 1
ATOM 2322 C C . VAL A 1 313 ? 6.707 13.657 9.736 1.00 85.38 313 VAL A C 1
ATOM 2324 O O . VAL A 1 313 ? 6.914 13.406 8.546 1.00 85.38 313 VAL A O 1
ATOM 2327 N N . ARG A 1 314 ? 7.302 13.025 10.749 1.00 90.31 314 ARG A N 1
ATOM 2328 C CA . ARG A 1 314 ? 8.159 11.855 10.573 1.00 90.31 314 ARG A CA 1
ATOM 2329 C C . ARG A 1 314 ? 7.564 10.686 11.335 1.00 90.31 314 ARG A C 1
ATOM 2331 O O . ARG A 1 314 ? 7.386 10.761 12.546 1.00 90.31 314 ARG A O 1
ATOM 2338 N N . ALA A 1 315 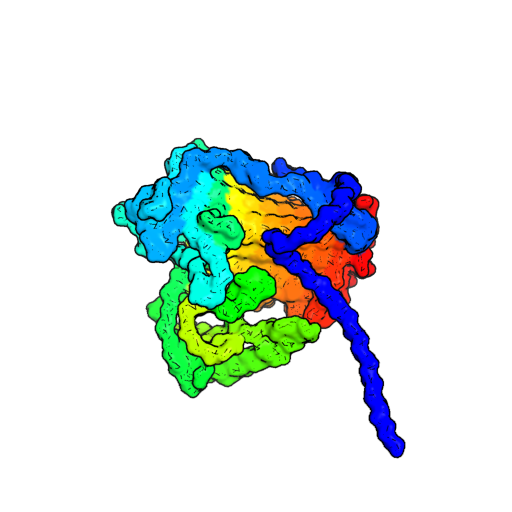? 7.264 9.598 10.646 1.00 91.81 315 ALA A N 1
ATOM 2339 C CA . ALA A 1 315 ? 6.724 8.415 11.292 1.00 91.81 315 ALA A CA 1
ATOM 2340 C C . ALA A 1 315 ? 7.478 7.164 10.866 1.00 91.81 315 ALA A C 1
ATOM 2342 O O . ALA A 1 315 ? 7.743 6.956 9.685 1.00 91.81 315 ALA A O 1
ATOM 2343 N N . TYR A 1 316 ? 7.775 6.316 11.841 1.00 95.00 316 TYR A N 1
ATOM 2344 C CA . TYR A 1 316 ? 8.153 4.933 11.619 1.00 95.00 316 TYR A CA 1
ATOM 2345 C C . TYR A 1 316 ? 6.987 4.062 12.065 1.00 95.00 316 TYR A C 1
ATOM 2347 O O . TYR A 1 316 ? 6.565 4.130 13.215 1.00 95.00 316 TYR A O 1
ATOM 2355 N N . ILE A 1 317 ? 6.456 3.255 11.162 1.00 94.19 317 ILE A N 1
ATOM 2356 C CA . ILE A 1 317 ? 5.274 2.436 11.381 1.00 94.19 317 ILE A CA 1
ATOM 2357 C C . ILE A 1 317 ? 5.635 1.010 11.021 1.00 94.19 317 ILE A C 1
ATOM 2359 O O . ILE A 1 317 ? 5.893 0.707 9.860 1.00 94.19 317 ILE A O 1
ATOM 2363 N N . GLU A 1 318 ? 5.615 0.123 12.003 1.00 94.06 318 GLU A N 1
ATOM 2364 C CA . GLU A 1 318 ? 5.862 -1.297 11.801 1.00 94.06 318 GLU A CA 1
ATOM 2365 C C . GLU A 1 318 ? 4.611 -2.115 12.080 1.00 94.06 318 GLU A C 1
ATOM 2367 O O . GLU A 1 318 ? 3.870 -1.766 12.991 1.00 94.06 318 GLU A O 1
ATOM 2372 N N . GLY A 1 319 ? 4.386 -3.201 11.332 1.00 90.12 319 GLY A N 1
ATOM 2373 C CA . GLY A 1 319 ? 3.450 -4.283 11.688 1.00 90.12 319 GLY A CA 1
ATOM 2374 C C . GLY A 1 319 ? 1.951 -3.956 11.597 1.00 90.12 319 GLY A C 1
ATOM 2375 O O . GLY A 1 319 ? 1.115 -4.791 11.947 1.00 90.12 319 GLY A O 1
ATOM 2376 N N . LEU A 1 320 ? 1.578 -2.771 11.107 1.00 88.12 320 LEU A N 1
ATOM 2377 C CA . LEU A 1 320 ? 0.174 -2.378 10.956 1.00 88.12 320 LEU A CA 1
ATOM 2378 C C . LEU A 1 320 ? -0.415 -2.838 9.618 1.00 88.12 320 LEU A C 1
ATOM 2380 O O . LEU A 1 320 ? 0.212 -2.745 8.565 1.00 88.12 320 LEU A O 1
ATOM 2384 N N . ARG A 1 321 ? -1.662 -3.303 9.649 1.00 86.31 321 ARG A N 1
ATOM 2385 C CA . ARG A 1 321 ? -2.491 -3.634 8.488 1.00 86.31 321 ARG A CA 1
ATOM 2386 C C . ARG A 1 321 ? -3.641 -2.644 8.424 1.00 86.31 321 ARG A C 1
ATOM 2388 O O . ARG A 1 321 ? -4.532 -2.671 9.264 1.00 86.31 321 ARG A O 1
ATOM 2395 N N . PHE A 1 322 ? -3.627 -1.775 7.437 1.00 85.94 322 PHE A N 1
ATOM 2396 C CA . PHE A 1 322 ? -4.702 -0.844 7.154 1.00 85.94 322 PHE A CA 1
ATOM 2397 C C . PHE A 1 322 ? -5.693 -1.529 6.218 1.00 85.94 322 PHE A C 1
ATOM 2399 O O . PHE A 1 322 ? -5.306 -1.991 5.147 1.00 85.94 322 PHE A O 1
ATOM 2406 N N . ILE A 1 323 ? -6.949 -1.647 6.644 1.00 81.62 323 ILE A N 1
ATOM 2407 C CA . ILE A 1 323 ? -8.015 -2.266 5.857 1.00 81.62 323 ILE A CA 1
ATOM 2408 C C . ILE A 1 323 ? -9.127 -1.253 5.610 1.00 81.62 323 ILE A C 1
ATOM 2410 O O . ILE A 1 323 ? -9.673 -0.661 6.544 1.00 81.62 323 ILE A O 1
ATOM 2414 N N . GLY A 1 324 ? -9.530 -1.146 4.349 1.00 77.50 324 GLY A N 1
ATOM 2415 C CA . GLY A 1 324 ? -10.665 -0.360 3.907 1.00 77.50 324 GLY A CA 1
ATOM 2416 C C . GLY A 1 324 ? -10.236 0.868 3.121 1.00 77.50 324 GLY A C 1
ATOM 2417 O O . GLY A 1 324 ? -9.286 0.839 2.355 1.00 77.50 324 GLY A O 1
ATOM 2418 N N . GLY A 1 325 ? -11.016 1.928 3.254 1.00 72.69 325 GLY A N 1
ATOM 2419 C CA . GLY A 1 325 ? -10.981 3.100 2.392 1.00 72.69 325 GLY A CA 1
ATOM 2420 C C . GLY A 1 325 ? -12.386 3.682 2.319 1.00 72.69 325 GLY A C 1
ATOM 2421 O O . GLY A 1 325 ? -13.351 2.943 2.531 1.00 72.69 325 GLY A O 1
ATOM 2422 N N . SER A 1 326 ? -12.545 4.972 2.028 1.00 70.12 326 SER A N 1
ATOM 2423 C CA . SER A 1 326 ? -13.884 5.542 1.823 1.00 70.12 326 SER A CA 1
ATOM 2424 C C . SER A 1 326 ? -14.068 6.065 0.403 1.00 70.12 326 SER A C 1
ATOM 2426 O O . SER A 1 326 ? -13.105 6.411 -0.281 1.00 70.12 326 SER A O 1
ATOM 2428 N N . ALA A 1 327 ? -15.321 6.072 -0.069 1.00 65.31 327 ALA A N 1
ATOM 2429 C CA . ALA A 1 327 ? -15.666 6.437 -1.450 1.00 65.31 327 ALA A CA 1
ATOM 2430 C C . ALA A 1 327 ? -15.305 7.888 -1.807 1.00 65.31 327 ALA A C 1
ATOM 2432 O O . ALA A 1 327 ? -15.335 8.247 -2.977 1.00 65.31 327 ALA A O 1
ATOM 2433 N N . GLY A 1 328 ? -14.955 8.722 -0.823 1.00 67.00 328 GLY A N 1
ATOM 2434 C CA . GLY A 1 328 ? -14.530 10.107 -1.027 1.00 67.00 328 GLY A CA 1
ATOM 2435 C C . GLY A 1 328 ? -13.124 10.273 -1.611 1.00 67.00 328 GLY A C 1
ATOM 2436 O O . GLY A 1 328 ? -12.529 11.320 -1.390 1.00 67.00 328 GLY A O 1
ATOM 2437 N N . GLY A 1 329 ? -12.586 9.270 -2.311 1.00 68.88 329 GLY A N 1
ATOM 2438 C CA . GLY A 1 329 ? -11.251 9.351 -2.908 1.00 68.88 329 GLY A CA 1
ATOM 2439 C C . GLY A 1 329 ? -10.117 8.838 -2.017 1.00 68.88 329 GLY A C 1
ATOM 2440 O O . GLY A 1 329 ? -8.988 9.282 -2.178 1.00 68.88 329 GLY A O 1
ATOM 2441 N N . TYR A 1 330 ? -10.394 7.966 -1.039 1.00 77.31 330 TYR A N 1
ATOM 2442 C CA . TYR A 1 330 ? -9.405 7.636 -0.009 1.00 77.31 330 TYR A CA 1
ATOM 2443 C C . TYR A 1 330 ? -8.940 6.176 -0.026 1.00 77.31 330 TYR A C 1
ATOM 2445 O O . TYR A 1 330 ? -9.733 5.236 -0.171 1.00 77.31 330 TYR A O 1
ATOM 2453 N N . ALA A 1 331 ? -7.633 6.030 0.177 1.00 86.69 331 ALA A N 1
ATOM 2454 C CA . ALA A 1 331 ? -6.877 4.786 0.237 1.00 86.69 331 ALA A CA 1
ATOM 2455 C C . ALA A 1 331 ? -7.000 4.064 1.580 1.00 86.69 331 ALA A C 1
ATOM 2457 O O . ALA A 1 331 ? -7.487 4.649 2.540 1.00 86.69 331 ALA A O 1
ATOM 2458 N N . ALA A 1 332 ? -6.520 2.824 1.702 1.00 86.06 332 ALA A N 1
ATOM 2459 C CA . ALA A 1 332 ? -6.428 2.179 3.018 1.00 86.06 332 ALA A CA 1
ATOM 2460 C C . ALA A 1 332 ? -5.497 2.966 3.959 1.00 86.06 332 ALA A C 1
ATOM 2462 O O . ALA A 1 332 ? -5.796 3.111 5.147 1.00 86.06 332 ALA A O 1
ATOM 2463 N N . PHE A 1 333 ? -4.419 3.529 3.402 1.00 88.75 333 PHE A N 1
ATOM 2464 C CA . PHE A 1 333 ? -3.661 4.608 4.022 1.00 88.75 333 PHE A CA 1
ATOM 2465 C C . PHE A 1 333 ? -3.404 5.743 3.033 1.00 88.75 333 PHE A C 1
ATOM 2467 O O . PHE A 1 333 ? -2.909 5.495 1.935 1.00 88.75 333 PHE A O 1
ATOM 2474 N N . HIS A 1 334 ? -3.697 6.984 3.428 1.00 88.06 334 HIS A N 1
ATOM 2475 C CA . HIS A 1 334 ? -3.459 8.165 2.592 1.00 88.06 334 HIS A CA 1
ATOM 2476 C C . HIS A 1 334 ? -2.507 9.145 3.277 1.00 88.06 334 HIS A C 1
ATOM 2478 O O . HIS A 1 334 ? -2.807 9.679 4.345 1.00 88.06 334 HIS A O 1
ATOM 2484 N N . LEU A 1 335 ? -1.356 9.382 2.658 1.00 88.19 335 LEU A N 1
ATOM 2485 C CA . LEU A 1 335 ? -0.428 10.444 3.015 1.00 88.19 335 LEU A CA 1
ATOM 2486 C C . LEU A 1 335 ? -0.578 11.585 2.013 1.00 88.19 335 LEU A C 1
ATOM 2488 O O . LEU A 1 335 ? -0.241 11.414 0.851 1.00 88.19 335 LEU A O 1
ATOM 2492 N N . TYR A 1 336 ? -1.039 12.743 2.466 1.00 85.50 336 TYR A N 1
ATOM 2493 C CA . TYR A 1 336 ? -1.181 13.938 1.645 1.00 85.50 336 TYR A CA 1
ATOM 2494 C C . TYR A 1 336 ? -0.337 15.075 2.233 1.00 85.50 336 TYR A C 1
ATOM 2496 O O . TYR A 1 336 ? -0.649 15.608 3.299 1.00 85.50 336 TYR A O 1
ATOM 2504 N N . ALA A 1 337 ? 0.752 15.440 1.550 1.00 80.00 337 ALA A N 1
ATOM 2505 C CA . ALA A 1 337 ? 1.564 16.608 1.891 1.00 80.00 337 ALA A CA 1
ATOM 2506 C C . ALA A 1 337 ? 1.018 17.854 1.192 1.00 80.00 337 ALA A C 1
ATOM 2508 O O . ALA A 1 337 ? 1.347 18.113 0.039 1.00 80.00 337 ALA A O 1
ATOM 2509 N N . ALA A 1 338 ? 0.260 18.686 1.904 1.00 72.94 338 ALA A N 1
ATOM 2510 C CA . ALA A 1 338 ? -0.048 20.041 1.447 1.00 72.94 338 ALA A CA 1
ATOM 2511 C C . ALA A 1 338 ? 0.768 21.103 2.196 1.00 72.94 338 ALA A C 1
ATOM 2513 O O . ALA A 1 338 ? 1.214 20.893 3.319 1.00 72.94 338 ALA A O 1
ATOM 2514 N N . GLY A 1 339 ? 0.931 22.283 1.591 1.00 69.81 339 GLY A N 1
ATOM 2515 C CA . GLY A 1 339 ? 1.423 23.469 2.306 1.00 69.81 339 GLY A CA 1
ATOM 2516 C C . GLY A 1 339 ? 2.943 23.613 2.423 1.00 69.81 339 GLY A C 1
ATOM 2517 O O . GLY A 1 339 ? 3.410 24.351 3.282 1.00 69.81 339 GLY A O 1
ATOM 2518 N N . GLY A 1 340 ? 3.718 22.957 1.557 1.00 73.81 340 GLY A N 1
ATOM 2519 C CA . GLY A 1 340 ? 5.166 23.169 1.462 1.00 73.81 340 GLY A CA 1
ATOM 2520 C C . GLY A 1 340 ? 6.017 22.400 2.478 1.00 73.81 340 GLY A C 1
ATOM 2521 O O . GLY A 1 340 ? 7.199 22.693 2.650 1.00 73.81 340 GLY A O 1
ATOM 2522 N N . PHE A 1 341 ? 5.432 21.415 3.159 1.00 78.62 341 PHE A N 1
ATOM 2523 C CA . PHE A 1 341 ? 6.145 20.539 4.083 1.00 78.62 341 PHE A CA 1
ATOM 2524 C C . PHE A 1 341 ? 6.436 19.183 3.449 1.00 78.62 341 PHE A C 1
ATOM 2526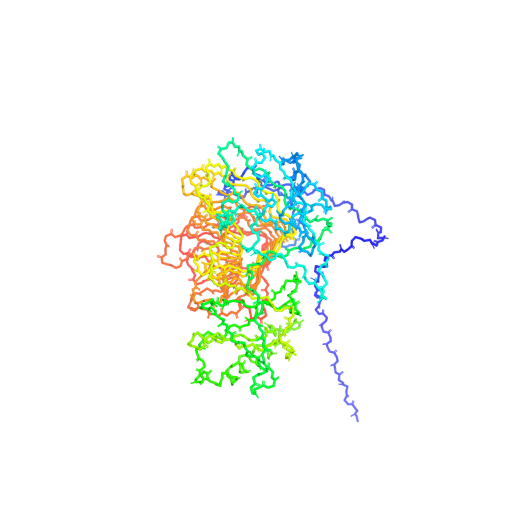 O O . PHE A 1 341 ? 5.635 18.641 2.690 1.00 78.62 341 PHE A O 1
ATOM 2533 N N . ARG A 1 342 ? 7.582 18.611 3.816 1.00 84.19 342 ARG A N 1
ATOM 2534 C CA . ARG A 1 342 ? 8.021 17.290 3.366 1.00 84.19 342 ARG A CA 1
ATOM 2535 C C . ARG A 1 342 ? 7.833 16.273 4.489 1.00 84.19 342 ARG A C 1
ATOM 2537 O O . ARG A 1 342 ? 8.565 16.300 5.477 1.00 84.19 342 ARG A O 1
ATOM 2544 N N . HIS A 1 343 ? 6.821 15.417 4.369 1.00 86.94 343 HIS A N 1
ATOM 2545 C CA . HIS A 1 343 ? 6.606 14.297 5.291 1.00 86.94 343 HIS A CA 1
ATOM 2546 C C . HIS A 1 343 ? 7.630 13.188 5.068 1.00 86.94 343 HIS A C 1
ATOM 2548 O O . HIS A 1 343 ? 8.148 13.059 3.967 1.00 86.94 343 HIS A O 1
ATOM 2554 N N . GLN A 1 344 ? 7.910 12.385 6.093 1.00 90.62 344 GLN A N 1
ATOM 2555 C CA . GLN A 1 344 ? 8.792 11.221 5.994 1.00 90.62 344 GLN A CA 1
ATOM 2556 C C . GLN A 1 344 ? 8.145 10.025 6.682 1.00 90.62 344 GLN A C 1
ATOM 2558 O O . GLN A 1 344 ? 7.931 10.046 7.891 1.00 90.62 344 GLN A O 1
ATOM 2563 N N . PHE A 1 345 ? 7.827 8.991 5.917 1.00 93.31 345 PHE A N 1
ATOM 2564 C CA . PHE A 1 345 ? 7.136 7.810 6.415 1.00 93.31 345 PHE A CA 1
ATOM 2565 C C . PHE A 1 345 ? 7.930 6.551 6.106 1.00 93.31 345 PHE A C 1
ATOM 2567 O O . PHE A 1 345 ? 8.185 6.235 4.950 1.00 93.31 345 PHE A O 1
ATOM 2574 N N . ASP A 1 346 ? 8.271 5.805 7.147 1.00 95.94 346 ASP A N 1
ATOM 2575 C CA . ASP A 1 346 ? 8.842 4.472 7.044 1.00 95.94 346 ASP A CA 1
ATOM 2576 C C . ASP A 1 346 ? 7.762 3.459 7.411 1.00 95.94 346 ASP A C 1
ATOM 2578 O O . ASP A 1 346 ? 7.377 3.352 8.571 1.00 95.94 346 ASP A O 1
ATOM 2582 N N . PHE A 1 347 ? 7.280 2.702 6.436 1.00 96.62 347 PHE A N 1
ATOM 2583 C CA . PHE A 1 347 ? 6.398 1.567 6.653 1.00 96.62 347 PHE A CA 1
ATOM 2584 C C . PHE A 1 347 ? 7.220 0.284 6.624 1.00 96.62 347 PHE A C 1
ATOM 2586 O O . PHE A 1 347 ? 7.857 -0.029 5.622 1.00 96.62 347 PHE A O 1
ATOM 2593 N N . VAL A 1 348 ? 7.196 -0.488 7.704 1.00 96.56 348 VAL A N 1
ATOM 2594 C CA . VAL A 1 348 ? 7.982 -1.715 7.836 1.00 96.56 348 VAL A CA 1
ATOM 2595 C C . VAL A 1 348 ? 7.063 -2.886 8.142 1.00 96.56 348 VAL A C 1
ATOM 2597 O O . VAL A 1 348 ? 6.403 -2.946 9.174 1.00 96.56 348 VAL A O 1
ATOM 2600 N N . ARG A 1 349 ? 7.000 -3.850 7.225 1.00 94.19 349 ARG A N 1
ATOM 2601 C CA . ARG A 1 349 ? 6.094 -5.001 7.299 1.00 94.19 349 ARG A CA 1
ATOM 2602 C C . ARG A 1 349 ? 4.638 -4.576 7.498 1.00 94.19 349 ARG A C 1
ATOM 2604 O O . ARG A 1 349 ? 3.877 -5.295 8.143 1.00 94.19 349 ARG A O 1
ATOM 2611 N N . CYS A 1 350 ? 4.239 -3.433 6.941 1.00 93.94 350 CYS A N 1
ATOM 2612 C CA . CYS A 1 350 ? 2.861 -2.944 6.960 1.00 93.94 350 CYS A CA 1
ATOM 2613 C C . CYS A 1 350 ? 2.051 -3.516 5.793 1.00 93.94 350 CYS A C 1
ATOM 2615 O O . CYS A 1 350 ? 2.604 -4.008 4.813 1.00 93.94 350 CYS A O 1
ATOM 2617 N N . GLY A 1 351 ? 0.728 -3.528 5.922 1.00 92.00 351 GLY A N 1
ATOM 2618 C CA . GLY A 1 351 ? -0.160 -3.972 4.851 1.00 92.00 351 GLY A CA 1
ATOM 2619 C C . GLY A 1 351 ? -1.262 -2.966 4.604 1.00 92.00 351 GLY A C 1
ATOM 2620 O O . GLY A 1 351 ? -1.720 -2.313 5.536 1.00 92.00 351 GLY A O 1
ATOM 2621 N N . PHE A 1 352 ? -1.666 -2.851 3.354 1.00 91.88 352 PHE A N 1
ATOM 2622 C CA . PHE A 1 352 ? -2.664 -1.918 2.872 1.00 91.88 352 PHE A CA 1
ATOM 2623 C C . PHE A 1 352 ? -3.651 -2.727 2.037 1.00 91.88 352 PHE A C 1
ATOM 2625 O O . PHE A 1 352 ? -3.270 -3.353 1.047 1.00 91.88 352 PHE A O 1
ATOM 2632 N N . HIS A 1 353 ? -4.900 -2.786 2.478 1.00 86.31 353 HIS A N 1
ATOM 2633 C CA . HIS A 1 353 ? -5.912 -3.655 1.893 1.00 86.31 353 HIS A CA 1
ATOM 2634 C C . HIS A 1 353 ? -7.164 -2.863 1.583 1.00 86.31 353 HIS A C 1
ATOM 2636 O O . HIS A 1 353 ? -7.737 -2.245 2.480 1.00 86.31 353 HIS A O 1
ATOM 2642 N N . GLY A 1 354 ? -7.612 -2.922 0.336 1.00 80.56 354 GLY A N 1
ATOM 2643 C CA . GLY A 1 354 ? -8.732 -2.107 -0.104 1.00 80.56 354 GLY A CA 1
ATOM 2644 C C . GLY A 1 354 ? -8.302 -0.727 -0.560 1.00 80.56 354 GLY A C 1
ATOM 2645 O O . GLY A 1 354 ? -7.201 -0.539 -1.053 1.00 80.56 354 GLY A O 1
ATOM 2646 N N . GLY A 1 355 ? -9.212 0.227 -0.421 1.00 75.62 355 GLY A N 1
ATOM 2647 C CA . GLY A 1 355 ? -9.158 1.529 -1.074 1.00 75.62 355 GLY A CA 1
ATOM 2648 C C . GLY A 1 355 ? -10.232 1.540 -2.147 1.00 75.62 355 GLY A C 1
ATOM 2649 O O . GLY A 1 355 ? -10.216 0.723 -3.055 1.00 75.62 355 GLY A O 1
ATOM 2650 N N . VAL A 1 356 ? -11.242 2.387 -1.987 1.00 73.75 356 VAL A N 1
ATOM 2651 C CA . VAL A 1 356 ? -12.436 2.417 -2.864 1.00 73.75 356 VAL A CA 1
ATOM 2652 C C . VAL A 1 356 ? -12.600 3.745 -3.579 1.00 73.75 356 VAL A C 1
ATOM 2654 O O . VAL A 1 356 ? -13.528 3.905 -4.359 1.00 73.75 356 VAL A O 1
ATOM 2657 N N . GLY A 1 357 ? -11.723 4.702 -3.296 1.00 76.56 357 GLY A N 1
ATOM 2658 C CA . GLY A 1 357 ? -11.627 5.956 -4.034 1.00 76.56 357 GLY A CA 1
ATOM 2659 C C . GLY A 1 357 ? -10.203 6.288 -4.488 1.00 76.56 357 GLY A C 1
ATOM 2660 O O . GLY A 1 357 ? -10.015 7.298 -5.148 1.00 76.56 357 GLY A O 1
ATOM 2661 N N . ALA A 1 358 ? -9.215 5.481 -4.101 1.00 85.94 358 ALA A N 1
ATOM 2662 C CA . ALA A 1 358 ? -7.803 5.644 -4.435 1.00 85.94 358 ALA A CA 1
ATOM 2663 C C . ALA A 1 358 ? -7.092 4.287 -4.289 1.00 85.94 358 ALA A C 1
ATOM 2665 O O . ALA A 1 358 ? -7.760 3.262 -4.095 1.00 85.94 358 ALA A O 1
ATOM 2666 N N . GLY A 1 359 ? -5.757 4.282 -4.362 1.00 88.75 359 GLY A N 1
ATOM 2667 C CA . GLY A 1 359 ? -4.974 3.059 -4.199 1.00 88.75 359 GLY A CA 1
ATOM 2668 C C . GLY A 1 359 ? -5.027 2.456 -2.786 1.00 88.75 359 GLY A C 1
ATOM 2669 O O . GLY A 1 359 ? -5.681 3.002 -1.902 1.00 88.75 359 GLY A O 1
ATOM 2670 N N . ALA A 1 360 ? -4.345 1.339 -2.518 1.00 92.00 360 ALA A N 1
ATOM 2671 C CA . ALA A 1 360 ? -4.282 0.793 -1.154 1.00 92.00 360 ALA A CA 1
ATOM 2672 C C . ALA A 1 360 ? -3.398 1.659 -0.245 1.00 92.00 360 ALA A C 1
ATOM 2674 O O . ALA A 1 360 ? -3.823 2.066 0.838 1.00 92.00 360 ALA A O 1
ATOM 2675 N N . LEU A 1 361 ? -2.186 1.975 -0.698 1.00 94.62 361 LEU A N 1
ATOM 2676 C CA . LEU A 1 361 ? -1.366 3.051 -0.150 1.00 94.62 361 LEU A CA 1
ATOM 2677 C C . LEU A 1 361 ? -1.360 4.195 -1.158 1.00 94.62 361 LEU A C 1
ATOM 2679 O O . LEU A 1 361 ? -0.874 4.019 -2.269 1.00 94.62 361 LEU A O 1
ATOM 2683 N N . GLN A 1 362 ? -1.843 5.361 -0.747 1.00 93.56 362 GLN A N 1
ATOM 2684 C CA . GLN A 1 362 ? -1.767 6.591 -1.526 1.00 93.56 362 GLN A CA 1
ATOM 2685 C C . GLN A 1 362 ? -0.784 7.546 -0.862 1.00 93.56 362 GLN A C 1
ATOM 2687 O O . GLN A 1 362 ? -0.925 7.859 0.323 1.00 93.56 362 GLN A O 1
ATOM 2692 N N . VAL A 1 363 ? 0.185 8.030 -1.627 1.00 93.06 363 VAL A N 1
ATOM 2693 C CA . VAL A 1 363 ? 1.130 9.056 -1.199 1.00 93.06 363 VAL A CA 1
ATOM 2694 C C . VAL A 1 363 ? 1.120 10.182 -2.212 1.00 93.06 363 VAL A C 1
ATOM 2696 O O . VAL A 1 363 ? 1.619 10.036 -3.323 1.00 93.06 363 VAL A O 1
ATOM 2699 N N . ASP A 1 364 ? 0.622 11.325 -1.780 1.00 89.50 364 ASP A N 1
ATOM 2700 C CA . ASP A 1 364 ? 0.623 12.555 -2.544 1.00 89.50 364 ASP A CA 1
ATOM 2701 C C . ASP A 1 364 ? 1.647 13.507 -1.918 1.00 89.50 364 ASP A C 1
ATOM 2703 O O . ASP A 1 364 ? 1.628 13.802 -0.712 1.00 89.50 364 ASP A O 1
ATOM 2707 N N . GLY A 1 365 ? 2.584 13.970 -2.737 1.00 86.81 365 GLY A N 1
ATOM 2708 C CA . GLY A 1 365 ? 3.397 15.132 -2.419 1.00 86.81 365 GLY A CA 1
ATOM 2709 C C . GLY A 1 365 ? 2.654 16.436 -2.743 1.00 86.81 365 GLY A C 1
ATOM 2710 O O . GLY A 1 365 ? 1.430 16.477 -2.833 1.00 86.81 365 GLY A O 1
ATOM 2711 N N . SER A 1 366 ? 3.407 17.518 -2.929 1.00 82.06 366 SER A N 1
ATOM 2712 C CA . SER A 1 366 ? 2.886 18.829 -3.321 1.00 82.06 366 SER A CA 1
ATOM 2713 C C . SER A 1 366 ? 3.635 19.302 -4.558 1.00 82.06 366 SER A C 1
ATOM 2715 O O . SER A 1 366 ? 4.856 19.252 -4.601 1.00 82.06 366 SER A O 1
ATOM 2717 N N . ALA A 1 367 ? 2.944 19.862 -5.550 1.00 72.44 367 ALA A N 1
ATOM 2718 C CA . ALA A 1 367 ? 3.623 20.444 -6.712 1.00 72.44 367 ALA A CA 1
ATOM 2719 C C . ALA A 1 367 ? 4.567 21.615 -6.347 1.00 72.44 367 ALA A C 1
ATOM 2721 O O . ALA A 1 367 ? 5.466 21.942 -7.117 1.00 72.44 367 ALA A O 1
ATOM 2722 N N . ALA A 1 368 ? 4.364 22.256 -5.188 1.00 70.12 368 ALA A N 1
ATOM 2723 C CA . ALA A 1 368 ? 5.161 23.400 -4.740 1.00 70.12 368 ALA A CA 1
ATOM 2724 C C . ALA A 1 368 ? 6.467 23.012 -4.021 1.00 70.12 368 ALA A C 1
ATOM 2726 O O . ALA A 1 368 ? 7.330 23.865 -3.829 1.00 70.12 368 ALA A O 1
ATOM 2727 N N . THR A 1 369 ? 6.613 21.758 -3.591 1.00 62.81 369 THR A N 1
ATOM 2728 C CA . THR A 1 369 ? 7.765 21.276 -2.814 1.00 62.81 369 THR A CA 1
ATOM 2729 C C . THR A 1 369 ? 7.972 19.803 -3.096 1.00 62.81 369 THR A C 1
ATOM 2731 O O . THR A 1 369 ? 6.985 19.092 -2.993 1.00 62.81 369 THR A O 1
ATOM 2734 N N . ASP A 1 370 ? 9.204 19.348 -3.348 1.00 61.38 370 ASP A N 1
ATOM 2735 C CA . ASP A 1 370 ? 9.585 17.921 -3.413 1.00 61.38 370 ASP A CA 1
ATOM 2736 C C . ASP A 1 370 ? 9.041 17.165 -2.178 1.00 61.38 370 ASP A C 1
ATOM 2738 O O . ASP A 1 370 ? 9.675 17.125 -1.121 1.00 61.38 370 ASP A O 1
ATOM 2742 N N . GLY A 1 371 ? 7.801 16.686 -2.273 1.00 74.69 371 GLY A N 1
ATOM 2743 C CA . GLY A 1 371 ? 6.919 16.343 -1.164 1.00 74.69 371 GLY A CA 1
ATOM 2744 C C . GLY A 1 371 ? 7.092 14.899 -0.711 1.00 74.69 371 GLY A C 1
ATOM 2745 O O . GLY A 1 371 ? 7.916 14.175 -1.253 1.00 74.69 371 GLY A O 1
ATOM 2746 N N . SER A 1 372 ? 6.328 14.517 0.320 1.00 86.75 372 SER A N 1
ATOM 2747 C CA . SER A 1 372 ? 6.257 13.194 0.974 1.00 86.75 372 SER A CA 1
ATOM 2748 C C . SER A 1 372 ? 7.323 12.158 0.572 1.00 86.75 372 SER A C 1
ATOM 2750 O O . SER A 1 372 ? 7.232 11.516 -0.475 1.00 86.75 372 SER A O 1
ATOM 2752 N N . ASP A 1 373 ? 8.283 11.921 1.464 1.00 91.38 373 ASP A N 1
ATOM 2753 C CA . ASP A 1 373 ? 9.216 10.804 1.377 1.00 91.38 373 ASP A CA 1
ATOM 2754 C C . ASP A 1 373 ? 8.605 9.559 2.005 1.00 91.38 373 ASP A C 1
ATOM 2756 O O . ASP A 1 373 ? 8.181 9.588 3.162 1.00 91.38 373 ASP A O 1
ATOM 2760 N N . THR A 1 374 ? 8.590 8.448 1.279 1.00 94.56 374 THR A N 1
ATOM 2761 C CA . THR A 1 374 ? 8.072 7.181 1.803 1.00 94.56 374 THR A CA 1
ATOM 2762 C C . THR A 1 374 ? 9.053 6.043 1.573 1.00 94.56 374 THR A C 1
ATOM 2764 O O . THR A 1 374 ? 9.522 5.836 0.462 1.00 94.56 374 THR A O 1
ATOM 2767 N N . ILE A 1 375 ? 9.339 5.264 2.610 1.00 97.06 375 ILE A N 1
ATOM 2768 C CA . ILE A 1 375 ? 10.076 4.007 2.508 1.00 97.06 375 ILE A CA 1
ATOM 2769 C C . ILE A 1 375 ? 9.142 2.888 2.949 1.00 97.06 375 ILE A C 1
ATOM 2771 O O . ILE A 1 375 ? 8.737 2.840 4.103 1.00 97.06 375 ILE A O 1
ATOM 2775 N N . ALA A 1 376 ? 8.806 1.980 2.045 1.00 97.81 376 ALA A N 1
ATOM 2776 C CA . ALA A 1 376 ? 8.039 0.780 2.330 1.00 97.81 376 ALA A CA 1
ATOM 2777 C C . ALA A 1 376 ? 8.980 -0.433 2.308 1.00 97.81 376 ALA A C 1
ATOM 2779 O O . ALA A 1 376 ? 9.629 -0.703 1.302 1.00 97.81 376 ALA A O 1
ATOM 2780 N N . VAL A 1 377 ? 9.074 -1.172 3.413 1.00 97.56 377 VAL A N 1
ATOM 2781 C CA . VAL A 1 377 ? 9.981 -2.319 3.576 1.00 97.56 377 VAL A CA 1
ATOM 2782 C C . VAL A 1 377 ? 9.182 -3.558 3.922 1.00 97.56 377 VAL A C 1
ATOM 2784 O O . VAL A 1 377 ? 8.512 -3.592 4.949 1.00 97.56 377 VAL A O 1
ATOM 2787 N N . GLY A 1 378 ? 9.213 -4.578 3.066 1.00 96.00 378 GLY A N 1
ATOM 2788 C CA . GLY A 1 378 ? 8.422 -5.797 3.233 1.00 96.00 378 GLY A CA 1
ATOM 2789 C C . GLY A 1 378 ? 6.922 -5.521 3.348 1.00 96.00 378 GLY A C 1
ATOM 2790 O O . GLY A 1 378 ? 6.216 -6.257 4.037 1.00 96.00 378 GLY A O 1
ATOM 2791 N N . CYS A 1 379 ? 6.448 -4.416 2.765 1.00 96.94 379 CYS A N 1
ATOM 2792 C CA . CYS A 1 379 ? 5.046 -4.034 2.828 1.00 96.94 379 CYS A CA 1
ATOM 2793 C C . CYS A 1 379 ? 4.227 -4.760 1.767 1.00 96.94 379 CYS A C 1
ATOM 2795 O O . CYS A 1 379 ? 4.757 -5.229 0.759 1.00 96.94 379 CYS A O 1
ATOM 2797 N N . TYR A 1 380 ? 2.920 -4.833 1.988 1.00 94.50 380 TYR A N 1
ATOM 2798 C CA . TYR A 1 380 ? 2.008 -5.495 1.069 1.00 94.50 380 TYR A CA 1
ATOM 2799 C C . TYR A 1 380 ? 0.790 -4.627 0.754 1.00 94.50 380 TYR A C 1
ATOM 2801 O O . TYR A 1 380 ? 0.115 -4.177 1.672 1.00 94.50 380 TYR A O 1
ATOM 2809 N N . ALA A 1 381 ? 0.500 -4.407 -0.526 1.00 94.44 381 ALA A N 1
ATOM 2810 C CA . ALA A 1 381 ? -0.687 -3.697 -0.993 1.00 94.44 381 ALA A CA 1
ATOM 2811 C C . ALA A 1 381 ? -1.601 -4.647 -1.773 1.00 94.44 381 ALA A C 1
ATOM 2813 O O . ALA A 1 381 ? -1.133 -5.395 -2.630 1.00 94.44 381 ALA A O 1
ATOM 2814 N N . SER A 1 382 ? -2.900 -4.662 -1.489 1.00 90.56 382 SER A N 1
ATOM 2815 C CA . SER A 1 382 ? -3.804 -5.543 -2.231 1.00 90.56 382 SER A CA 1
ATOM 2816 C C . SER A 1 382 ? -5.251 -5.125 -2.220 1.00 90.56 382 SER A C 1
ATOM 2818 O O . SER A 1 382 ? -5.716 -4.436 -1.311 1.00 90.56 382 SER A O 1
ATOM 2820 N N . ASN A 1 383 ? -5.988 -5.670 -3.186 1.00 84.12 383 ASN A N 1
ATOM 2821 C CA . ASN A 1 383 ? -7.440 -5.585 -3.240 1.00 84.12 383 ASN A CA 1
ATOM 2822 C C . ASN A 1 383 ? -7.983 -4.144 -3.252 1.00 84.12 383 ASN A C 1
ATOM 2824 O O . ASN A 1 383 ? -9.148 -3.923 -2.903 1.00 84.12 383 ASN A O 1
ATOM 2828 N N . ALA A 1 384 ? -7.159 -3.168 -3.638 1.00 87.06 384 ALA A N 1
ATOM 2829 C CA . ALA A 1 384 ? -7.633 -1.827 -3.930 1.00 87.06 384 ALA A CA 1
ATOM 2830 C C . ALA A 1 384 ? -8.558 -1.852 -5.138 1.00 87.06 384 ALA A C 1
ATOM 2832 O O . ALA A 1 384 ? -8.354 -2.636 -6.063 1.00 87.06 384 ALA A O 1
ATOM 2833 N N . LEU A 1 385 ? -9.564 -0.980 -5.134 1.00 83.75 385 LEU A N 1
ATOM 2834 C CA . LEU A 1 385 ? -10.370 -0.692 -6.314 1.00 83.75 385 LEU A CA 1
ATOM 2835 C C . LEU A 1 385 ? -9.492 -0.142 -7.444 1.00 83.75 385 LEU A C 1
ATOM 2837 O O . LEU A 1 385 ? -9.765 -0.478 -8.585 1.00 83.75 385 LEU A O 1
ATOM 2841 N N . PHE A 1 386 ? -8.451 0.620 -7.088 1.00 89.75 386 PHE A N 1
ATOM 2842 C CA . PHE A 1 386 ? -7.456 1.225 -7.976 1.00 89.75 386 PHE A CA 1
ATOM 2843 C C . PHE A 1 386 ? -6.083 0.536 -7.832 1.00 89.75 386 PHE A C 1
ATOM 2845 O O . PHE A 1 386 ? -6.012 -0.680 -7.678 1.00 89.75 386 PHE A O 1
ATOM 2852 N N . ASP A 1 387 ? -4.995 1.312 -7.843 1.00 94.00 387 ASP A N 1
ATOM 2853 C CA . ASP A 1 387 ? -3.613 0.877 -7.684 1.00 94.00 387 ASP A CA 1
ATOM 2854 C C . ASP A 1 387 ? -3.308 0.290 -6.288 1.00 94.00 387 ASP A C 1
ATOM 2856 O O . ASP A 1 387 ? -3.892 0.673 -5.280 1.00 94.00 387 ASP A O 1
ATOM 2860 N N . GLY A 1 388 ? -2.333 -0.610 -6.173 1.00 95.31 388 GLY A N 1
ATOM 2861 C CA . GLY A 1 388 ? -1.851 -1.072 -4.868 1.00 95.31 388 GLY A CA 1
ATOM 2862 C C . GLY A 1 388 ? -1.052 0.010 -4.140 1.00 95.31 388 GLY A C 1
ATOM 2863 O O . GLY A 1 388 ? -1.501 0.567 -3.139 1.00 95.31 388 GLY A O 1
ATOM 2864 N N . PHE A 1 389 ? 0.141 0.308 -4.646 1.00 97.50 389 PHE A N 1
ATOM 2865 C CA . PHE A 1 389 ? 0.943 1.451 -4.208 1.00 97.50 389 PHE A CA 1
ATOM 2866 C C . PHE A 1 389 ? 0.784 2.586 -5.215 1.00 97.50 389 PHE A C 1
ATOM 2868 O O . PHE A 1 389 ? 1.059 2.382 -6.392 1.00 97.50 389 PHE A O 1
ATOM 2875 N N . ASN A 1 390 ? 0.354 3.760 -4.767 1.00 95.62 390 ASN A N 1
ATOM 2876 C CA . ASN A 1 390 ? 0.093 4.898 -5.637 1.00 95.62 390 ASN A CA 1
ATOM 2877 C C . ASN A 1 390 ? 0.836 6.150 -5.156 1.00 95.62 390 ASN A C 1
ATOM 2879 O O . ASN A 1 390 ? 0.643 6.595 -4.022 1.00 95.62 390 ASN A O 1
ATOM 2883 N N . TYR A 1 391 ? 1.682 6.706 -6.024 1.00 95.75 391 TYR A N 1
ATOM 2884 C CA . TYR A 1 391 ? 2.602 7.805 -5.731 1.00 95.75 391 TYR A CA 1
ATOM 2885 C C . TYR A 1 391 ? 2.352 8.997 -6.669 1.00 95.75 391 TYR A C 1
ATOM 2887 O O . TYR A 1 391 ? 2.606 8.893 -7.869 1.00 95.75 391 TYR A O 1
ATOM 2895 N N . HIS A 1 392 ? 1.923 10.140 -6.128 1.00 92.81 392 HIS A N 1
ATOM 2896 C CA . HIS A 1 392 ? 1.551 11.345 -6.880 1.00 92.81 392 HIS A CA 1
ATOM 2897 C C . HIS A 1 392 ? 2.275 12.618 -6.419 1.00 92.81 392 HIS A C 1
ATOM 2899 O O . HIS A 1 392 ? 2.737 12.736 -5.284 1.00 92.81 392 HIS A O 1
ATOM 2905 N N . GLN A 1 393 ? 2.309 13.618 -7.304 1.00 87.94 393 GLN A N 1
ATOM 2906 C CA . GLN A 1 393 ? 2.673 15.014 -7.013 1.00 87.94 393 GLN A CA 1
ATOM 2907 C C . GLN A 1 393 ? 4.062 15.215 -6.362 1.00 87.94 393 GLN A C 1
ATOM 2909 O O . GLN A 1 393 ? 4.162 15.629 -5.215 1.00 87.94 393 GLN A O 1
ATOM 2914 N N . ALA A 1 394 ? 5.154 15.026 -7.111 1.00 86.06 394 ALA A N 1
ATOM 2915 C CA . ALA A 1 394 ? 6.529 15.359 -6.681 1.00 86.06 394 ALA A CA 1
ATOM 2916 C C . ALA A 1 394 ? 7.036 14.625 -5.422 1.00 86.06 394 ALA A C 1
ATOM 2918 O O . ALA A 1 394 ? 7.805 15.171 -4.637 1.00 86.06 394 ALA A O 1
ATOM 2919 N N . CYS A 1 395 ? 6.613 13.384 -5.227 1.00 90.38 395 CYS A N 1
ATOM 2920 C CA . CYS A 1 395 ? 7.000 12.526 -4.117 1.00 90.38 395 CYS A CA 1
ATOM 2921 C C . CYS A 1 395 ? 8.293 11.723 -4.368 1.00 90.38 395 CYS A C 1
ATOM 2923 O O . CYS A 1 395 ? 8.667 11.451 -5.513 1.00 90.38 395 CYS A O 1
ATOM 2925 N N . SER A 1 396 ? 8.967 11.296 -3.296 1.00 93.50 396 SER A N 1
ATOM 2926 C CA . SER A 1 396 ? 10.099 10.355 -3.365 1.00 93.50 396 SER A CA 1
ATOM 2927 C C . SER A 1 396 ? 9.771 9.075 -2.605 1.00 93.50 396 SER A C 1
ATOM 2929 O O . SER A 1 396 ? 9.548 9.113 -1.397 1.00 93.50 396 SER A O 1
ATOM 2931 N N . ALA A 1 397 ? 9.776 7.928 -3.281 1.00 96.06 397 ALA A N 1
ATOM 2932 C CA . ALA A 1 397 ? 9.453 6.656 -2.646 1.00 96.06 397 ALA A CA 1
ATOM 2933 C C . ALA A 1 397 ? 10.524 5.580 -2.838 1.00 96.06 397 ALA A C 1
ATOM 2935 O O . ALA A 1 397 ? 11.248 5.546 -3.833 1.00 96.06 397 ALA A O 1
ATOM 2936 N N . ILE A 1 398 ? 10.622 4.686 -1.860 1.00 97.75 398 ILE A N 1
ATOM 2937 C CA . ILE A 1 398 ? 11.474 3.503 -1.903 1.00 97.75 398 ILE A CA 1
ATOM 2938 C C . ILE A 1 398 ? 10.628 2.298 -1.505 1.00 97.75 398 ILE A C 1
ATOM 2940 O O . ILE A 1 398 ? 10.062 2.272 -0.417 1.00 97.75 398 ILE A O 1
ATOM 2944 N N . GLU A 1 399 ? 10.584 1.281 -2.355 1.00 98.38 399 GLU A N 1
ATOM 2945 C CA . GLU A 1 399 ? 9.948 -0.004 -2.083 1.00 98.38 399 GLU A CA 1
ATOM 2946 C C . GLU A 1 399 ? 11.026 -1.090 -1.957 1.00 98.38 399 GLU A C 1
ATOM 2948 O O . GLU A 1 399 ? 11.693 -1.425 -2.933 1.00 98.38 399 GLU A O 1
ATOM 2953 N N . LEU A 1 400 ? 11.208 -1.663 -0.766 1.00 97.81 400 LEU A N 1
ATOM 2954 C CA . LEU A 1 400 ? 12.186 -2.721 -0.489 1.00 97.81 400 LEU A CA 1
ATOM 2955 C C . LEU A 1 400 ? 11.465 -4.032 -0.182 1.00 97.81 400 LEU A C 1
ATOM 2957 O O . LEU A 1 400 ? 10.853 -4.170 0.873 1.00 97.81 400 LEU A O 1
ATOM 2961 N N . GLY A 1 401 ? 11.518 -5.006 -1.087 1.00 96.81 401 GLY A N 1
ATOM 2962 C CA . GLY A 1 401 ? 10.864 -6.303 -0.900 1.00 96.81 401 GLY A CA 1
ATOM 2963 C C . GLY A 1 401 ? 9.343 -6.205 -0.761 1.00 96.81 401 GLY A C 1
ATOM 2964 O O . GLY A 1 401 ? 8.735 -7.025 -0.073 1.00 96.81 401 GLY A O 1
ATOM 2965 N N . CYS A 1 402 ? 8.728 -5.171 -1.341 1.00 97.81 402 CYS A N 1
ATOM 2966 C CA . CYS A 1 402 ? 7.285 -4.976 -1.265 1.00 97.81 402 CYS A CA 1
ATOM 2967 C C . CYS A 1 402 ? 6.545 -5.929 -2.202 1.00 97.81 402 CYS A C 1
ATOM 2969 O O . CYS A 1 402 ? 7.057 -6.339 -3.241 1.00 97.81 402 CYS A O 1
ATOM 2971 N N . THR A 1 403 ? 5.321 -6.288 -1.832 1.00 95.69 403 THR A N 1
ATOM 2972 C CA . THR A 1 403 ? 4.436 -7.092 -2.674 1.00 95.69 403 THR A CA 1
ATOM 2973 C C . THR A 1 403 ? 3.177 -6.302 -2.996 1.00 95.69 403 THR A C 1
ATOM 2975 O O . THR A 1 403 ? 2.646 -5.611 -2.133 1.00 95.69 403 THR A O 1
ATOM 2978 N N . SER A 1 404 ? 2.669 -6.431 -4.215 1.00 93.81 404 SER A N 1
ATOM 2979 C CA . SER A 1 404 ? 1.352 -5.926 -4.585 1.00 93.81 404 SER A CA 1
ATOM 2980 C C . SER A 1 404 ? 0.562 -7.000 -5.317 1.00 93.81 404 SER A C 1
ATOM 2982 O O . SER A 1 404 ? 1.124 -7.665 -6.190 1.00 93.81 404 SER A O 1
ATOM 2984 N N . ASP A 1 405 ? -0.696 -7.228 -4.944 1.00 88.81 405 ASP A N 1
ATOM 2985 C CA . ASP A 1 405 ? -1.502 -8.316 -5.510 1.00 88.81 405 ASP A CA 1
ATOM 2986 C C . ASP A 1 405 ? -2.987 -7.948 -5.617 1.00 88.81 405 ASP A C 1
ATOM 2988 O O . ASP A 1 405 ? -3.551 -7.351 -4.701 1.00 88.81 405 ASP A O 1
ATOM 2992 N N . TRP A 1 406 ? -3.654 -8.369 -6.694 1.00 85.88 406 TRP A N 1
ATOM 2993 C CA . TRP A 1 406 ? -5.120 -8.273 -6.829 1.00 85.88 406 TRP A CA 1
ATOM 2994 C C . TRP A 1 406 ? -5.713 -6.858 -6.759 1.00 85.88 406 TRP A C 1
ATOM 2996 O O . TRP A 1 406 ? -6.884 -6.696 -6.408 1.00 85.88 406 TRP A O 1
ATOM 3006 N N . ASN A 1 407 ? -4.940 -5.839 -7.118 1.00 88.31 407 ASN A N 1
ATOM 3007 C CA . ASN A 1 407 ? -5.445 -4.473 -7.210 1.00 88.31 407 ASN A CA 1
ATOM 3008 C C . ASN A 1 407 ? -6.175 -4.243 -8.534 1.00 88.31 407 ASN A C 1
ATOM 3010 O O . ASN A 1 407 ? -5.911 -4.931 -9.526 1.00 88.31 407 ASN A O 1
ATOM 3014 N N . GLY A 1 408 ? -7.107 -3.299 -8.519 1.00 85.00 408 GLY A N 1
ATOM 3015 C CA . GLY A 1 408 ? -8.011 -3.019 -9.616 1.00 85.00 408 GLY A CA 1
ATOM 3016 C C . GLY A 1 408 ? -9.290 -3.839 -9.571 1.00 85.00 408 GLY A C 1
ATOM 3017 O O . GLY A 1 408 ? -9.228 -5.072 -9.592 1.00 85.00 408 GLY A O 1
ATOM 3018 N N . TRP A 1 409 ? -10.439 -3.166 -9.506 1.00 75.88 409 TRP A N 1
ATOM 3019 C CA . TRP A 1 409 ? -11.772 -3.777 -9.668 1.00 75.88 409 TRP A CA 1
ATOM 3020 C C . TRP A 1 409 ? -12.767 -2.890 -10.418 1.00 75.88 409 TRP A C 1
ATOM 3022 O O . TRP A 1 409 ? -13.928 -3.276 -10.588 1.00 75.88 409 TRP A O 1
ATOM 3032 N N . GLU A 1 410 ? -12.351 -1.693 -10.818 1.00 75.44 410 GLU A N 1
ATOM 3033 C CA . GLU A 1 410 ? -13.180 -0.793 -11.603 1.00 75.44 410 GLU A CA 1
ATOM 3034 C C . GLU A 1 410 ? -12.791 -0.811 -13.073 1.00 75.44 410 GLU A C 1
ATOM 3036 O O . GLU A 1 410 ? -11.765 -1.365 -13.470 1.00 75.44 410 GLU A O 1
ATOM 3041 N N . SER A 1 411 ? -13.648 -0.198 -13.882 1.00 71.06 411 SER A N 1
ATOM 3042 C CA . SER A 1 411 ? -13.293 0.119 -15.251 1.00 71.06 411 SER A CA 1
ATOM 3043 C C . SER A 1 411 ? -12.383 1.354 -15.274 1.00 71.06 411 SER A C 1
ATOM 3045 O O . SER A 1 411 ? -12.813 2.411 -14.810 1.00 71.06 411 SER A O 1
ATOM 3047 N N . GLY A 1 412 ? -11.170 1.258 -15.806 1.00 75.00 412 GLY A N 1
ATOM 3048 C CA . GLY A 1 412 ? -10.193 2.343 -15.864 1.00 75.00 412 GLY A CA 1
ATOM 3049 C C . GLY A 1 412 ? -8.766 1.847 -16.093 1.00 75.00 412 GLY A C 1
ATOM 3050 O O . GLY A 1 412 ? -8.537 0.651 -16.185 1.00 75.00 412 GLY A O 1
ATOM 3051 N N . LEU A 1 413 ? -7.816 2.791 -16.172 1.00 70.12 413 LEU A N 1
ATOM 3052 C CA . LEU A 1 413 ? -6.375 2.529 -16.382 1.00 70.12 413 LEU A CA 1
ATOM 3053 C C . LEU A 1 413 ? -5.550 2.577 -15.078 1.00 70.12 413 LEU A C 1
ATOM 3055 O O . LEU A 1 413 ? -4.316 2.525 -15.095 1.00 70.12 413 LEU A O 1
ATOM 3059 N N . ALA A 1 414 ? -6.222 2.799 -13.948 1.00 82.38 414 ALA A N 1
ATOM 3060 C CA . ALA A 1 414 ? -5.622 3.044 -12.638 1.00 82.38 414 ALA A CA 1
ATOM 3061 C C . ALA A 1 414 ? -5.770 1.815 -11.731 1.00 82.38 414 ALA A C 1
ATOM 3063 O O . ALA A 1 414 ? -6.166 1.931 -10.577 1.00 82.38 414 ALA A O 1
ATOM 3064 N N . ASN A 1 415 ? -5.503 0.631 -12.286 1.00 89.44 415 ASN A N 1
ATOM 3065 C CA . ASN A 1 415 ? -5.725 -0.662 -11.646 1.00 89.44 415 ASN A CA 1
ATOM 3066 C C . ASN A 1 415 ? -4.424 -1.474 -11.512 1.00 89.44 415 ASN A C 1
ATOM 3068 O O . ASN A 1 415 ? -4.362 -2.665 -11.848 1.00 89.44 415 ASN A O 1
ATOM 3072 N N . ASN A 1 416 ? -3.349 -0.814 -11.089 1.00 92.88 416 ASN A N 1
ATOM 3073 C CA . ASN A 1 416 ? -2.001 -1.353 -11.175 1.00 92.88 416 ASN A CA 1
ATOM 3074 C C . ASN A 1 416 ? -1.473 -1.897 -9.839 1.00 92.88 416 ASN A C 1
ATOM 3076 O O . ASN A 1 416 ? -2.016 -1.653 -8.766 1.00 92.88 416 ASN A O 1
ATOM 3080 N N . GLY A 1 417 ? -0.368 -2.642 -9.864 1.00 94.38 417 GLY A N 1
ATOM 3081 C CA . GLY A 1 417 ? 0.279 -3.093 -8.624 1.00 94.38 417 GLY A CA 1
ATOM 3082 C C . GLY A 1 417 ? 1.008 -1.962 -7.894 1.00 94.38 417 GLY A C 1
ATOM 3083 O O . GLY A 1 417 ? 0.848 -1.790 -6.684 1.00 94.38 417 GLY A O 1
ATOM 3084 N N . THR A 1 418 ? 1.803 -1.189 -8.623 1.00 97.25 418 THR A N 1
ATOM 3085 C CA . THR A 1 418 ? 2.466 0.030 -8.143 1.00 97.25 418 THR A CA 1
ATOM 3086 C C . THR A 1 418 ? 2.526 1.060 -9.264 1.00 97.25 418 THR A C 1
ATOM 3088 O O . THR A 1 418 ? 2.773 0.692 -10.420 1.00 97.25 418 THR A O 1
ATOM 3091 N N . THR A 1 419 ? 2.323 2.333 -8.930 1.00 96.31 419 THR A N 1
ATOM 3092 C CA . THR A 1 419 ? 2.358 3.436 -9.889 1.00 96.31 419 THR A CA 1
ATOM 3093 C C . THR A 1 419 ? 3.125 4.639 -9.401 1.00 96.31 419 THR A C 1
ATOM 3095 O O . THR A 1 419 ? 3.193 4.918 -8.210 1.00 96.31 419 THR A O 1
ATOM 3098 N N . CYS A 1 420 ? 3.725 5.355 -10.345 1.00 96.00 420 CYS A N 1
ATOM 3099 C CA . CYS A 1 420 ? 4.398 6.621 -10.101 1.00 96.00 420 CYS A CA 1
ATOM 3100 C C . CYS A 1 420 ? 3.897 7.659 -11.104 1.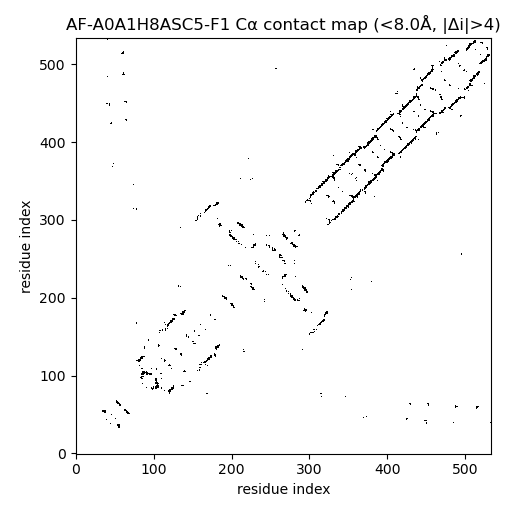00 96.00 420 CYS A C 1
ATOM 3102 O O . CYS A 1 420 ? 3.899 7.410 -12.313 1.00 96.00 420 CYS A O 1
ATOM 3104 N N . HIS A 1 421 ? 3.489 8.822 -10.606 1.00 94.38 421 HIS A N 1
ATOM 3105 C CA . HIS A 1 421 ? 2.855 9.867 -11.402 1.00 94.38 421 HIS A CA 1
ATOM 3106 C C . HIS A 1 421 ? 3.591 11.209 -11.304 1.00 94.38 421 HIS A C 1
ATOM 3108 O O . HIS A 1 421 ? 4.432 11.449 -10.435 1.00 94.38 421 HIS A O 1
ATOM 3114 N N . GLU A 1 422 ? 3.256 12.105 -12.232 1.00 93.19 422 GLU A N 1
ATOM 3115 C CA . GLU A 1 422 ? 3.773 13.477 -12.331 1.00 93.19 422 GLU A CA 1
ATOM 3116 C C . GLU A 1 422 ? 5.299 13.517 -12.256 1.00 93.19 422 GLU A C 1
ATOM 3118 O O . GLU A 1 422 ? 5.960 12.949 -13.106 1.00 93.19 422 GLU A O 1
ATOM 3123 N N . THR A 1 423 ? 5.880 14.186 -11.267 1.00 92.44 423 THR A N 1
ATOM 3124 C CA . THR A 1 423 ? 7.327 14.323 -11.084 1.00 92.44 423 THR A CA 1
ATOM 3125 C C . THR A 1 423 ? 7.871 13.399 -9.996 1.00 92.44 423 THR A C 1
ATOM 3127 O O . THR A 1 423 ? 9.014 13.576 -9.571 1.00 92.44 423 THR A O 1
ATOM 3130 N N . CYS A 1 424 ? 7.093 12.410 -9.542 1.00 94.12 424 CYS A N 1
ATOM 3131 C CA . CYS A 1 424 ? 7.547 11.484 -8.512 1.00 94.12 424 CYS A CA 1
ATOM 3132 C C . CYS A 1 424 ? 8.767 10.664 -8.966 1.00 94.12 424 CYS A C 1
ATOM 3134 O O . CYS A 1 424 ? 9.032 10.457 -10.162 1.00 94.12 424 CYS A O 1
ATOM 3136 N N . ARG A 1 425 ? 9.537 10.213 -7.973 1.00 95.44 425 ARG A N 1
ATOM 3137 C CA . ARG A 1 425 ? 10.739 9.390 -8.131 1.00 95.44 425 ARG A CA 1
ATOM 3138 C C . ARG A 1 425 ? 10.628 8.165 -7.241 1.00 95.44 425 ARG A C 1
ATOM 3140 O O . ARG A 1 425 ? 10.433 8.312 -6.038 1.00 95.44 425 ARG A O 1
ATOM 3147 N N . VAL A 1 426 ? 10.783 6.969 -7.807 1.00 97.31 426 VAL A N 1
ATOM 3148 C CA . VAL A 1 426 ? 10.654 5.720 -7.038 1.00 97.31 426 VAL A CA 1
ATOM 3149 C C . VAL A 1 426 ? 11.851 4.802 -7.248 1.00 97.31 426 VAL A C 1
ATOM 3151 O O . VAL A 1 426 ? 12.278 4.566 -8.373 1.00 97.31 426 VAL A O 1
ATOM 3154 N N . ILE A 1 427 ? 12.394 4.252 -6.167 1.00 98.12 427 ILE A N 1
ATOM 3155 C CA . ILE A 1 427 ? 13.349 3.140 -6.221 1.00 98.12 427 ILE A CA 1
ATOM 3156 C C . ILE A 1 427 ? 12.621 1.882 -5.759 1.00 98.12 427 ILE A C 1
ATOM 3158 O O . ILE A 1 427 ? 12.074 1.860 -4.662 1.00 98.12 427 ILE A O 1
ATOM 3162 N N . ARG A 1 428 ? 12.629 0.820 -6.563 1.00 98.44 428 ARG A N 1
ATOM 3163 C CA . ARG A 1 428 ? 12.003 -0.464 -6.223 1.00 98.44 428 ARG A CA 1
ATOM 3164 C C . ARG A 1 428 ? 13.058 -1.554 -6.228 1.00 98.44 428 ARG A C 1
ATOM 3166 O O . ARG A 1 428 ? 13.737 -1.752 -7.231 1.00 98.44 428 ARG A O 1
ATOM 3173 N N . VAL A 1 429 ? 13.211 -2.261 -5.116 1.00 98.06 429 VAL A N 1
ATOM 3174 C CA . VAL A 1 429 ? 14.227 -3.300 -4.928 1.00 98.06 429 VAL A CA 1
ATOM 3175 C C . VAL A 1 429 ? 13.545 -4.594 -4.526 1.00 98.06 429 VAL A C 1
ATOM 3177 O O . VAL A 1 429 ? 12.909 -4.661 -3.477 1.00 98.06 429 VAL A O 1
ATOM 3180 N N . SER A 1 430 ? 13.703 -5.636 -5.339 1.00 97.31 430 SER A N 1
ATOM 3181 C CA . SER A 1 430 ? 13.179 -6.981 -5.074 1.00 97.31 430 SER A CA 1
ATOM 3182 C C . SER A 1 430 ? 11.660 -7.014 -4.829 1.00 97.31 430 SER A C 1
ATOM 3184 O O . SER A 1 430 ? 11.175 -7.814 -4.030 1.00 97.31 430 SER A O 1
ATOM 3186 N N . GLY A 1 431 ? 10.911 -6.114 -5.477 1.00 97.50 431 GLY A N 1
ATOM 3187 C CA . GLY A 1 431 ? 9.453 -6.051 -5.383 1.00 97.50 431 GLY A CA 1
ATOM 3188 C C . GLY A 1 431 ? 8.758 -7.169 -6.169 1.00 97.50 431 GLY A C 1
ATOM 3189 O O . GLY A 1 431 ? 9.326 -7.709 -7.116 1.00 97.50 431 GLY A O 1
ATOM 3190 N N . SER A 1 432 ? 7.528 -7.513 -5.787 1.00 95.12 432 SER A N 1
ATOM 3191 C CA . SER A 1 432 ? 6.721 -8.568 -6.414 1.00 95.12 432 SER A CA 1
ATOM 3192 C C . SER A 1 432 ? 5.298 -8.080 -6.679 1.00 95.12 432 SER A C 1
ATOM 3194 O O . SER A 1 432 ? 4.485 -7.981 -5.762 1.00 95.12 432 SER A O 1
ATOM 3196 N N . TYR A 1 433 ? 4.979 -7.783 -7.934 1.00 94.19 433 TYR A N 1
ATOM 3197 C CA . TYR A 1 433 ? 3.714 -7.158 -8.331 1.00 94.19 433 TYR A CA 1
ATOM 3198 C C . TYR A 1 433 ? 2.940 -8.125 -9.218 1.00 94.19 433 TYR A C 1
ATOM 3200 O O . TYR A 1 433 ? 3.402 -8.464 -10.306 1.00 94.19 433 TYR A O 1
ATOM 3208 N N . ARG A 1 434 ? 1.811 -8.661 -8.750 1.00 88.56 434 ARG A N 1
ATOM 3209 C CA . ARG A 1 434 ? 1.152 -9.781 -9.431 1.00 88.56 434 ARG A CA 1
ATOM 3210 C C . ARG A 1 434 ? -0.365 -9.639 -9.481 1.00 88.56 434 ARG A C 1
ATOM 3212 O O . ARG A 1 434 ? -0.956 -8.934 -8.682 1.00 88.56 434 ARG A O 1
ATOM 3219 N N . GLN A 1 435 ? -0.984 -10.314 -10.448 1.00 83.62 435 GLN A N 1
ATOM 3220 C CA . GLN A 1 435 ? -2.438 -10.510 -10.545 1.00 83.62 435 GLN A CA 1
ATOM 3221 C C . GLN A 1 435 ? -3.279 -9.221 -10.401 1.00 83.62 435 GLN A C 1
ATOM 3223 O O . GLN A 1 435 ? -4.419 -9.276 -9.945 1.00 83.62 435 GLN A O 1
ATOM 3228 N N . ASN A 1 436 ? -2.731 -8.068 -10.790 1.00 86.81 436 ASN A N 1
ATOM 3229 C CA . ASN A 1 436 ? -3.461 -6.799 -10.832 1.00 86.81 436 ASN A CA 1
ATOM 3230 C C . ASN A 1 436 ? -4.334 -6.761 -12.094 1.00 86.81 436 ASN A C 1
ATOM 3232 O O . ASN A 1 436 ? -4.091 -7.525 -13.031 1.00 86.81 436 ASN A O 1
ATOM 3236 N N . GLN A 1 437 ? -5.389 -5.955 -12.124 1.00 83.94 437 GLN A N 1
ATOM 3237 C CA . GLN A 1 437 ? -6.289 -5.927 -13.277 1.00 83.94 437 GLN A CA 1
ATOM 3238 C C . GLN A 1 437 ? -5.639 -5.274 -14.506 1.00 83.94 437 GLN A C 1
ATOM 3240 O O . GLN A 1 437 ? -5.832 -5.808 -15.591 1.00 83.94 437 GLN A O 1
ATOM 3245 N N . ASP A 1 438 ? -4.799 -4.245 -14.351 1.00 85.69 438 ASP A N 1
ATOM 3246 C CA . ASP A 1 438 ? -4.060 -3.642 -15.474 1.00 85.69 438 ASP A CA 1
ATOM 3247 C C . ASP A 1 438 ? -2.579 -4.044 -15.467 1.00 85.69 438 ASP A C 1
ATOM 3249 O O . ASP A 1 438 ? -2.247 -5.235 -15.485 1.00 85.69 438 ASP A O 1
ATOM 3253 N N . ARG A 1 439 ? -1.644 -3.083 -15.479 1.00 88.75 439 ARG A N 1
ATOM 3254 C CA . ARG A 1 439 ? -0.220 -3.405 -15.378 1.00 88.75 439 ARG A CA 1
ATOM 3255 C C . ARG A 1 439 ? 0.148 -3.638 -13.937 1.00 88.75 439 ARG A C 1
ATOM 3257 O O . ARG A 1 439 ? -0.328 -2.998 -13.015 1.00 88.75 439 ARG A O 1
ATOM 3264 N N . SER A 1 440 ? 1.105 -4.513 -13.723 1.00 91.50 440 SER A N 1
ATOM 3265 C CA . SER A 1 440 ? 1.611 -4.723 -12.373 1.00 91.50 440 SER A CA 1
ATOM 3266 C C . SER A 1 440 ? 2.531 -3.577 -11.918 1.00 91.50 440 SER A C 1
ATOM 3268 O O . SER A 1 440 ? 2.509 -3.226 -10.741 1.00 91.50 440 SER A O 1
ATOM 3270 N N . LEU A 1 441 ? 3.260 -2.933 -12.834 1.00 95.25 441 LEU A N 1
ATOM 3271 C CA . LEU A 1 441 ? 4.046 -1.724 -12.568 1.00 95.25 441 LEU A CA 1
ATOM 3272 C C . LEU A 1 441 ? 3.860 -0.712 -13.696 1.00 95.25 441 LEU A C 1
ATOM 3274 O O . LEU A 1 441 ? 4.063 -1.061 -14.864 1.00 95.25 441 LEU A O 1
ATOM 3278 N N . HIS A 1 442 ? 3.519 0.533 -13.357 1.00 95.25 442 HIS A N 1
ATOM 3279 C CA . HIS A 1 442 ? 3.279 1.571 -14.358 1.00 95.25 442 HIS A CA 1
ATOM 3280 C C . HIS A 1 442 ? 3.678 2.975 -13.909 1.00 95.25 442 HIS A C 1
ATOM 3282 O O . HIS A 1 442 ? 3.166 3.489 -12.923 1.00 95.25 442 HIS A O 1
ATOM 3288 N N . ASP A 1 443 ? 4.537 3.629 -14.683 1.00 96.69 443 ASP A N 1
ATOM 3289 C CA . ASP A 1 443 ? 4.891 5.032 -14.458 1.00 96.69 443 ASP A CA 1
ATOM 3290 C C . ASP A 1 443 ? 4.325 5.926 -15.573 1.00 96.69 443 ASP A C 1
ATOM 3292 O O . ASP A 1 443 ? 4.351 5.548 -16.746 1.00 96.69 443 ASP A O 1
ATOM 3296 N N . VAL A 1 444 ? 3.833 7.119 -15.235 1.00 95.25 444 VAL A N 1
ATOM 3297 C CA . VAL A 1 444 ? 3.167 8.040 -16.180 1.00 95.25 444 VAL A CA 1
ATOM 3298 C C . VAL A 1 444 ? 3.609 9.490 -15.995 1.00 95.25 444 VAL A C 1
ATOM 3300 O O . VAL A 1 444 ? 4.340 9.820 -15.065 1.00 95.25 444 VAL A O 1
ATOM 3303 N N . HIS A 1 445 ? 3.170 10.389 -16.877 1.00 94.56 445 HIS A N 1
ATOM 3304 C CA . HIS A 1 445 ? 3.559 11.807 -16.861 1.00 94.56 445 HIS A CA 1
ATOM 3305 C C . HIS A 1 445 ? 5.089 11.999 -16.966 1.00 94.56 445 HIS A C 1
ATOM 3307 O O . HIS A 1 445 ? 5.672 11.544 -17.943 1.00 94.56 445 HIS A O 1
ATOM 3313 N N . GLN A 1 446 ? 5.737 12.684 -16.013 1.00 94.88 446 GLN A N 1
ATOM 3314 C CA . GLN A 1 446 ? 7.192 12.903 -15.934 1.00 94.88 446 GLN A CA 1
ATOM 3315 C C . GLN A 1 446 ? 7.866 11.982 -14.895 1.00 94.88 446 GLN A C 1
ATOM 3317 O O . GLN A 1 446 ? 8.955 12.291 -14.384 1.00 94.88 446 GLN A O 1
ATOM 3322 N N . ALA A 1 447 ? 7.189 10.891 -14.518 1.00 95.88 447 ALA A N 1
ATOM 3323 C CA . ALA A 1 447 ? 7.605 10.020 -13.435 1.00 95.88 447 ALA A CA 1
ATOM 3324 C C . ALA A 1 447 ? 8.904 9.310 -13.788 1.00 95.88 447 ALA A C 1
ATOM 3326 O O . ALA A 1 447 ? 9.207 9.059 -14.959 1.00 95.88 447 ALA A O 1
ATOM 3327 N N . MET A 1 448 ? 9.682 8.971 -12.765 1.00 97.44 448 MET A N 1
ATOM 3328 C CA . MET A 1 448 ? 10.874 8.164 -12.962 1.00 97.44 448 MET A CA 1
ATOM 3329 C C . MET A 1 448 ? 10.981 7.068 -11.919 1.00 97.44 448 MET A C 1
ATOM 3331 O O . MET A 1 448 ? 10.826 7.339 -10.725 1.00 97.44 448 MET A O 1
ATOM 3335 N N . SER A 1 449 ? 11.347 5.861 -12.345 1.00 98.25 449 SER A N 1
ATOM 3336 C CA . SER A 1 449 ? 11.645 4.789 -11.401 1.00 98.25 449 SER A CA 1
ATOM 3337 C C . SER A 1 449 ? 12.819 3.907 -11.770 1.00 98.25 449 SER A C 1
ATOM 3339 O O . SER A 1 449 ? 13.012 3.521 -12.922 1.00 98.25 449 SER A O 1
ATOM 3341 N N . TRP A 1 450 ? 13.579 3.530 -10.747 1.00 98.31 450 TRP A N 1
ATOM 3342 C CA . TRP A 1 450 ? 14.654 2.559 -10.850 1.00 98.31 450 TRP A CA 1
ATOM 3343 C C . TRP A 1 450 ? 14.245 1.253 -10.179 1.00 98.31 450 TRP A C 1
ATOM 3345 O O . TRP A 1 450 ? 14.077 1.191 -8.963 1.00 98.31 450 TRP A O 1
ATOM 3355 N N . ASN A 1 451 ? 14.061 0.214 -10.989 1.00 98.50 451 ASN A N 1
ATOM 3356 C CA . ASN A 1 451 ? 13.476 -1.055 -10.585 1.00 98.50 451 ASN A CA 1
ATOM 3357 C C . ASN A 1 451 ? 14.537 -2.153 -10.702 1.00 98.50 451 ASN A C 1
ATOM 3359 O O . ASN A 1 451 ? 15.067 -2.423 -11.780 1.00 98.50 451 ASN A O 1
ATOM 3363 N N . LEU A 1 452 ? 14.860 -2.771 -9.573 1.00 98.12 452 LEU A N 1
ATOM 3364 C CA . LEU A 1 452 ? 16.015 -3.637 -9.376 1.00 98.12 452 LEU A CA 1
ATOM 3365 C C . LEU A 1 452 ? 15.549 -4.995 -8.866 1.00 98.12 452 LEU A C 1
ATOM 3367 O O . LEU A 1 452 ? 14.986 -5.084 -7.776 1.00 98.12 452 LEU A O 1
ATOM 3371 N N . GLY A 1 453 ? 15.750 -6.057 -9.643 1.00 97.25 453 GLY A N 1
ATOM 3372 C CA . GLY A 1 453 ? 15.361 -7.413 -9.243 1.00 97.25 453 GLY A CA 1
ATOM 3373 C C . GLY A 1 453 ? 13.858 -7.577 -9.016 1.00 97.25 453 GLY A C 1
ATOM 3374 O O . GLY A 1 453 ? 13.448 -8.454 -8.261 1.00 97.25 453 GLY A O 1
ATOM 3375 N N . CYS A 1 454 ? 13.038 -6.703 -9.602 1.00 97.81 454 CYS A N 1
ATOM 3376 C CA . CYS A 1 454 ? 11.595 -6.743 -9.424 1.00 97.81 454 CYS A CA 1
ATOM 3377 C C . CYS A 1 454 ? 10.978 -7.851 -10.279 1.00 97.81 454 CYS A C 1
ATOM 3379 O O . CYS A 1 454 ? 11.335 -8.046 -11.444 1.00 97.81 454 CYS A O 1
ATOM 3381 N N . GLU A 1 455 ? 10.007 -8.543 -9.703 1.00 95.19 455 GLU A N 1
ATOM 3382 C CA . GLU A 1 455 ? 9.177 -9.519 -10.381 1.00 95.19 455 GLU A CA 1
ATOM 3383 C C . GLU A 1 455 ? 7.804 -8.917 -10.637 1.00 95.19 455 GLU A C 1
ATOM 3385 O O . GLU A 1 455 ? 7.159 -8.380 -9.735 1.00 95.19 455 GLU A O 1
ATOM 3390 N N . SER A 1 456 ? 7.337 -9.038 -11.869 1.00 92.56 456 SER A N 1
ATOM 3391 C CA . SER A 1 456 ? 6.040 -8.514 -12.250 1.00 92.56 456 SER A CA 1
ATOM 3392 C C . SER A 1 456 ? 5.276 -9.552 -13.059 1.00 92.56 456 SER A C 1
ATOM 3394 O O . SER A 1 456 ? 5.828 -10.154 -13.981 1.00 92.56 456 SER A O 1
ATOM 3396 N N . SER A 1 457 ? 4.030 -9.837 -12.682 1.00 84.44 457 SER A N 1
ATOM 3397 C CA . SER A 1 457 ? 3.187 -10.786 -13.407 1.00 84.44 457 SER A CA 1
ATOM 3398 C C . SER A 1 457 ? 2.186 -10.096 -14.311 1.00 84.44 457 SER A C 1
ATOM 3400 O O . SER A 1 457 ? 1.922 -8.897 -14.241 1.00 84.44 457 SER A O 1
ATOM 3402 N N . THR A 1 458 ? 1.575 -10.943 -15.121 1.00 67.25 458 THR A N 1
ATOM 3403 C CA . THR A 1 458 ? 0.465 -10.623 -16.004 1.00 67.25 458 THR A CA 1
ATOM 3404 C C . THR A 1 458 ? -0.767 -10.185 -15.228 1.00 67.25 458 THR A C 1
ATOM 3406 O O . THR A 1 458 ? -0.908 -10.470 -14.030 1.00 67.25 458 THR A O 1
ATOM 3409 N N . ARG A 1 459 ? -1.654 -9.522 -15.966 1.00 73.50 459 ARG A N 1
ATOM 3410 C CA . ARG A 1 459 ? -2.937 -9.045 -15.479 1.00 73.50 459 ARG A CA 1
ATOM 3411 C C . ARG A 1 459 ? -3.939 -10.166 -15.199 1.00 73.50 459 ARG A C 1
ATOM 3413 O O . ARG A 1 459 ? -3.808 -11.262 -15.750 1.00 73.50 459 ARG A O 1
ATOM 3420 N N . ARG A 1 460 ? -4.962 -9.872 -14.393 1.00 73.25 460 ARG A N 1
ATOM 3421 C CA . ARG A 1 460 ? -6.091 -10.774 -14.097 1.00 73.25 460 ARG A CA 1
ATOM 3422 C C . ARG A 1 460 ? -7.233 -10.687 -15.118 1.00 73.25 460 ARG A C 1
ATOM 3424 O O . ARG A 1 460 ? -7.909 -11.685 -15.344 1.00 73.25 460 ARG A O 1
ATOM 3431 N N . GLY A 1 461 ? -7.462 -9.531 -15.737 1.00 63.03 461 GLY A N 1
ATOM 3432 C CA . GLY A 1 461 ? -8.578 -9.324 -16.666 1.00 63.03 461 GLY A CA 1
ATOM 3433 C C . GLY A 1 461 ? -8.335 -8.122 -17.569 1.00 63.03 461 GLY A C 1
ATOM 3434 O O . GLY A 1 461 ? -7.577 -7.242 -17.204 1.00 63.03 461 GLY A O 1
ATOM 3435 N N . GLN A 1 462 ? -8.914 -8.107 -18.769 1.00 57.81 462 GLN A N 1
ATOM 3436 C CA . GLN A 1 462 ? -8.783 -6.983 -19.695 1.00 57.81 462 GLN A CA 1
ATOM 3437 C C . GLN A 1 462 ? -9.856 -5.942 -19.423 1.00 57.81 462 GLN A C 1
ATOM 3439 O O . GLN A 1 462 ? -11.028 -6.252 -19.625 1.00 57.81 462 GLN A O 1
ATOM 3444 N N . ASP A 1 463 ? -9.462 -4.721 -19.072 1.00 54.44 463 ASP A N 1
ATOM 3445 C CA . ASP A 1 463 ? -10.349 -3.574 -19.204 1.00 54.44 463 ASP A CA 1
ATOM 3446 C C . ASP A 1 463 ? -9.892 -2.685 -20.369 1.00 54.44 463 ASP A C 1
ATOM 3448 O O . ASP A 1 463 ? -8.933 -1.928 -20.289 1.00 54.44 463 ASP A O 1
ATOM 3452 N N . GLY A 1 464 ? -10.544 -2.851 -21.522 1.00 61.62 464 GLY A N 1
ATOM 3453 C CA . GLY A 1 464 ? -10.287 -2.037 -22.714 1.00 61.62 464 GLY A CA 1
ATOM 3454 C C . GLY A 1 464 ? -9.122 -2.477 -23.618 1.00 61.62 464 GLY A C 1
ATOM 3455 O O . GLY A 1 464 ? -8.426 -3.466 -23.387 1.00 61.62 464 GLY A O 1
ATOM 3456 N N . ALA A 1 465 ? -8.957 -1.757 -24.737 1.00 56.84 465 ALA A N 1
ATOM 3457 C CA . ALA A 1 465 ? -7.931 -2.008 -25.768 1.00 56.84 465 ALA A CA 1
ATOM 3458 C C . ALA A 1 465 ? -6.505 -1.672 -25.301 1.00 56.84 465 ALA A C 1
ATOM 3460 O O . ALA A 1 465 ? -5.511 -2.028 -25.935 1.00 56.84 465 ALA A O 1
ATOM 3461 N N . GLU A 1 466 ? -6.427 -0.979 -24.181 1.00 60.78 466 GLU A N 1
ATOM 3462 C CA . GLU A 1 466 ? -5.225 -0.556 -23.526 1.00 60.78 466 GLU A CA 1
ATOM 3463 C C . GLU A 1 466 ? -4.779 -1.686 -22.558 1.00 60.78 466 GLU A C 1
ATOM 3465 O O . GLU A 1 466 ? -5.531 -2.116 -21.697 1.00 60.78 466 GLU A O 1
ATOM 3470 N N . GLN A 1 467 ? -3.526 -2.154 -22.686 1.00 65.06 467 GLN A N 1
ATOM 3471 C CA . GLN A 1 467 ? -2.654 -2.433 -21.524 1.00 65.06 467 GLN A CA 1
ATOM 3472 C C . GLN A 1 467 ? -2.674 -3.835 -20.896 1.00 65.06 467 GLN A C 1
ATOM 3474 O O . GLN A 1 467 ? -3.608 -4.283 -20.239 1.00 65.06 467 GLN A O 1
ATOM 3479 N N . SER A 1 468 ? -1.558 -4.558 -21.048 1.00 72.69 468 SER A N 1
ATOM 3480 C CA . SER A 1 468 ? -1.288 -5.839 -20.359 1.00 72.69 468 SER A CA 1
ATOM 3481 C C . SER A 1 468 ? 0.203 -6.080 -20.180 1.00 72.69 468 SER A C 1
ATOM 3483 O O . SER A 1 468 ? 0.706 -7.173 -20.461 1.00 72.69 468 SER A O 1
ATOM 3485 N N . ALA A 1 469 ? 0.930 -5.039 -19.791 1.00 87.12 469 ALA A N 1
ATOM 3486 C CA . ALA A 1 469 ? 2.356 -5.165 -19.569 1.00 87.12 469 ALA A CA 1
ATOM 3487 C C . ALA A 1 469 ? 2.674 -5.453 -18.108 1.00 87.12 469 ALA A C 1
ATOM 3489 O O . ALA A 1 469 ? 2.038 -4.926 -17.197 1.00 87.12 469 ALA A O 1
ATOM 3490 N N . ALA A 1 470 ? 3.691 -6.279 -17.882 1.00 91.75 470 ALA A N 1
ATOM 3491 C CA . ALA A 1 470 ? 4.236 -6.449 -16.543 1.00 91.75 470 ALA A CA 1
ATOM 3492 C C . ALA A 1 470 ? 4.909 -5.141 -16.079 1.00 91.75 470 ALA A C 1
ATOM 3494 O O . ALA A 1 470 ? 4.755 -4.730 -14.930 1.00 91.75 470 ALA A O 1
ATOM 3495 N N . PHE A 1 471 ? 5.594 -4.454 -16.995 1.00 94.88 471 PHE A N 1
ATOM 3496 C CA . PHE A 1 471 ? 6.200 -3.146 -16.758 1.00 94.88 471 PHE A CA 1
ATOM 3497 C C . PHE A 1 471 ? 5.785 -2.169 -17.856 1.00 94.88 471 PHE A C 1
ATOM 3499 O O . PHE A 1 471 ? 5.994 -2.447 -19.038 1.00 94.88 471 PHE A O 1
ATOM 3506 N N . ALA A 1 472 ? 5.237 -1.019 -17.485 1.00 94.50 472 ALA A N 1
ATOM 3507 C CA . ALA A 1 472 ? 4.818 0.001 -18.434 1.00 94.50 472 ALA A CA 1
ATOM 3508 C C . ALA A 1 472 ? 5.352 1.390 -18.084 1.00 94.50 472 ALA A C 1
ATOM 3510 O O . ALA A 1 472 ? 5.570 1.714 -16.916 1.00 94.50 472 ALA A O 1
ATOM 3511 N N . THR A 1 473 ? 5.511 2.228 -19.108 1.00 95.75 473 THR A N 1
ATOM 3512 C CA . THR A 1 473 ? 5.807 3.656 -18.953 1.00 95.75 473 THR A CA 1
ATOM 3513 C C . THR A 1 473 ? 5.076 4.504 -19.996 1.00 95.75 473 THR A C 1
ATOM 3515 O O . THR A 1 473 ? 5.072 4.162 -21.183 1.00 95.75 473 THR A O 1
ATOM 3518 N N . GLY A 1 474 ? 4.482 5.612 -19.555 1.00 93.69 474 GLY A N 1
ATOM 3519 C CA . GLY A 1 474 ? 3.682 6.550 -20.344 1.00 93.69 474 GLY A CA 1
ATOM 3520 C C . GLY A 1 474 ? 2.237 6.094 -20.547 1.00 93.69 474 GLY A C 1
ATOM 3521 O O . GLY A 1 474 ? 1.842 5.030 -20.069 1.00 93.69 474 GLY A O 1
ATOM 3522 N N . ARG A 1 475 ? 1.437 6.878 -21.275 1.00 89.12 475 ARG A N 1
ATOM 3523 C CA . ARG A 1 475 ? 0.048 6.542 -21.635 1.00 89.12 475 ARG A CA 1
ATOM 3524 C C . ARG A 1 475 ? -0.264 6.895 -23.089 1.00 89.12 475 ARG A C 1
ATOM 3526 O O . ARG A 1 475 ? 0.430 7.723 -23.685 1.00 89.12 475 ARG A O 1
ATOM 3533 N N . PRO A 1 476 ? -1.316 6.302 -23.675 1.00 81.50 476 PRO A N 1
ATOM 3534 C CA . PRO A 1 476 ? -1.846 6.751 -24.954 1.00 81.50 476 PRO A CA 1
ATOM 3535 C C . PRO A 1 476 ? -2.261 8.217 -24.905 1.00 81.50 476 PRO A C 1
ATOM 3537 O O . PRO A 1 476 ? -2.834 8.677 -23.922 1.00 81.50 476 PRO A O 1
ATOM 3540 N N . SER A 1 477 ? -2.049 8.932 -26.010 1.00 69.31 477 SER A N 1
ATOM 3541 C CA . SER A 1 477 ? -2.590 10.279 -26.264 1.00 69.31 477 SER A CA 1
ATOM 3542 C C . SER A 1 477 ? -2.092 11.430 -25.378 1.00 69.31 477 SER A C 1
ATOM 3544 O O . SER A 1 477 ? -2.561 12.555 -25.542 1.00 69.31 477 SER A O 1
ATOM 3546 N N . THR A 1 478 ? -1.108 11.207 -24.507 1.00 69.06 478 THR A N 1
ATOM 3547 C CA . THR A 1 478 ? -0.522 12.265 -23.674 1.00 69.06 478 THR A CA 1
ATOM 3548 C C . THR A 1 478 ? 0.950 12.500 -24.009 1.00 69.06 478 THR A C 1
ATOM 3550 O O . THR A 1 478 ? 1.648 11.627 -24.520 1.00 69.06 478 THR A O 1
ATOM 3553 N N . SER A 1 479 ? 1.450 13.703 -23.717 1.00 82.56 479 SER A N 1
ATOM 3554 C CA . SER A 1 479 ? 2.877 14.037 -23.793 1.00 82.56 479 SER A CA 1
ATOM 3555 C C . SER A 1 479 ? 3.653 13.493 -22.582 1.00 82.56 479 SER A C 1
ATOM 3557 O O . SER A 1 479 ? 4.468 14.211 -21.999 1.00 82.56 479 SER A O 1
ATOM 3559 N N . ASP A 1 480 ? 3.352 12.262 -22.160 1.00 91.62 480 ASP A N 1
ATOM 3560 C CA . ASP A 1 480 ? 4.045 11.603 -21.054 1.00 91.62 480 ASP A CA 1
ATOM 3561 C C . ASP A 1 480 ? 5.492 11.317 -21.481 1.00 91.62 480 ASP A C 1
ATOM 3563 O O . ASP A 1 480 ? 5.750 10.774 -22.552 1.00 91.62 480 ASP A O 1
ATOM 3567 N N . ASN A 1 481 ? 6.454 11.690 -20.644 1.00 95.31 481 ASN A N 1
ATOM 3568 C CA . ASN A 1 481 ? 7.884 11.478 -20.864 1.00 95.31 481 ASN A CA 1
ATOM 3569 C C . ASN A 1 481 ? 8.529 10.727 -19.690 1.00 95.31 481 ASN A C 1
ATOM 3571 O O . ASN A 1 481 ? 9.712 10.898 -19.381 1.00 95.31 481 ASN A O 1
ATOM 3575 N N . SER A 1 482 ? 7.735 9.883 -19.035 1.00 96.75 482 SER A N 1
ATOM 3576 C CA . SER A 1 482 ? 8.157 9.069 -17.909 1.00 96.75 482 SER A CA 1
ATOM 3577 C C . SER A 1 482 ? 9.268 8.107 -18.317 1.00 96.75 482 SER A C 1
ATOM 3579 O O . SER A 1 482 ? 9.320 7.603 -19.447 1.00 96.75 482 SER A O 1
ATOM 3581 N N . THR A 1 483 ? 10.186 7.848 -17.389 1.00 98.06 483 THR A N 1
ATOM 3582 C CA . THR A 1 483 ? 11.340 6.982 -17.634 1.00 98.06 483 THR A CA 1
ATOM 3583 C C . THR A 1 483 ? 11.463 5.899 -16.577 1.00 98.06 483 THR A C 1
ATOM 3585 O O . THR A 1 483 ? 11.574 6.196 -15.393 1.00 98.06 483 THR A O 1
ATOM 3588 N N . ILE A 1 484 ? 11.513 4.640 -17.005 1.00 98.38 484 ILE A N 1
ATOM 3589 C CA . ILE A 1 484 ? 11.763 3.512 -16.103 1.00 98.38 484 ILE A CA 1
ATOM 3590 C C . ILE A 1 484 ? 13.076 2.828 -16.460 1.00 98.38 484 ILE A C 1
ATOM 3592 O O . ILE A 1 484 ? 13.382 2.628 -17.637 1.00 98.38 484 ILE A O 1
ATOM 3596 N N . TRP A 1 485 ? 13.836 2.441 -15.442 1.00 98.56 485 TRP A N 1
ATOM 3597 C CA . TRP A 1 485 ? 15.023 1.601 -15.564 1.00 98.56 485 TRP A CA 1
ATOM 3598 C C . TRP A 1 485 ? 14.718 0.244 -14.944 1.00 98.56 485 TRP A C 1
ATOM 3600 O O . TRP A 1 485 ? 14.273 0.174 -13.799 1.00 98.56 485 TRP A O 1
ATOM 3610 N N . LEU A 1 486 ? 14.939 -0.822 -15.706 1.00 98.31 486 LEU A N 1
ATOM 3611 C CA . LEU A 1 486 ? 14.730 -2.202 -15.283 1.00 98.31 486 LEU A CA 1
ATOM 3612 C C . LEU A 1 486 ? 16.075 -2.931 -15.240 1.00 98.31 486 LEU A C 1
ATOM 3614 O O . LEU A 1 486 ? 16.717 -3.090 -16.276 1.00 98.31 486 LEU A O 1
ATOM 3618 N N . ASP A 1 487 ? 16.482 -3.421 -14.072 1.00 98.00 487 ASP A N 1
ATOM 3619 C CA . ASP A 1 487 ? 17.719 -4.188 -13.902 1.00 98.00 487 ASP A CA 1
ATOM 3620 C C . ASP A 1 487 ? 17.441 -5.548 -13.285 1.00 98.00 487 ASP A C 1
ATOM 3622 O O . ASP A 1 487 ? 16.838 -5.626 -12.213 1.00 98.00 487 ASP A O 1
ATOM 3626 N N . ALA A 1 488 ? 17.859 -6.621 -13.960 1.00 97.00 488 ALA A N 1
ATOM 3627 C CA . ALA A 1 488 ? 17.638 -7.997 -13.508 1.00 97.00 488 ALA A CA 1
ATOM 3628 C C . ALA A 1 488 ? 16.184 -8.271 -13.081 1.00 97.00 488 ALA A C 1
ATOM 3630 O O . ALA A 1 488 ? 15.908 -9.090 -12.208 1.00 97.00 488 ALA A O 1
ATOM 3631 N N . CYS A 1 489 ? 15.242 -7.576 -13.722 1.00 97.38 489 CYS A N 1
ATOM 3632 C CA . CYS A 1 489 ? 13.818 -7.760 -13.505 1.00 97.38 489 CYS A CA 1
ATOM 3633 C C . CYS A 1 489 ? 13.314 -9.005 -14.243 1.00 97.38 489 CYS A C 1
ATOM 3635 O O . CYS A 1 489 ? 13.901 -9.473 -15.234 1.00 97.38 489 CYS A O 1
ATOM 3637 N N . ALA A 1 490 ? 12.189 -9.528 -13.767 1.00 94.56 490 ALA A N 1
ATOM 3638 C CA . ALA A 1 490 ? 11.561 -10.711 -14.323 1.00 94.56 490 ALA A CA 1
ATOM 3639 C C . ALA A 1 490 ? 10.075 -10.520 -14.589 1.00 94.56 490 ALA A C 1
ATOM 3641 O O . ALA A 1 490 ? 9.351 -9.900 -13.811 1.00 94.56 490 ALA A O 1
ATOM 3642 N N . VAL A 1 491 ? 9.632 -11.113 -15.697 1.00 91.81 491 VAL A N 1
ATOM 3643 C CA . VAL A 1 491 ? 8.217 -11.289 -15.995 1.00 91.81 491 VAL A CA 1
ATOM 3644 C C . VAL A 1 491 ? 7.813 -12.685 -15.566 1.00 91.81 491 VAL A C 1
ATOM 3646 O O . VAL A 1 491 ? 8.362 -13.683 -16.031 1.00 91.81 491 VAL A O 1
ATOM 3649 N N . LEU A 1 492 ? 6.848 -12.747 -14.661 1.00 86.12 492 LEU A N 1
ATOM 3650 C CA . LEU A 1 492 ? 6.251 -13.997 -14.235 1.00 86.12 492 LEU A CA 1
ATOM 3651 C C . LEU A 1 492 ? 5.096 -14.332 -15.172 1.00 86.12 492 LEU A C 1
ATOM 3653 O O . LEU A 1 492 ? 4.241 -13.486 -15.439 1.00 86.12 492 LEU A O 1
ATOM 3657 N N . ASN A 1 493 ? 5.028 -15.586 -15.617 1.00 69.38 493 ASN A N 1
ATOM 3658 C CA . ASN A 1 493 ? 3.802 -16.107 -16.211 1.00 69.38 493 ASN A CA 1
ATOM 3659 C C . ASN A 1 493 ? 2.735 -16.103 -15.113 1.00 69.38 493 ASN A C 1
ATOM 3661 O O . ASN A 1 493 ? 2.832 -16.868 -14.152 1.00 69.38 493 ASN A O 1
ATOM 3665 N N . GLY A 1 494 ? 1.770 -15.194 -15.209 1.00 57.00 494 GLY A N 1
ATOM 3666 C CA . GLY A 1 494 ? 0.643 -15.171 -14.294 1.00 57.00 494 GLY A CA 1
ATOM 3667 C C . GLY A 1 494 ? -0.342 -16.279 -14.647 1.00 57.00 494 GLY A C 1
ATOM 3668 O O . GLY A 1 494 ? -0.314 -16.854 -15.737 1.00 57.00 494 GLY A O 1
ATOM 3669 N N . ALA A 1 495 ? -1.227 -16.585 -13.705 1.00 52.44 495 ALA A N 1
ATOM 3670 C CA . ALA A 1 495 ? -2.226 -17.634 -13.878 1.00 52.44 495 ALA A CA 1
ATOM 3671 C C . ALA A 1 495 ? -3.288 -17.307 -14.954 1.00 52.44 495 ALA A C 1
ATOM 3673 O O . ALA A 1 495 ? -3.975 -18.208 -15.425 1.00 52.44 495 ALA A O 1
ATOM 3674 N N . GLY A 1 496 ? -3.367 -16.046 -15.403 1.00 51.25 496 GLY A N 1
ATOM 3675 C CA . GLY A 1 496 ? -4.276 -15.566 -16.454 1.00 51.25 496 GLY A CA 1
ATOM 3676 C C . GLY A 1 496 ? -3.765 -15.699 -17.897 1.00 51.25 496 GLY A C 1
ATOM 3677 O O . GLY A 1 496 ? -4.370 -15.130 -18.801 1.00 51.25 496 GLY A O 1
ATOM 3678 N N . GLY A 1 497 ? -2.661 -16.418 -18.131 1.00 52.31 497 GLY A N 1
ATOM 3679 C CA . GLY A 1 497 ? -1.998 -16.518 -19.439 1.00 52.31 497 GLY A CA 1
ATOM 3680 C C . GLY A 1 497 ? -0.747 -15.644 -19.529 1.00 52.31 497 GLY A C 1
ATOM 3681 O O . GLY A 1 497 ? -0.504 -14.814 -18.658 1.00 52.31 497 GLY A O 1
ATOM 3682 N N . ALA A 1 498 ? 0.086 -15.857 -20.555 1.00 52.91 498 ALA A N 1
ATOM 3683 C CA . ALA A 1 498 ? 1.258 -15.014 -20.807 1.00 52.91 498 ALA A CA 1
ATOM 3684 C C . ALA A 1 498 ? 0.818 -13.547 -20.960 1.00 52.91 498 ALA A C 1
ATOM 3686 O O . ALA A 1 498 ? -0.271 -13.303 -21.491 1.00 52.91 498 ALA A O 1
ATOM 3687 N N . PRO A 1 499 ? 1.622 -12.565 -20.508 1.00 56.72 499 PRO A N 1
ATOM 3688 C CA . PRO A 1 499 ? 1.240 -11.183 -20.719 1.00 56.72 499 PRO A CA 1
ATOM 3689 C C . PRO A 1 499 ? 1.164 -10.972 -22.221 1.00 56.72 499 PRO A C 1
ATOM 3691 O O . PRO A 1 499 ? 1.956 -11.556 -22.967 1.00 56.72 499 PRO A O 1
ATOM 3694 N N . GLN A 1 500 ? 0.247 -10.113 -22.662 1.00 67.44 500 GLN A N 1
ATOM 3695 C CA . GLN A 1 500 ? 0.253 -9.726 -24.067 1.00 67.44 500 GLN A CA 1
ATOM 3696 C C . GLN A 1 500 ? 1.633 -9.152 -24.429 1.00 67.44 500 GLN A C 1
ATOM 3698 O O . GLN A 1 500 ? 2.145 -9.436 -25.510 1.00 67.44 500 GLN A O 1
ATOM 3703 N N . TYR A 1 501 ? 2.264 -8.438 -23.479 1.00 81.38 501 TYR A N 1
ATOM 3704 C CA . TYR A 1 501 ? 3.602 -7.873 -23.627 1.00 81.38 501 TYR A CA 1
ATOM 3705 C C . TYR A 1 501 ? 4.407 -7.939 -22.314 1.00 81.38 501 TYR A C 1
ATOM 3707 O O . TYR A 1 501 ? 3.896 -7.556 -21.266 1.00 81.38 501 TYR A O 1
ATOM 3715 N N . PRO A 1 502 ? 5.683 -8.364 -22.320 1.00 88.44 502 PRO A N 1
ATOM 3716 C CA . PRO A 1 502 ? 6.547 -8.262 -21.139 1.00 88.44 502 PRO A CA 1
ATOM 3717 C C . PRO A 1 502 ? 6.692 -6.816 -20.649 1.00 88.44 502 PRO A C 1
ATOM 3719 O O . PRO A 1 502 ? 6.678 -6.545 -19.449 1.00 88.44 502 PRO A O 1
ATOM 3722 N N . THR A 1 503 ? 6.792 -5.884 -21.595 1.00 92.75 503 THR A N 1
ATOM 3723 C CA . THR A 1 503 ? 6.933 -4.451 -21.347 1.00 92.75 503 THR A CA 1
ATOM 3724 C C . THR A 1 503 ? 6.115 -3.631 -22.333 1.00 92.75 503 THR A C 1
ATOM 3726 O O . THR A 1 503 ? 5.816 -4.088 -23.438 1.00 92.75 503 THR A O 1
ATOM 3729 N N . GLU A 1 504 ? 5.817 -2.396 -21.948 1.00 92.00 504 GLU A N 1
ATOM 3730 C CA . GLU A 1 504 ? 5.144 -1.404 -22.779 1.00 92.00 504 GLU A CA 1
ATOM 3731 C C . GLU A 1 504 ? 5.764 -0.016 -22.573 1.00 92.00 504 GLU A C 1
ATOM 3733 O O . GLU A 1 504 ? 6.075 0.387 -21.453 1.00 92.00 504 GLU A O 1
ATOM 3738 N N . SER A 1 505 ? 5.965 0.721 -23.663 1.00 93.81 505 SER A N 1
ATOM 3739 C CA . SER A 1 505 ? 6.484 2.088 -23.625 1.00 93.81 505 SER A CA 1
ATOM 3740 C C . SER A 1 505 ? 5.742 2.936 -24.649 1.00 93.81 505 SER A C 1
ATOM 3742 O O . SER A 1 505 ? 5.789 2.648 -25.846 1.00 93.81 505 SER A O 1
ATOM 3744 N N . TYR A 1 506 ? 5.037 3.965 -24.182 1.00 92.62 506 TYR A N 1
ATOM 3745 C CA . TYR A 1 506 ? 4.262 4.865 -25.040 1.00 92.62 506 TYR A CA 1
ATOM 3746 C C . TYR A 1 506 ? 5.105 5.977 -25.646 1.00 92.62 506 TYR A C 1
ATOM 3748 O O . TYR A 1 506 ? 6.232 6.226 -25.227 1.00 92.62 506 TYR A O 1
ATOM 3756 N N . THR A 1 507 ? 4.538 6.652 -26.649 1.00 91.44 507 THR A N 1
ATOM 3757 C CA . THR A 1 507 ? 5.139 7.814 -27.310 1.00 91.44 507 THR A CA 1
ATOM 3758 C C . THR A 1 507 ? 5.728 8.782 -26.288 1.00 91.44 507 THR A C 1
ATOM 3760 O O . THR A 1 507 ? 5.057 9.138 -25.328 1.00 91.44 507 THR A O 1
ATOM 3763 N N . SER A 1 508 ? 6.973 9.208 -26.514 1.00 92.69 508 SER A N 1
ATOM 3764 C CA . SER A 1 508 ? 7.749 10.111 -25.644 1.00 92.69 508 SER A CA 1
ATOM 3765 C C . SER A 1 508 ? 8.215 9.534 -24.299 1.00 92.69 508 SER A C 1
ATOM 3767 O O . SER A 1 508 ? 9.144 10.089 -23.710 1.00 92.69 508 SER A O 1
ATOM 3769 N N . ALA A 1 509 ? 7.681 8.398 -23.848 1.00 95.94 509 ALA A N 1
ATOM 3770 C CA . ALA A 1 509 ? 8.185 7.687 -22.680 1.00 95.94 509 ALA A CA 1
ATOM 3771 C C . ALA A 1 509 ? 9.415 6.830 -23.027 1.00 95.94 509 ALA A C 1
ATOM 3773 O O . ALA A 1 509 ? 9.647 6.446 -24.180 1.00 95.94 509 ALA A O 1
ATOM 3774 N N . THR A 1 510 ? 10.229 6.534 -22.013 1.00 97.25 510 THR A N 1
ATOM 3775 C CA . THR A 1 510 ? 11.476 5.777 -22.173 1.00 97.25 510 THR A CA 1
ATOM 3776 C C . THR A 1 510 ? 11.542 4.602 -21.205 1.00 97.25 510 THR A C 1
ATOM 3778 O O . THR A 1 510 ? 11.435 4.756 -19.993 1.00 97.25 510 THR A O 1
ATOM 3781 N N . LEU A 1 511 ? 11.784 3.412 -21.739 1.00 97.81 511 LEU A N 1
ATOM 3782 C CA . LEU A 1 511 ? 12.130 2.221 -20.982 1.00 97.81 511 LEU A CA 1
ATOM 3783 C C . LEU A 1 511 ? 13.597 1.887 -21.231 1.00 97.81 511 LEU A C 1
ATOM 3785 O O . LEU A 1 511 ? 14.028 1.641 -22.363 1.00 97.81 511 LEU A O 1
ATOM 3789 N N . ARG A 1 512 ? 14.372 1.858 -20.151 1.00 98.12 512 ARG A N 1
ATOM 3790 C CA . ARG A 1 512 ? 15.767 1.434 -20.165 1.00 98.12 512 ARG A CA 1
ATOM 3791 C C . ARG A 1 512 ? 15.913 0.109 -19.448 1.00 98.12 512 ARG A C 1
ATOM 3793 O O . ARG A 1 512 ? 15.261 -0.118 -18.433 1.00 98.12 512 ARG A O 1
ATOM 3800 N N . TYR A 1 513 ? 16.761 -0.768 -19.966 1.00 97.75 513 TYR A N 1
ATOM 3801 C CA . TYR A 1 513 ? 16.949 -2.076 -19.357 1.00 97.75 513 TYR A CA 1
ATOM 3802 C C . TYR A 1 513 ? 18.398 -2.551 -19.291 1.00 97.75 513 TYR A C 1
ATOM 3804 O O . TYR A 1 513 ? 19.226 -2.210 -20.133 1.00 97.75 513 TYR A O 1
ATOM 3812 N N . ALA A 1 514 ? 18.672 -3.397 -18.305 1.00 96.75 514 ALA A N 1
ATOM 3813 C CA . ALA A 1 514 ? 19.903 -4.150 -18.162 1.00 96.75 514 ALA A CA 1
ATOM 3814 C C . ALA A 1 514 ? 19.603 -5.514 -17.532 1.00 96.75 514 ALA A C 1
ATOM 3816 O O . ALA A 1 514 ? 18.689 -5.664 -16.722 1.00 96.75 514 ALA A O 1
ATOM 3817 N N . ASN A 1 515 ? 20.380 -6.532 -17.903 1.00 95.56 515 ASN A N 1
ATOM 3818 C CA . ASN A 1 515 ? 20.371 -7.839 -17.237 1.00 95.56 515 ASN A CA 1
ATOM 3819 C C . ASN A 1 515 ? 18.999 -8.543 -17.149 1.00 95.56 515 ASN A C 1
ATOM 3821 O O . ASN A 1 515 ? 18.804 -9.361 -16.260 1.00 95.56 515 ASN A O 1
ATOM 3825 N N . LEU A 1 516 ? 18.035 -8.256 -18.027 1.00 95.12 516 LEU A N 1
ATOM 3826 C CA . LEU A 1 516 ? 16.686 -8.825 -17.921 1.00 95.12 516 LEU A CA 1
ATOM 3827 C C . LEU A 1 516 ? 16.650 -10.337 -18.167 1.00 95.12 516 LEU A C 1
ATOM 3829 O O . LEU A 1 516 ? 17.445 -10.891 -18.924 1.00 95.12 516 LEU A O 1
ATOM 3833 N N . SER A 1 517 ? 15.667 -11.003 -17.560 1.00 89.06 517 SER A N 1
ATOM 3834 C CA . SER A 1 517 ? 15.350 -12.416 -17.837 1.00 89.06 517 SER A CA 1
ATOM 3835 C C . SER A 1 517 ? 14.444 -12.618 -19.063 1.00 89.06 517 SER A C 1
ATOM 3837 O O . SER A 1 517 ? 14.092 -13.749 -19.392 1.00 89.06 517 SER A O 1
ATOM 3839 N N . PHE A 1 518 ? 14.062 -11.534 -19.739 1.00 91.00 518 PHE A N 1
ATOM 3840 C CA . PHE A 1 518 ? 13.135 -11.517 -20.867 1.00 91.00 518 PHE A CA 1
ATOM 3841 C C . PHE A 1 518 ? 13.559 -10.462 -21.899 1.00 91.00 518 PHE A C 1
ATOM 3843 O O . PHE A 1 518 ? 14.358 -9.575 -21.600 1.00 91.00 518 PHE A O 1
ATOM 3850 N N . VAL A 1 519 ? 13.013 -10.552 -23.116 1.00 90.06 519 VAL A N 1
ATOM 3851 C CA . VAL A 1 519 ? 13.251 -9.561 -24.176 1.00 90.06 519 VAL A CA 1
ATOM 3852 C C . VAL A 1 519 ? 12.223 -8.433 -24.042 1.00 90.06 519 VAL A C 1
ATOM 3854 O O . VAL A 1 519 ? 11.027 -8.704 -24.175 1.00 90.06 519 VAL A O 1
ATOM 3857 N N . PRO A 1 520 ? 12.641 -7.188 -23.767 1.00 89.31 520 PRO A N 1
ATOM 3858 C CA . PRO A 1 520 ? 11.718 -6.069 -23.669 1.00 89.31 520 PRO A CA 1
ATOM 3859 C C . PRO A 1 520 ? 11.229 -5.647 -25.059 1.00 89.31 520 PRO A C 1
ATOM 3861 O O . PRO A 1 520 ? 11.974 -5.642 -26.038 1.00 89.31 520 PRO A O 1
ATOM 3864 N N . THR A 1 521 ? 9.965 -5.254 -25.128 1.00 85.06 521 THR A N 1
ATOM 3865 C CA . THR A 1 521 ? 9.284 -4.712 -26.309 1.00 85.06 521 THR A CA 1
ATOM 3866 C C . THR A 1 521 ? 8.640 -3.368 -25.976 1.00 85.06 521 THR A C 1
ATOM 3868 O O . THR A 1 521 ? 8.282 -3.127 -24.826 1.00 85.06 521 THR A O 1
ATOM 3871 N N . ALA A 1 522 ? 8.411 -2.503 -26.964 1.00 80.81 522 ALA A N 1
ATOM 3872 C CA . ALA A 1 522 ? 7.590 -1.303 -26.750 1.00 80.81 522 ALA A CA 1
ATOM 3873 C C . ALA A 1 522 ? 6.094 -1.638 -26.545 1.00 80.81 522 ALA A C 1
ATOM 3875 O O . ALA A 1 522 ? 5.317 -0.787 -26.116 1.00 80.81 522 ALA A O 1
ATOM 3876 N N . GLY A 1 523 ? 5.698 -2.892 -26.801 1.00 81.38 523 GLY A N 1
ATOM 3877 C CA . GLY A 1 523 ? 4.303 -3.314 -26.771 1.00 81.38 523 GLY A CA 1
ATOM 3878 C C . GLY A 1 523 ? 3.524 -2.653 -27.916 1.00 81.38 523 GLY A C 1
ATOM 3879 O O . GLY A 1 523 ? 4.079 -2.522 -29.008 1.00 81.38 523 GLY A O 1
ATOM 3880 N N . PRO A 1 524 ? 2.266 -2.231 -27.701 1.00 78.50 524 PRO A N 1
ATOM 3881 C CA . PRO A 1 524 ? 1.499 -1.460 -28.680 1.00 78.50 524 PRO A CA 1
ATOM 3882 C C . PRO A 1 524 ? 1.917 0.022 -28.729 1.00 78.50 524 PRO A C 1
ATOM 3884 O O . PRO A 1 524 ? 1.451 0.760 -29.595 1.00 78.50 524 PRO A O 1
ATOM 3887 N N . GLY A 1 525 ? 2.767 0.475 -27.804 1.00 78.56 525 GLY A N 1
ATOM 3888 C CA . GLY A 1 525 ? 3.282 1.838 -27.788 1.00 78.56 525 GLY A CA 1
ATOM 3889 C C . GLY A 1 525 ? 4.429 2.061 -28.781 1.00 78.56 525 GLY A C 1
ATOM 3890 O O . GLY A 1 525 ? 5.052 1.126 -29.281 1.00 78.56 525 GLY A O 1
ATOM 3891 N N . THR A 1 526 ? 4.723 3.334 -29.056 1.00 86.12 526 THR A N 1
ATOM 3892 C CA . THR A 1 526 ? 5.822 3.779 -29.935 1.00 86.12 526 THR A CA 1
ATOM 3893 C C . THR A 1 526 ? 6.923 4.514 -29.161 1.00 86.12 526 THR A C 1
ATOM 3895 O O . THR A 1 526 ? 7.574 5.414 -29.692 1.00 86.12 526 THR A O 1
ATOM 3898 N N . GLY A 1 527 ? 7.081 4.194 -27.877 1.00 92.50 527 GLY A N 1
ATOM 3899 C CA . GLY A 1 527 ? 8.105 4.761 -27.006 1.00 92.50 527 GLY A CA 1
ATOM 3900 C C . GLY A 1 527 ? 9.506 4.223 -27.270 1.00 92.50 527 GLY A C 1
ATOM 3901 O O . GLY A 1 527 ? 9.730 3.363 -28.125 1.00 92.50 527 GLY A O 1
ATOM 3902 N N . THR A 1 528 ? 10.474 4.734 -26.512 1.00 95.69 528 THR A N 1
ATOM 3903 C CA . THR A 1 528 ? 11.875 4.316 -26.642 1.00 95.69 528 THR A CA 1
ATOM 3904 C C . THR A 1 528 ? 12.168 3.140 -25.722 1.00 95.69 528 THR A C 1
ATOM 3906 O O . THR A 1 528 ? 12.046 3.262 -24.508 1.00 95.69 528 THR A O 1
ATOM 3909 N N . VAL A 1 529 ? 12.646 2.027 -26.280 1.00 96.75 529 VAL A N 1
ATOM 3910 C CA . VAL A 1 529 ? 13.158 0.876 -25.520 1.00 96.75 529 VAL A CA 1
ATOM 3911 C C . VAL A 1 529 ? 14.639 0.698 -25.834 1.00 96.75 529 VAL A C 1
ATOM 3913 O O . VAL A 1 529 ? 15.009 0.519 -26.991 1.00 96.75 529 VAL A O 1
ATOM 3916 N N . SER A 1 530 ? 15.508 0.760 -24.824 1.00 97.25 530 SER A N 1
ATOM 3917 C CA . SER A 1 530 ? 16.964 0.711 -25.037 1.00 97.25 530 SER A CA 1
ATOM 3918 C C . SER A 1 530 ? 17.717 0.092 -23.863 1.00 97.25 530 SER A C 1
ATOM 3920 O O . SER A 1 530 ? 17.275 0.179 -22.720 1.00 97.25 530 SER A O 1
ATOM 3922 N N . ALA A 1 531 ? 18.866 -0.524 -24.133 1.00 96.56 531 ALA A N 1
ATOM 3923 C CA . ALA A 1 531 ? 19.757 -0.970 -23.069 1.00 96.56 531 ALA A CA 1
ATOM 3924 C C . ALA A 1 531 ? 20.427 0.235 -22.371 1.00 96.56 531 ALA A C 1
ATOM 3926 O O . ALA A 1 531 ? 20.575 1.297 -22.981 1.00 96.56 531 ALA A O 1
ATOM 3927 N N . TYR A 1 532 ? 20.853 0.075 -21.116 1.00 95.12 532 TYR A N 1
ATOM 3928 C CA . TYR A 1 532 ? 21.735 1.027 -20.426 1.00 95.12 532 TYR A CA 1
ATOM 3929 C C . TYR A 1 532 ? 22.904 0.306 -19.735 1.00 95.12 532 TYR A C 1
ATOM 3931 O O . TYR A 1 532 ? 22.831 -0.896 -19.477 1.00 95.12 532 TYR A O 1
ATOM 3939 N N . GLU A 1 533 ? 23.990 1.034 -19.461 1.00 89.81 533 GLU A N 1
ATOM 3940 C CA . GLU A 1 533 ? 25.139 0.523 -18.701 1.00 89.81 533 GLU A CA 1
ATOM 3941 C C . GLU A 1 533 ? 24.819 0.531 -17.200 1.00 89.81 533 GLU A C 1
ATOM 3943 O O . GLU A 1 533 ? 24.499 1.584 -16.644 1.00 89.81 533 GLU A O 1
ATOM 3948 N N . ALA A 1 534 ? 24.864 -0.646 -16.569 1.00 80.06 534 ALA A N 1
ATOM 3949 C CA . ALA A 1 534 ? 24.328 -0.909 -15.230 1.00 80.06 534 ALA A CA 1
ATOM 3950 C C . ALA A 1 534 ? 25.343 -1.478 -14.234 1.00 80.06 534 ALA A C 1
ATOM 3952 O O . ALA A 1 534 ? 26.394 -1.988 -14.685 1.00 80.06 534 ALA A O 1
#